Protein AF-A0A7S4PMK4-F1 (afdb_monomer_lite)

InterPro domains:
  IPR011990 Tetratricopeptide-like helical domain superfamily [G3DSA:1.25.40.10] (35-226)
  IPR011990 Tetratricopeptide-like helical domain superfamily [SSF48452] (42-182)
  IPR045573 Alpha-(1,6)-fucosyltransferase, N- and catalytic domain [PF19745] (236-565)

Secondary structure (DSSP, 8-state):
-HHHHHHHHHHHHHHHHHHTT--GGGHHHHHHHHHHHHTS----TTHHHHHHHHHHHHHHTT-HHHHHHHHHHHHHHS-GGG--HHHHHHHHHHHHHTT-HHHHHHHHHHHHHHHHHSS--HHHHHHHHHHHHHHHHHTT-HHHHHHHHHHHHHHHHHTT-----THHHHHHHHTT-HHHHHHHHHHHHS----------------EEEETTEEEEHHHHHHHHHHHHHHHHHTTS------HHHHHHHHHHHHHHHHHHHHHHS-S-TTTS-EEEE----SS--HHHHHHHHHHHHHHHHHTT-EEEEEET---TT--TTT-TT-SGGGTB--SSS--EE--TTHHHHS--GGG--HHHHHH---SEEEE-HHHIIIIITSHHHHT---GGGGGGHHHHHHHHHHHHH--B-HHHHHHHHHHHTTHHHHS--TT--EEEEEE--TGGGGTSPPPPHHHHHHHHHHHHHHHT--EEEEEESSTHHHHHHHHHHHHHT-EEE----SS-----STHHHHHHHTT-S-HHHHHHHHHHHHHHHTT-SEEEE-TTSHHHHHHHHHHHHTT---S--EESS-------

Sequence (584 aa):
MTGCHCLVATTLMGLVLATATKTWRAKPFVENGVIVFAQKIREEPQQVLHYLHGSSACSMQGDFEGAAWFLIQGLKTLKEDSVSSDLLFSLGVLLLRIGNFSQGQEIFDRGLYKLIGSSYDCSDAARILEMMALMLEEEGEFEQASRCYAAAHRCIWRANQKPFRLHRISFLIRMNRLEEAENLFSLIVHRQPGSQLHLQNPVRQKTWKFGDDYGCADCLHAYMKVWNKSLEGVMSNSTVFHTREQKTYKKSREDLLERIRSLQNPRDCQAARMIVMRMEHDEMGFAASFHMVVVALSFAMQVNRTLVMEENDSWWLVDGEVCKEKSFLCYFNSIGRCRWRGTKESTREGGDGKNVSLAQMMRDERRVLVLDWKAQQKVLLHYRVRHYVPEEFKERGLLWFRSSLAGFLFRPNDFVQSHIRDHLSLLTREARSAEESVLSVHIRRGDKFTESPTVSDEVYKNIIRGLAEKKKVQHMIVESDDPVVFAKAVEWSKEFKINLLRFDTSNTTFHSGTNSKLSLQTHQINITEYATSAISLVARLALGNIFLGSFSSNVFRLAYEIAFSEENIKFSPCSLDVLWYASP

Organism: Guillardia theta (NCBI:txid55529)

Structure (mmCIF, N/CA/C/O backbone):
data_AF-A0A7S4PMK4-F1
#
_entry.id   AF-A0A7S4PMK4-F1
#
loop_
_atom_site.group_PDB
_atom_site.id
_atom_site.type_symbol
_atom_site.label_atom_id
_atom_site.label_alt_id
_atom_site.label_comp_id
_atom_site.label_asym_id
_atom_site.label_entity_id
_atom_site.label_seq_id
_atom_site.pdbx_PDB_ins_code
_atom_site.Cartn_x
_atom_site.Cartn_y
_atom_site.Cartn_z
_atom_site.occupancy
_atom_site.B_iso_or_equiv
_atom_site.auth_seq_id
_atom_site.auth_comp_id
_atom_site.auth_asym_id
_atom_site.auth_atom_id
_atom_site.pdbx_PDB_model_num
ATOM 1 N N . MET A 1 1 ? 14.748 57.197 6.194 1.00 38.09 1 MET A N 1
ATOM 2 C CA . MET A 1 1 ? 14.944 56.277 5.047 1.00 38.09 1 MET A CA 1
ATOM 3 C C . MET A 1 1 ? 15.772 55.033 5.394 1.00 38.09 1 MET A C 1
ATOM 5 O O . MET A 1 1 ? 15.596 54.017 4.743 1.00 38.09 1 MET A O 1
ATOM 9 N N . THR A 1 2 ? 16.585 55.032 6.455 1.00 35.03 2 THR A N 1
ATOM 10 C CA . THR A 1 2 ? 17.404 53.876 6.887 1.00 35.03 2 THR A CA 1
ATOM 11 C C . THR A 1 2 ? 16.615 52.705 7.500 1.00 35.03 2 THR A C 1
ATOM 13 O O . THR A 1 2 ? 17.049 51.562 7.406 1.00 35.03 2 THR A O 1
ATOM 16 N N . GLY A 1 3 ? 15.418 52.944 8.052 1.00 40.06 3 GLY A N 1
ATOM 17 C CA . GLY A 1 3 ? 14.582 51.892 8.654 1.00 40.06 3 GLY A CA 1
ATOM 18 C C . GLY A 1 3 ? 13.914 50.916 7.669 1.00 40.06 3 GLY A C 1
ATOM 19 O O . GLY A 1 3 ? 13.649 49.781 8.048 1.00 40.06 3 GLY A O 1
ATOM 20 N N . CYS A 1 4 ? 13.668 51.308 6.409 1.00 40.22 4 CYS A N 1
ATOM 21 C CA . CYS A 1 4 ? 13.080 50.400 5.406 1.00 40.22 4 CYS A CA 1
ATOM 22 C C . CYS A 1 4 ? 14.085 49.359 4.892 1.00 40.22 4 CYS A C 1
ATOM 24 O O . CYS A 1 4 ? 13.701 48.226 4.618 1.00 40.22 4 CYS A O 1
ATOM 26 N N . HIS A 1 5 ? 15.370 49.709 4.797 1.00 40.59 5 HIS A N 1
ATOM 27 C CA . HIS A 1 5 ? 16.388 48.812 4.242 1.00 40.59 5 HIS A CA 1
ATOM 28 C C . HIS A 1 5 ? 16.737 47.646 5.178 1.00 40.59 5 HIS A C 1
ATOM 30 O O . HIS A 1 5 ? 16.918 46.529 4.699 1.00 40.59 5 HIS A O 1
ATOM 36 N N . CYS A 1 6 ? 16.737 47.857 6.501 1.00 42.31 6 CYS A N 1
ATOM 37 C CA . CYS A 1 6 ? 16.892 46.758 7.464 1.00 42.31 6 CYS A CA 1
ATOM 38 C C . CYS A 1 6 ? 15.728 45.757 7.393 1.00 42.31 6 CYS A C 1
ATOM 40 O O . CYS A 1 6 ? 15.949 44.555 7.472 1.00 42.31 6 CYS A O 1
ATOM 42 N N . LEU A 1 7 ? 14.499 46.239 7.190 1.00 50.09 7 LEU A N 1
ATOM 43 C CA . LEU A 1 7 ? 13.286 45.413 7.182 1.00 50.09 7 LEU A CA 1
ATOM 44 C C . LEU A 1 7 ? 13.124 44.564 5.914 1.00 50.09 7 LEU A C 1
ATOM 46 O O . LEU A 1 7 ? 12.726 43.397 5.982 1.00 50.09 7 LEU A O 1
ATOM 50 N N . VAL A 1 8 ? 13.477 45.133 4.760 1.00 50.59 8 VAL A N 1
ATOM 51 C CA . VAL A 1 8 ? 13.541 44.399 3.489 1.00 50.59 8 VAL A CA 1
ATOM 52 C C . VAL A 1 8 ? 14.623 43.318 3.561 1.00 50.59 8 VAL A C 1
ATOM 54 O O . VAL A 1 8 ? 14.389 42.199 3.115 1.00 50.59 8 VAL A O 1
ATOM 57 N N . ALA A 1 9 ? 15.758 43.596 4.213 1.00 45.84 9 ALA A N 1
ATOM 58 C CA . ALA A 1 9 ? 16.817 42.612 4.423 1.00 45.84 9 ALA A CA 1
ATOM 59 C C . ALA A 1 9 ? 16.380 41.447 5.329 1.00 45.84 9 ALA A C 1
ATOM 61 O O . ALA A 1 9 ? 16.672 40.300 5.009 1.00 45.84 9 ALA A O 1
ATOM 62 N N . THR A 1 10 ? 15.632 41.693 6.411 1.00 52.88 10 THR A N 1
ATOM 63 C CA . THR A 1 10 ? 15.132 40.621 7.296 1.00 52.88 10 THR A CA 1
ATOM 64 C C . THR A 1 10 ? 14.119 39.709 6.594 1.00 52.88 10 THR A C 1
ATOM 66 O O . THR A 1 10 ? 14.155 38.490 6.759 1.00 52.88 10 THR A O 1
ATOM 69 N N . THR A 1 11 ? 13.260 40.287 5.750 1.00 49.34 11 THR A N 1
ATOM 70 C CA . THR A 1 11 ? 12.240 39.550 4.984 1.00 49.34 11 THR A CA 1
ATOM 71 C C . THR A 1 11 ? 12.860 38.779 3.818 1.00 49.34 11 THR A C 1
ATOM 73 O O . THR A 1 11 ? 12.539 37.610 3.623 1.00 49.34 11 THR A O 1
ATOM 76 N N . LEU A 1 12 ? 13.817 39.381 3.098 1.00 46.50 12 LEU A N 1
ATOM 77 C CA . LEU A 1 12 ? 14.627 38.693 2.086 1.00 46.50 12 LEU A CA 1
ATOM 78 C C . LEU A 1 12 ? 15.471 37.579 2.701 1.00 46.50 12 LEU A C 1
ATOM 80 O O . LEU A 1 12 ? 15.605 36.531 2.090 1.00 46.50 12 LEU A O 1
ATOM 84 N N . MET A 1 13 ? 15.990 37.752 3.916 1.00 46.34 13 MET A N 1
ATOM 85 C CA . MET A 1 13 ? 16.720 36.703 4.626 1.00 46.34 13 MET A CA 1
ATOM 86 C C . MET A 1 13 ? 15.786 35.563 5.054 1.00 46.34 13 MET A C 1
ATOM 88 O O . MET A 1 13 ? 16.157 34.403 4.914 1.00 46.34 13 MET A O 1
ATOM 92 N N . GLY A 1 14 ? 14.546 35.859 5.458 1.00 53.25 14 GLY A N 1
ATOM 93 C CA . GLY A 1 14 ? 13.488 34.857 5.644 1.00 53.25 14 GLY A CA 1
ATOM 94 C C . GLY A 1 14 ? 13.114 34.120 4.348 1.00 53.25 14 GLY A C 1
ATOM 95 O O . GLY A 1 14 ? 12.971 32.902 4.363 1.00 53.25 14 GLY A O 1
ATOM 96 N N . LEU A 1 15 ? 13.033 34.830 3.218 1.00 47.06 15 LEU A N 1
ATOM 97 C CA . LEU A 1 15 ? 12.772 34.289 1.873 1.00 47.06 15 LEU A CA 1
ATOM 98 C C . LEU A 1 15 ? 13.932 33.447 1.338 1.00 47.06 15 LEU A C 1
ATOM 100 O O . LEU A 1 15 ? 13.698 32.389 0.764 1.00 47.06 15 LEU A O 1
ATOM 104 N N . VAL A 1 16 ? 15.174 33.874 1.562 1.00 44.84 16 VAL A N 1
ATOM 105 C CA . VAL A 1 16 ? 16.391 33.114 1.257 1.00 44.84 16 VAL A CA 1
ATOM 106 C C . VAL A 1 16 ? 16.458 31.874 2.141 1.00 44.84 16 VAL A C 1
ATOM 108 O O . VAL A 1 16 ? 16.769 30.806 1.645 1.00 44.84 16 VAL A O 1
ATOM 111 N N . LEU A 1 17 ? 16.087 31.952 3.421 1.00 45.78 17 LEU A N 1
ATOM 112 C CA . LEU A 1 17 ? 16.019 30.782 4.305 1.00 45.78 17 LEU A CA 1
ATOM 113 C C . LEU A 1 17 ? 14.858 29.831 3.954 1.00 45.78 17 LEU A C 1
ATOM 115 O O . LEU A 1 17 ? 15.004 28.618 4.107 1.00 45.78 17 LEU A O 1
ATOM 119 N N . ALA A 1 18 ? 13.739 30.353 3.441 1.00 45.06 18 ALA A N 1
ATOM 120 C CA . ALA A 1 18 ? 12.594 29.568 2.976 1.00 45.06 18 ALA A CA 1
ATOM 121 C C . ALA A 1 18 ? 12.853 28.889 1.619 1.00 45.06 18 ALA A C 1
ATOM 123 O O . ALA A 1 18 ? 12.512 27.723 1.447 1.00 45.06 18 ALA A O 1
ATOM 124 N N . THR A 1 19 ? 13.510 29.578 0.680 1.00 42.88 19 THR A N 1
ATOM 125 C CA . THR A 1 19 ? 13.924 29.016 -0.620 1.00 42.88 19 THR A CA 1
ATOM 126 C C . THR A 1 19 ? 15.167 28.127 -0.510 1.00 42.88 19 THR A C 1
ATOM 128 O O . THR A 1 19 ? 15.300 27.175 -1.271 1.00 42.88 19 THR A O 1
ATOM 131 N N . ALA A 1 20 ? 16.036 28.351 0.485 1.00 39.97 20 ALA A N 1
ATOM 132 C CA . ALA A 1 20 ? 17.215 27.529 0.775 1.00 39.97 20 ALA A CA 1
ATOM 133 C C . ALA A 1 20 ? 16.958 26.407 1.804 1.00 39.97 20 ALA A C 1
ATOM 135 O O . ALA A 1 20 ? 17.871 26.022 2.536 1.00 39.97 20 ALA A O 1
ATOM 136 N N . THR A 1 21 ? 15.746 25.841 1.859 1.00 42.91 21 THR A N 1
ATOM 137 C CA . THR A 1 21 ? 15.413 24.599 2.603 1.00 42.91 21 THR A CA 1
ATOM 138 C C . THR A 1 21 ? 15.485 24.656 4.147 1.00 42.91 21 THR A C 1
ATOM 140 O O . THR A 1 21 ? 15.534 23.613 4.794 1.00 42.91 21 THR A O 1
ATOM 143 N N . LYS A 1 22 ? 15.458 25.835 4.796 1.00 43.53 22 LYS A N 1
ATOM 144 C CA . LYS A 1 22 ? 15.580 25.980 6.273 1.00 43.53 22 LYS A CA 1
ATOM 145 C C . LYS A 1 22 ? 14.429 26.780 6.909 1.00 43.53 22 LYS A C 1
ATOM 147 O O . LYS A 1 22 ? 14.638 27.830 7.518 1.00 43.53 22 LYS A O 1
ATOM 152 N N . THR A 1 23 ? 13.208 26.257 6.818 1.00 50.22 23 THR A N 1
ATOM 153 C CA . THR A 1 23 ? 11.951 26.948 7.176 1.00 50.22 23 THR A CA 1
ATOM 154 C C . THR A 1 23 ? 11.722 27.194 8.677 1.00 50.22 23 THR A C 1
ATOM 156 O O . THR A 1 23 ? 11.187 28.238 9.038 1.00 50.22 23 THR A O 1
ATOM 159 N N . TRP A 1 24 ? 12.171 26.328 9.593 1.00 43.47 24 TRP A N 1
ATOM 160 C CA . TRP A 1 24 ? 11.893 26.512 11.033 1.00 43.47 24 TRP A CA 1
ATOM 161 C C . TRP A 1 24 ? 12.668 27.676 11.677 1.00 43.47 24 TRP A C 1
ATOM 163 O O . TRP A 1 24 ? 12.166 28.321 12.596 1.00 43.47 24 TRP A O 1
ATOM 173 N N . ARG A 1 25 ? 13.859 28.014 11.159 1.00 43.62 25 ARG A N 1
ATOM 174 C CA . ARG A 1 25 ? 14.612 29.210 11.588 1.00 43.62 25 ARG A CA 1
ATOM 175 C C . ARG A 1 25 ? 14.030 30.505 11.032 1.00 43.62 25 ARG A C 1
ATOM 177 O O . ARG A 1 25 ? 14.352 31.564 11.554 1.00 43.62 25 ARG A O 1
ATOM 184 N N . ALA A 1 26 ? 13.181 30.428 10.007 1.00 48.56 26 ALA A N 1
ATOM 185 C CA . ALA A 1 26 ? 12.514 31.585 9.428 1.00 48.56 26 ALA A CA 1
ATOM 186 C C . ALA A 1 26 ? 11.282 32.019 10.240 1.00 48.56 26 ALA A C 1
ATOM 188 O O . ALA A 1 26 ? 10.847 33.150 10.074 1.00 48.56 26 ALA A O 1
ATOM 189 N N . LYS A 1 27 ? 10.756 31.181 11.150 1.00 48.66 27 LYS A N 1
ATOM 190 C CA . LYS A 1 27 ? 9.516 31.438 11.908 1.00 48.66 27 LYS A CA 1
ATOM 191 C C . LYS A 1 27 ? 9.472 32.822 12.584 1.00 48.66 27 LYS A C 1
ATOM 193 O O . LYS A 1 27 ? 8.595 33.598 12.217 1.00 48.66 27 LYS A O 1
ATOM 198 N N . PRO A 1 28 ? 10.434 33.222 13.442 1.00 50.72 28 PRO A N 1
ATOM 199 C CA . PRO A 1 28 ? 10.375 34.536 14.083 1.00 50.72 28 PRO A CA 1
ATOM 200 C C . PRO A 1 28 ? 10.557 35.680 13.080 1.00 50.72 28 PRO A C 1
ATOM 202 O O . PRO A 1 28 ? 10.100 36.787 13.326 1.00 50.72 28 PRO A O 1
ATOM 205 N N . PHE A 1 29 ? 11.233 35.436 11.954 1.00 52.81 29 PHE A N 1
ATOM 206 C CA . PHE A 1 29 ? 11.498 36.450 10.932 1.00 52.81 29 PHE A CA 1
ATOM 207 C C . PHE A 1 29 ? 10.326 36.631 9.967 1.00 52.81 29 PHE A C 1
ATOM 209 O O . PHE A 1 29 ? 10.099 37.743 9.508 1.00 52.81 29 PHE A O 1
ATOM 216 N N . VAL A 1 30 ? 9.567 35.570 9.685 1.00 52.12 30 VAL A N 1
ATOM 217 C CA . VAL A 1 30 ? 8.339 35.611 8.884 1.00 52.12 30 VAL A CA 1
ATOM 218 C C . VAL A 1 30 ? 7.186 36.136 9.733 1.00 52.12 30 VAL A C 1
ATOM 220 O O . VAL A 1 30 ? 6.480 37.020 9.274 1.00 52.12 30 VAL A O 1
ATOM 223 N N . GLU A 1 31 ? 7.037 35.698 10.986 1.00 50.09 31 GLU A N 1
ATOM 224 C CA . GLU A 1 31 ? 6.018 36.228 11.905 1.00 50.09 31 GLU A CA 1
ATOM 225 C C . GLU A 1 31 ? 6.258 37.717 12.201 1.00 50.09 31 GLU A C 1
ATOM 227 O O . GLU A 1 31 ? 5.370 38.536 11.970 1.00 50.09 31 GLU A O 1
ATOM 232 N N . ASN A 1 32 ? 7.478 38.112 12.599 1.00 51.66 32 ASN A N 1
ATOM 233 C CA . ASN A 1 32 ? 7.792 39.533 12.805 1.00 51.66 32 ASN A CA 1
ATOM 234 C C . ASN A 1 32 ? 7.817 40.317 11.490 1.00 51.66 32 ASN A C 1
ATOM 236 O O . ASN A 1 32 ? 7.405 41.473 11.460 1.00 51.66 32 ASN A O 1
ATOM 240 N N . GLY A 1 33 ? 8.270 39.703 10.396 1.00 55.53 33 GLY A N 1
ATOM 241 C CA . GLY A 1 33 ? 8.265 40.312 9.071 1.00 55.53 33 GLY A CA 1
ATOM 242 C C . GLY A 1 33 ? 6.849 40.648 8.625 1.00 55.53 33 GLY A C 1
ATOM 243 O O . GLY A 1 33 ? 6.601 41.785 8.251 1.00 55.53 33 GLY A O 1
ATOM 244 N N . VAL A 1 34 ? 5.906 39.711 8.744 1.00 50.72 34 VAL A N 1
ATOM 245 C CA . VAL A 1 34 ? 4.513 39.889 8.320 1.00 50.72 34 VAL A CA 1
ATOM 246 C C . VAL A 1 34 ? 3.733 40.800 9.273 1.00 50.72 34 VAL A C 1
ATOM 248 O O . VAL A 1 34 ? 2.992 41.652 8.789 1.00 50.72 34 VAL A O 1
ATOM 251 N N . ILE A 1 35 ? 3.936 40.713 10.594 1.00 49.69 35 ILE A N 1
ATOM 252 C CA . ILE A 1 35 ? 3.289 41.611 11.573 1.00 49.69 35 ILE A CA 1
ATOM 253 C C . ILE A 1 35 ? 3.765 43.062 11.395 1.00 49.69 35 ILE A C 1
ATOM 255 O O . ILE A 1 35 ? 2.947 43.982 11.385 1.00 49.69 35 ILE A O 1
ATOM 259 N N . VAL A 1 36 ? 5.072 43.285 11.209 1.00 47.16 36 VAL A N 1
ATOM 260 C CA . VAL A 1 36 ? 5.629 44.637 11.036 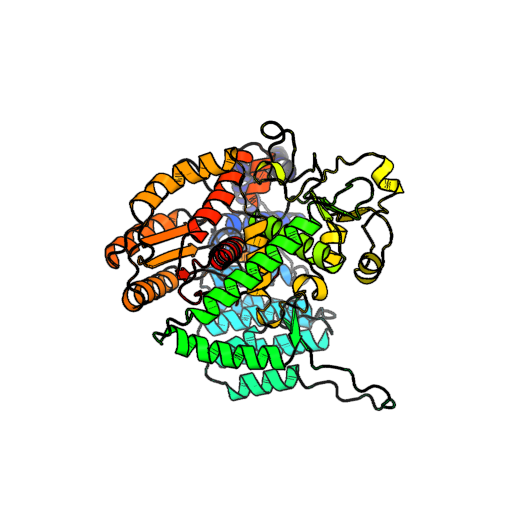1.00 47.16 36 VAL A CA 1
ATOM 261 C C . VAL A 1 36 ? 5.384 45.173 9.622 1.00 47.16 36 VAL A C 1
ATOM 263 O O . VAL A 1 36 ? 5.148 46.373 9.467 1.00 47.16 36 VAL A O 1
ATOM 266 N N . PHE A 1 37 ? 5.373 44.318 8.589 1.00 48.88 37 PHE A N 1
ATOM 267 C CA . PHE A 1 37 ? 4.960 44.745 7.251 1.00 48.88 37 PHE A CA 1
ATOM 268 C C . PHE A 1 37 ? 3.486 45.121 7.228 1.00 48.88 37 PHE A C 1
ATOM 270 O O . PHE A 1 37 ? 3.207 46.217 6.763 1.00 48.88 37 PHE A O 1
ATOM 277 N N . ALA A 1 38 ? 2.572 44.314 7.786 1.00 46.12 38 ALA A N 1
ATOM 278 C CA . ALA A 1 38 ? 1.127 44.589 7.817 1.00 46.12 38 ALA A CA 1
ATOM 279 C C . ALA A 1 38 ? 0.771 45.972 8.395 1.00 46.12 38 ALA A C 1
ATOM 281 O O . ALA A 1 38 ? -0.241 46.558 8.021 1.00 46.12 38 ALA A O 1
ATOM 282 N N . GLN A 1 39 ? 1.630 46.533 9.251 1.00 45.06 39 GLN A N 1
ATOM 283 C CA . GLN A 1 39 ? 1.468 47.865 9.839 1.00 45.06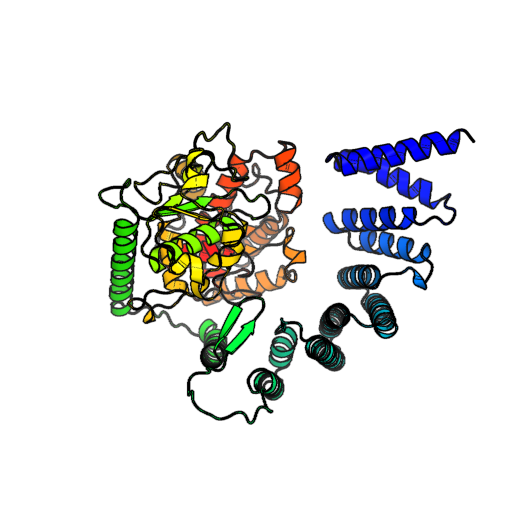 39 GLN A CA 1
ATOM 284 C C . GLN A 1 39 ? 1.954 49.030 8.945 1.00 45.06 39 GLN A C 1
ATOM 286 O O . GLN A 1 39 ? 1.760 50.189 9.312 1.00 45.06 39 GLN A O 1
ATOM 291 N N . LYS A 1 40 ? 2.590 48.775 7.790 1.00 51.44 40 LYS A N 1
ATOM 292 C CA . LYS A 1 40 ? 3.255 49.803 6.953 1.00 51.44 40 LYS A CA 1
ATOM 293 C C . LYS A 1 40 ? 2.985 49.734 5.438 1.00 51.44 40 LYS A C 1
ATOM 295 O O . LYS A 1 40 ? 3.681 50.402 4.673 1.00 51.44 40 LYS A O 1
ATOM 300 N N . ILE A 1 41 ? 2.006 48.956 4.981 1.00 48.81 41 ILE A N 1
ATOM 301 C CA . ILE A 1 41 ? 1.898 48.569 3.561 1.00 48.81 41 ILE A CA 1
ATOM 302 C C . ILE A 1 41 ? 1.314 49.669 2.649 1.00 48.81 41 ILE A C 1
ATOM 304 O O . ILE A 1 41 ? 0.258 50.229 2.931 1.00 48.81 41 ILE A O 1
ATOM 308 N N . ARG A 1 42 ? 1.986 49.913 1.509 1.00 50.31 42 ARG A N 1
ATOM 309 C CA . ARG A 1 42 ? 1.425 50.495 0.270 1.00 50.31 42 ARG A CA 1
ATOM 310 C C . ARG A 1 42 ? 1.301 49.406 -0.800 1.00 50.31 42 ARG A C 1
ATOM 312 O O . ARG A 1 42 ? 2.150 48.531 -0.844 1.00 50.31 42 ARG A O 1
ATOM 319 N N . GLU A 1 43 ? 0.284 49.509 -1.647 1.00 48.94 43 GLU A N 1
ATOM 320 C CA . GLU A 1 43 ? -0.202 48.560 -2.669 1.00 48.94 43 GLU A CA 1
ATOM 321 C C . GLU A 1 43 ? 0.866 48.034 -3.669 1.00 48.94 43 GLU A C 1
ATOM 323 O O . GLU A 1 43 ? 1.111 48.673 -4.690 1.00 48.94 43 GLU A O 1
ATOM 328 N N . GLU A 1 44 ? 1.466 46.850 -3.452 1.00 58.78 44 GLU A N 1
ATOM 329 C CA . GLU A 1 44 ? 2.304 46.178 -4.472 1.00 58.78 44 GLU A CA 1
ATOM 330 C C . GLU A 1 44 ? 2.029 44.658 -4.611 1.00 58.78 44 GLU A C 1
ATOM 332 O O . GLU A 1 44 ? 1.875 43.961 -3.606 1.00 58.78 44 GLU A O 1
ATOM 337 N N . PRO A 1 45 ? 2.047 44.086 -5.838 1.00 55.22 45 PRO A N 1
ATOM 338 C CA . PRO A 1 45 ? 1.653 42.692 -6.116 1.00 55.22 45 PRO A CA 1
ATOM 339 C C . PRO A 1 45 ? 2.455 41.586 -5.407 1.00 55.22 45 PRO A C 1
ATOM 341 O O . PRO A 1 45 ? 1.945 40.482 -5.228 1.00 55.22 45 PRO A O 1
ATOM 344 N N . GLN A 1 46 ? 3.695 41.850 -4.977 1.00 63.25 46 GLN A N 1
ATOM 345 C CA . GLN A 1 46 ? 4.529 40.864 -4.265 1.00 63.25 46 GLN A CA 1
ATOM 346 C C . GLN A 1 46 ? 3.967 40.496 -2.873 1.00 63.25 46 GLN A C 1
ATOM 348 O O . GLN A 1 46 ? 4.357 39.489 -2.286 1.00 63.25 46 GLN A O 1
ATOM 353 N N . GLN A 1 47 ? 3.003 41.270 -2.362 1.00 68.38 47 GLN A N 1
ATOM 354 C CA . GLN A 1 47 ? 2.394 41.113 -1.034 1.00 68.38 47 GLN A CA 1
ATOM 355 C C . GLN A 1 47 ? 1.520 39.864 -0.907 1.00 68.38 47 GLN A C 1
ATOM 357 O O . GLN A 1 47 ? 1.468 39.243 0.152 1.00 68.38 47 GLN A O 1
ATOM 362 N N . VAL A 1 48 ? 0.887 39.444 -2.000 1.00 72.19 48 VAL A N 1
ATOM 363 C CA . VAL A 1 48 ? -0.045 38.306 -2.028 1.00 72.19 48 VAL A CA 1
ATOM 364 C C . VAL A 1 48 ? 0.676 36.994 -1.730 1.00 72.19 48 VAL A C 1
ATOM 366 O O . VAL A 1 48 ? 0.149 36.133 -1.026 1.00 72.19 48 VAL A O 1
ATOM 369 N N . LEU A 1 49 ? 1.918 36.864 -2.205 1.00 71.06 49 LEU A N 1
ATOM 370 C CA . LEU A 1 49 ? 2.736 35.671 -2.003 1.00 71.06 49 LEU A CA 1
ATOM 371 C C . LEU A 1 49 ? 3.026 35.429 -0.513 1.00 71.06 49 LEU A C 1
ATOM 373 O O . LEU A 1 49 ? 3.046 34.289 -0.058 1.00 71.06 49 LEU A O 1
ATOM 377 N N . HIS A 1 50 ? 3.200 36.502 0.264 1.00 77.06 50 HIS A N 1
ATOM 378 C CA . HIS A 1 50 ? 3.436 36.409 1.704 1.00 77.06 50 HIS A CA 1
ATOM 379 C C . HIS A 1 50 ? 2.214 35.881 2.457 1.00 77.06 50 HIS A C 1
ATOM 381 O O . HIS A 1 50 ? 2.362 35.015 3.319 1.00 77.06 50 HIS A O 1
ATOM 387 N N . TYR A 1 51 ? 1.015 36.344 2.101 1.00 83.19 51 TYR A N 1
ATOM 388 C CA . TYR A 1 51 ? -0.233 35.842 2.677 1.00 83.19 51 TYR A CA 1
ATOM 389 C C . TYR A 1 51 ? -0.493 34.379 2.297 1.00 83.19 51 TYR A C 1
ATOM 391 O O . TYR A 1 51 ? -0.876 33.583 3.152 1.00 83.19 51 TYR A O 1
ATOM 399 N N . LEU A 1 52 ? -0.208 33.992 1.051 1.00 77.00 52 LEU A N 1
ATOM 400 C CA . LEU A 1 52 ? -0.300 32.597 0.607 1.00 77.00 52 LEU A CA 1
ATOM 401 C C . LEU A 1 52 ? 0.658 31.683 1.382 1.00 77.00 52 LEU A C 1
ATOM 403 O O . LEU A 1 52 ? 0.255 30.628 1.871 1.00 77.00 52 LEU A O 1
ATOM 407 N N . HIS A 1 53 ? 1.916 32.098 1.548 1.00 77.19 53 HIS A N 1
ATOM 408 C CA . HIS A 1 53 ? 2.901 31.327 2.307 1.00 77.19 53 HIS A CA 1
ATOM 409 C C . HIS A 1 53 ? 2.556 31.242 3.798 1.00 77.19 53 HIS A C 1
ATOM 411 O O . HIS A 1 53 ? 2.685 30.168 4.383 1.00 77.19 53 HIS A O 1
ATOM 417 N N . GLY A 1 54 ? 2.080 32.338 4.401 1.00 73.69 54 GLY A N 1
ATOM 418 C CA . GLY A 1 54 ? 1.587 32.343 5.781 1.00 73.69 54 GLY A CA 1
ATOM 419 C C . GLY A 1 54 ? 0.417 31.376 5.966 1.00 73.69 54 GLY A C 1
ATOM 420 O O . GLY A 1 54 ? 0.433 30.551 6.876 1.00 73.69 54 GLY A O 1
ATOM 421 N N . SER A 1 55 ? -0.541 31.394 5.035 1.00 83.19 55 SER A N 1
ATOM 422 C CA . SER A 1 55 ? -1.676 30.470 5.051 1.00 83.19 55 SER A CA 1
ATOM 423 C C . SER A 1 55 ? -1.255 29.003 4.935 1.00 83.19 55 SER A C 1
ATOM 425 O O . SER A 1 55 ? -1.715 28.157 5.707 1.00 83.19 55 SER A O 1
ATOM 427 N N . SER A 1 56 ? -0.328 28.697 4.022 1.00 67.94 56 SER A N 1
ATOM 428 C CA . SER A 1 56 ? 0.214 27.345 3.872 1.00 67.94 56 SER A CA 1
ATOM 429 C C . SER A 1 56 ? 0.937 26.887 5.140 1.00 67.94 56 SER A C 1
ATOM 431 O O . SER A 1 56 ? 0.743 25.753 5.571 1.00 67.94 56 SER A O 1
ATOM 433 N N . ALA A 1 57 ? 1.738 27.755 5.766 1.00 67.06 57 ALA A N 1
ATOM 434 C CA . ALA A 1 57 ? 2.473 27.424 6.984 1.00 67.06 57 ALA A CA 1
ATOM 435 C C . ALA A 1 57 ? 1.538 27.107 8.165 1.00 67.06 57 ALA A C 1
ATOM 437 O O . ALA A 1 57 ? 1.755 26.106 8.848 1.00 67.06 57 ALA A O 1
ATOM 438 N N . CYS A 1 58 ? 0.485 27.906 8.370 1.00 68.50 58 CYS A N 1
ATOM 439 C CA . CYS A 1 58 ? -0.540 27.647 9.386 1.00 68.50 58 CYS A CA 1
ATOM 440 C C . CYS A 1 58 ? -1.328 26.359 9.093 1.00 68.50 58 CYS A C 1
ATOM 442 O O . CYS A 1 58 ? -1.473 25.510 9.971 1.00 68.50 58 CYS A O 1
ATOM 444 N N . SER A 1 59 ? -1.737 26.143 7.835 1.00 63.41 59 SER A N 1
ATOM 445 C CA . SER A 1 59 ? -2.464 24.929 7.424 1.00 63.41 59 SER A CA 1
ATOM 446 C C . SER A 1 59 ? -1.663 23.656 7.698 1.00 63.41 59 SER A C 1
ATOM 448 O O . SER A 1 59 ? -2.213 22.659 8.160 1.00 63.41 59 SER A O 1
ATOM 450 N N . MET A 1 60 ? -0.349 23.691 7.454 1.00 56.72 60 MET A N 1
ATOM 451 C CA . MET A 1 60 ? 0.559 22.572 7.729 1.00 56.72 60 MET A CA 1
ATOM 452 C C . MET A 1 60 ? 0.704 22.256 9.223 1.00 56.72 60 MET A C 1
ATOM 454 O O . MET A 1 60 ? 1.114 21.151 9.566 1.00 56.72 60 MET A O 1
ATOM 458 N N . GLN A 1 61 ? 0.388 23.204 10.106 1.00 57.88 61 GLN A N 1
ATOM 459 C CA . GLN A 1 61 ? 0.420 23.029 11.561 1.00 57.88 61 GLN A CA 1
ATOM 460 C C . GLN A 1 61 ? -0.955 22.662 12.141 1.00 57.88 61 GLN A C 1
ATOM 462 O O . GLN A 1 61 ? -1.074 22.488 13.350 1.00 57.88 61 GLN A O 1
ATOM 467 N N . GLY A 1 62 ? -1.989 22.550 11.299 1.00 66.31 62 GLY A N 1
ATOM 468 C CA . GLY A 1 62 ? -3.373 22.363 11.740 1.00 66.31 62 GLY A CA 1
ATOM 469 C C . GLY A 1 62 ? -4.035 23.635 12.286 1.00 66.31 62 GLY A C 1
ATOM 470 O O . GLY A 1 62 ? -5.164 23.564 12.761 1.00 66.31 62 GLY A O 1
ATOM 471 N N . ASP A 1 63 ? -3.373 24.794 12.197 1.00 82.56 63 ASP A N 1
ATOM 472 C CA . ASP A 1 63 ? -3.936 26.098 12.561 1.00 82.56 63 ASP A CA 1
ATOM 473 C C . ASP A 1 63 ? -4.768 26.655 11.393 1.00 82.56 63 ASP A C 1
ATOM 475 O O . ASP A 1 63 ? -4.325 27.488 10.598 1.00 82.56 63 ASP A O 1
ATOM 479 N N . PHE A 1 64 ? -5.983 26.133 11.234 1.00 82.94 64 PHE A N 1
ATOM 480 C CA . PHE A 1 64 ? -6.859 26.525 10.127 1.00 82.94 64 PHE A CA 1
ATOM 481 C C . PHE A 1 64 ? -7.425 27.945 10.287 1.00 82.94 64 PHE A C 1
ATOM 483 O O . PHE A 1 64 ? -7.664 28.610 9.278 1.00 82.94 64 PHE A O 1
ATOM 490 N N . GLU A 1 65 ? -7.582 28.439 11.520 1.00 89.31 65 GLU A N 1
ATOM 491 C CA . GLU A 1 65 ? -8.017 29.816 11.785 1.00 89.31 65 GLU A CA 1
ATOM 492 C C . GLU A 1 65 ? -6.949 30.823 11.350 1.00 89.31 65 GLU A C 1
ATOM 494 O O . GLU A 1 65 ? -7.250 31.754 10.597 1.00 89.31 65 GLU A O 1
ATOM 499 N N . GLY A 1 66 ? -5.686 30.601 11.735 1.00 87.00 66 GLY A N 1
ATOM 500 C CA . GLY A 1 66 ? -4.561 31.411 11.273 1.00 87.00 66 GLY A CA 1
ATOM 501 C C . GLY A 1 66 ? -4.391 31.338 9.756 1.00 87.00 66 GLY A C 1
ATOM 502 O O . GLY A 1 66 ? -4.188 32.360 9.092 1.00 87.00 66 GLY A O 1
ATOM 503 N N . ALA A 1 67 ? -4.570 30.150 9.172 1.00 85.38 67 ALA A N 1
ATOM 504 C CA . ALA A 1 67 ? -4.498 29.975 7.728 1.00 85.38 67 ALA A CA 1
ATOM 505 C C . ALA A 1 67 ? -5.578 30.763 6.973 1.00 85.38 67 ALA A C 1
ATOM 507 O O . ALA A 1 67 ? -5.272 31.413 5.966 1.00 85.38 67 ALA A O 1
ATOM 508 N N . ALA A 1 68 ? -6.823 30.720 7.458 1.00 91.88 68 ALA A N 1
ATOM 509 C CA . ALA A 1 68 ? -7.936 31.482 6.902 1.00 91.88 68 ALA A CA 1
ATOM 510 C C . ALA A 1 68 ? -7.703 32.988 7.067 1.00 91.88 68 ALA A C 1
ATOM 512 O O . ALA A 1 68 ? -7.893 33.751 6.116 1.00 91.88 68 ALA A O 1
ATOM 513 N N . TRP A 1 69 ? -7.214 33.417 8.236 1.00 94.06 69 TRP A N 1
ATOM 514 C CA . TRP A 1 69 ? -6.889 34.815 8.505 1.00 94.06 69 TRP A CA 1
ATOM 515 C C . TRP A 1 69 ? -5.888 35.370 7.488 1.00 94.06 69 TRP A C 1
ATOM 517 O O . TRP A 1 69 ? -6.141 36.428 6.907 1.00 94.06 69 TRP A O 1
ATOM 527 N N . PHE A 1 70 ? -4.799 34.647 7.200 1.00 91.31 70 PHE A N 1
ATOM 528 C CA . PHE A 1 70 ? -3.814 35.086 6.209 1.00 91.31 70 PHE A CA 1
ATOM 529 C C . PHE A 1 70 ? -4.426 35.264 4.814 1.00 91.31 70 PHE A C 1
ATOM 531 O O . PHE A 1 70 ? -4.182 36.293 4.184 1.00 91.31 70 PHE A O 1
ATOM 538 N N . LEU A 1 71 ? -5.259 34.328 4.341 1.00 92.25 71 LEU A N 1
ATOM 539 C CA . LEU A 1 71 ? -5.917 34.480 3.035 1.00 92.25 71 LEU A CA 1
ATOM 540 C C . LEU A 1 71 ? -6.923 35.634 3.021 1.00 92.25 71 LEU A C 1
ATOM 542 O O . LEU A 1 71 ? -6.985 36.357 2.031 1.00 92.25 71 LEU A O 1
ATOM 546 N N . ILE A 1 72 ? -7.664 35.859 4.111 1.00 93.94 72 ILE A N 1
ATOM 547 C CA . ILE A 1 72 ? -8.585 37.000 4.235 1.00 93.94 72 ILE A CA 1
ATOM 548 C C . ILE A 1 72 ? -7.820 38.326 4.133 1.00 93.94 72 ILE A C 1
ATOM 550 O O . ILE A 1 72 ? -8.271 39.242 3.445 1.00 93.94 72 ILE A O 1
ATOM 554 N N . GLN A 1 73 ? -6.657 38.446 4.779 1.00 91.44 73 GLN A N 1
ATOM 555 C CA . GLN A 1 73 ? -5.819 39.643 4.644 1.00 91.44 73 GLN A CA 1
ATOM 556 C C . GLN A 1 73 ? -5.242 39.776 3.227 1.00 91.44 73 GLN A C 1
ATOM 558 O O . GLN A 1 73 ? -5.253 40.868 2.661 1.00 91.44 73 GLN A O 1
ATOM 563 N N . GLY A 1 74 ? -4.824 38.665 2.613 1.00 88.56 74 GLY A N 1
ATOM 564 C CA . GLY A 1 74 ? -4.398 38.641 1.213 1.00 88.56 74 GLY A CA 1
ATOM 565 C C . GLY A 1 74 ? -5.495 39.116 0.258 1.00 88.56 74 GLY A C 1
ATOM 566 O O . GLY A 1 74 ? -5.233 39.935 -0.616 1.00 88.56 74 GLY A O 1
ATOM 567 N N . LEU A 1 75 ? -6.744 38.703 0.476 1.00 90.31 75 LEU A N 1
ATOM 568 C CA . LEU A 1 75 ? -7.885 39.154 -0.323 1.00 90.31 75 LEU A CA 1
ATOM 569 C C . LEU A 1 75 ? -8.167 40.650 -0.169 1.00 90.31 75 LEU A C 1
ATOM 571 O O . LEU A 1 75 ? -8.501 41.295 -1.154 1.00 90.31 75 LEU A O 1
ATOM 575 N N . LYS A 1 76 ? -7.995 41.222 1.029 1.00 91.31 76 LYS A N 1
ATOM 576 C CA . LYS A 1 76 ? -8.190 42.666 1.260 1.00 91.31 76 LYS A CA 1
ATOM 577 C C . LYS A 1 76 ? -7.171 43.544 0.533 1.00 91.31 76 LYS A C 1
ATOM 579 O O . LYS A 1 76 ? -7.451 44.713 0.294 1.00 91.31 76 LYS A O 1
ATOM 584 N N . THR A 1 77 ? -5.993 43.004 0.218 1.00 85.94 77 THR A N 1
ATOM 585 C CA . THR A 1 77 ? -4.932 43.739 -0.495 1.00 85.94 77 THR A CA 1
ATOM 586 C C . THR A 1 77 ? -5.033 43.609 -2.016 1.00 85.94 77 THR A C 1
ATOM 588 O O . THR A 1 77 ? -4.404 44.373 -2.747 1.00 85.94 77 THR A O 1
ATOM 591 N N . LEU A 1 78 ? -5.843 42.672 -2.510 1.00 84.50 78 LEU A N 1
ATOM 592 C CA . LEU A 1 78 ? -6.076 42.458 -3.931 1.00 84.50 78 LEU A CA 1
ATOM 593 C C . LEU A 1 78 ? -7.214 43.345 -4.444 1.00 84.50 78 LEU A C 1
ATOM 595 O O . LEU A 1 78 ? -8.270 43.455 -3.826 1.00 84.50 78 LEU A O 1
ATOM 599 N N . LYS A 1 79 ? -7.033 43.926 -5.636 1.00 88.75 79 LYS A N 1
ATOM 600 C CA . LYS A 1 79 ? -8.169 44.439 -6.417 1.00 88.75 79 LYS A CA 1
ATOM 601 C C . LYS A 1 79 ? -9.065 43.262 -6.794 1.00 88.75 79 LYS A C 1
ATOM 603 O O . LYS A 1 79 ? -8.543 42.189 -7.095 1.00 88.75 79 LYS A O 1
ATOM 608 N N . GLU A 1 80 ? -10.381 43.472 -6.829 1.00 87.06 80 GLU A N 1
ATOM 609 C CA . GLU A 1 80 ? -11.343 42.385 -7.064 1.00 87.06 80 GLU A CA 1
ATOM 610 C C . GLU A 1 80 ? -11.021 41.603 -8.345 1.00 87.06 80 GLU A C 1
ATOM 612 O O . GLU A 1 80 ? -11.024 40.376 -8.328 1.00 87.06 80 GLU A O 1
ATOM 617 N N . ASP A 1 81 ? -10.614 42.273 -9.426 1.00 85.88 81 ASP A N 1
ATOM 618 C CA . ASP A 1 81 ? -10.247 41.626 -10.696 1.00 85.88 81 ASP A CA 1
ATOM 619 C C . ASP A 1 81 ? -9.021 40.703 -10.588 1.00 85.88 81 ASP A C 1
ATOM 621 O O . ASP A 1 81 ? -8.941 39.703 -11.298 1.00 85.88 81 ASP A O 1
ATOM 625 N N . SER A 1 82 ? -8.111 40.973 -9.650 1.00 86.50 82 SER A N 1
ATOM 626 C CA . SER A 1 82 ? -6.877 40.206 -9.435 1.00 86.50 82 SER A CA 1
ATOM 627 C C . SER A 1 82 ? -7.056 38.980 -8.533 1.00 86.50 82 SER A C 1
ATOM 629 O O . SER A 1 82 ? -6.132 38.180 -8.396 1.00 86.50 82 SER A O 1
ATOM 631 N N . VAL A 1 83 ? -8.218 38.818 -7.895 1.00 87.75 83 VAL A N 1
ATOM 632 C CA . VAL A 1 83 ? -8.510 37.650 -7.054 1.00 87.75 83 VAL A CA 1
ATOM 633 C C . VAL A 1 83 ? -8.729 36.415 -7.936 1.00 87.75 83 VAL A C 1
ATOM 635 O O . VAL A 1 83 ? -9.633 36.406 -8.772 1.00 87.75 83 VAL A O 1
ATOM 638 N N . SER A 1 84 ? -7.932 35.361 -7.759 1.00 87.75 84 SER A N 1
ATOM 639 C CA . SER A 1 84 ? -8.104 34.107 -8.505 1.00 87.75 84 SER A CA 1
ATOM 640 C C . SER A 1 84 ? -9.192 33.212 -7.898 1.00 87.75 84 SER A C 1
ATOM 642 O O . SER A 1 84 ? -9.465 33.256 -6.696 1.00 87.75 84 SER A O 1
ATOM 644 N N . SER A 1 85 ? -9.799 32.359 -8.727 1.00 83.19 85 SER A N 1
ATOM 645 C CA . SER A 1 85 ? -10.730 31.310 -8.286 1.00 83.19 85 SER A CA 1
ATOM 646 C C . SER A 1 85 ? -10.066 30.311 -7.332 1.00 83.19 85 SER A C 1
ATOM 648 O O . SER A 1 85 ? -10.706 29.873 -6.383 1.00 83.19 85 SER A O 1
ATOM 650 N N . ASP A 1 86 ? -8.782 29.993 -7.528 1.00 80.12 86 ASP A N 1
ATOM 651 C CA . ASP A 1 86 ? -8.013 29.100 -6.647 1.00 80.12 86 ASP A CA 1
ATOM 652 C C . ASP A 1 86 ? -7.827 29.660 -5.236 1.00 80.12 86 ASP A C 1
ATOM 654 O O . ASP A 1 86 ? -7.918 28.921 -4.252 1.00 80.12 86 ASP A O 1
ATOM 658 N N . LEU A 1 87 ? -7.585 30.970 -5.122 1.00 87.75 87 LEU A N 1
ATOM 659 C CA . LEU A 1 87 ? -7.461 31.640 -3.831 1.00 87.75 87 LEU A CA 1
ATOM 660 C C . LEU A 1 87 ? -8.793 31.600 -3.073 1.00 87.75 87 LEU A C 1
ATOM 662 O O . LEU A 1 87 ? -8.817 31.259 -1.890 1.00 87.75 87 LEU A O 1
ATOM 666 N N . LEU A 1 88 ? -9.897 31.892 -3.768 1.00 91.38 88 LEU A N 1
ATOM 667 C CA . LEU A 1 88 ? -11.246 31.802 -3.206 1.00 91.38 88 LEU A CA 1
ATOM 668 C C . LEU A 1 88 ? -11.585 30.358 -2.821 1.00 91.38 88 LEU A C 1
ATOM 670 O O . LEU A 1 88 ? -12.043 30.121 -1.711 1.00 91.38 88 LEU A O 1
ATOM 674 N N . PHE A 1 89 ? -11.274 29.378 -3.670 1.00 85.88 89 PHE A N 1
ATOM 675 C CA . PHE A 1 89 ? -11.472 27.963 -3.356 1.00 85.88 89 PHE A CA 1
ATOM 676 C C . PHE A 1 89 ? -10.708 27.543 -2.094 1.00 85.88 89 PHE A C 1
ATOM 678 O O . PHE A 1 89 ? -11.280 26.914 -1.206 1.00 85.88 89 PHE A O 1
ATOM 685 N N . SER A 1 90 ? -9.433 27.928 -1.987 1.00 85.94 90 SER A N 1
ATOM 686 C CA . SER A 1 90 ? -8.584 27.597 -0.838 1.00 85.94 90 SER A CA 1
ATOM 687 C C . SER A 1 90 ? -9.117 28.209 0.459 1.00 85.94 90 SER A C 1
ATOM 689 O O . SER A 1 90 ? -9.187 27.523 1.478 1.00 85.94 90 SER A O 1
ATOM 691 N N . LEU A 1 91 ? -9.550 29.475 0.421 1.00 93.00 91 LEU A N 1
ATOM 692 C CA . LEU A 1 91 ? -10.180 30.114 1.575 1.00 93.00 91 LEU A CA 1
ATOM 693 C C . LEU A 1 91 ? -11.519 29.460 1.926 1.00 93.00 91 LEU A C 1
ATOM 695 O O . LEU A 1 91 ? -11.760 29.209 3.102 1.00 93.00 91 LEU A O 1
ATOM 699 N N . GLY A 1 92 ? -12.355 29.145 0.935 1.00 86.31 92 GLY A N 1
ATOM 700 C CA . GLY A 1 92 ? -13.620 28.443 1.149 1.00 86.31 92 GLY A CA 1
ATOM 701 C C . GLY A 1 92 ? -13.401 27.137 1.910 1.00 86.31 92 GLY A C 1
ATOM 702 O O . GLY A 1 92 ? -14.002 26.933 2.959 1.00 86.31 92 GLY A O 1
ATOM 703 N N . VAL A 1 93 ? -12.449 26.305 1.470 1.00 78.19 93 VAL A N 1
ATOM 704 C CA . VAL A 1 93 ? -12.090 25.045 2.149 1.00 78.19 93 VAL A CA 1
ATOM 705 C C . VAL A 1 93 ? -11.595 25.272 3.583 1.00 78.19 93 VAL A C 1
ATOM 707 O O . VAL A 1 93 ? -11.926 24.488 4.470 1.00 78.19 93 VAL A O 1
ATOM 710 N N . LEU A 1 94 ? -10.812 26.321 3.840 1.00 82.81 94 LEU A N 1
ATOM 711 C CA . LEU A 1 94 ? -10.355 26.636 5.198 1.00 82.81 94 LEU A CA 1
ATOM 712 C C . LEU A 1 94 ? -11.502 27.102 6.104 1.00 82.81 94 LEU A C 1
ATOM 714 O O . LEU A 1 94 ? -11.571 26.668 7.251 1.00 82.81 94 LEU A O 1
ATOM 718 N N . LEU A 1 95 ? -12.420 27.923 5.586 1.00 87.38 95 LEU A N 1
ATOM 719 C CA . LEU A 1 95 ? -13.604 28.385 6.315 1.00 87.38 95 LEU A CA 1
ATOM 720 C C . LEU A 1 95 ? -14.536 27.223 6.688 1.00 87.38 95 LEU A C 1
ATOM 722 O O . LEU A 1 95 ? -15.034 27.189 7.811 1.00 87.38 95 LEU A O 1
ATOM 726 N N . LEU A 1 96 ? -14.685 26.228 5.804 1.00 78.50 96 LEU A N 1
ATOM 727 C CA . LEU A 1 96 ? -15.377 24.975 6.134 1.00 78.50 96 LEU A CA 1
ATOM 728 C C . LEU A 1 96 ? -14.738 24.269 7.326 1.00 78.50 96 LEU A C 1
ATOM 730 O O . LEU A 1 96 ? -15.420 23.863 8.259 1.00 78.50 96 LEU A O 1
ATOM 734 N N . ARG A 1 97 ? -13.408 24.137 7.310 1.00 76.19 97 ARG A N 1
ATOM 735 C CA . ARG A 1 97 ? -12.671 23.388 8.337 1.00 76.19 97 ARG A CA 1
ATOM 736 C C . ARG A 1 97 ? -12.779 23.999 9.727 1.00 76.19 97 ARG A C 1
ATOM 738 O O . ARG A 1 97 ? -12.706 23.261 10.703 1.00 76.19 97 ARG A O 1
ATOM 745 N N . ILE A 1 98 ? -12.944 25.315 9.817 1.00 89.06 98 ILE A N 1
ATOM 746 C CA . ILE A 1 98 ? -13.152 26.015 11.091 1.00 89.06 98 ILE A CA 1
ATOM 747 C C . ILE A 1 98 ? -14.639 26.114 11.477 1.00 89.06 98 ILE A C 1
ATOM 749 O O . ILE A 1 98 ? -14.969 26.782 12.452 1.00 89.06 98 ILE A O 1
ATOM 753 N N . GLY A 1 99 ? -15.543 25.480 10.720 1.00 84.12 99 GLY A N 1
ATOM 754 C CA . GLY A 1 99 ? -16.986 25.488 10.980 1.00 84.12 99 GLY A CA 1
ATOM 755 C C . GLY A 1 99 ? -17.690 26.801 10.621 1.00 84.12 99 GLY A C 1
ATOM 756 O O . GLY A 1 99 ? -18.817 27.030 11.052 1.00 84.12 99 GLY A O 1
ATOM 757 N N . ASN A 1 100 ? -17.052 27.680 9.841 1.00 91.19 100 ASN A N 1
ATOM 758 C CA . ASN A 1 100 ? -17.642 28.937 9.383 1.00 91.19 100 ASN A CA 1
ATOM 759 C C . ASN A 1 100 ? -18.276 28.763 7.995 1.00 91.19 100 ASN A C 1
ATOM 761 O O . ASN A 1 100 ? -17.819 29.307 6.985 1.00 91.19 100 ASN A O 1
ATOM 765 N N . PHE A 1 101 ? -19.324 27.948 7.961 1.00 86.50 101 PHE A N 1
ATOM 766 C CA . PHE A 1 101 ? -19.969 27.491 6.736 1.00 86.50 101 PHE A CA 1
ATOM 767 C C . PHE A 1 101 ? -20.597 28.630 5.924 1.00 86.50 101 PHE A C 1
ATOM 769 O O . PHE A 1 101 ? -20.333 28.736 4.730 1.00 86.50 101 PHE A O 1
ATOM 776 N N . SER A 1 102 ? -21.321 29.552 6.569 1.00 89.81 102 SER A N 1
ATOM 777 C CA . SER A 1 102 ? -21.953 30.696 5.892 1.00 89.81 102 SER A CA 1
ATOM 778 C C . SER A 1 102 ? -20.941 31.561 5.127 1.00 89.81 102 SER A C 1
ATOM 780 O O . SER A 1 102 ? -21.162 31.889 3.960 1.00 89.81 102 SER A O 1
ATOM 782 N N . GLN A 1 103 ? -19.789 31.870 5.735 1.00 92.19 103 GLN A N 1
ATOM 783 C CA . GLN A 1 103 ? -18.738 32.622 5.047 1.00 92.19 103 GLN A CA 1
ATOM 784 C C . GLN A 1 103 ? -18.040 31.772 3.974 1.00 92.19 103 GLN A C 1
ATOM 786 O O . GLN A 1 103 ? -17.676 32.285 2.917 1.00 92.19 103 GLN A O 1
ATOM 791 N N . GLY A 1 104 ? -17.861 30.469 4.222 1.00 88.38 104 GLY A N 1
ATOM 792 C CA . GLY A 1 104 ? -17.341 29.524 3.233 1.00 88.38 104 GLY A CA 1
ATOM 793 C C . GLY A 1 104 ? -18.200 29.479 1.967 1.00 88.38 104 GLY A C 1
ATOM 794 O O . GLY A 1 104 ? -17.662 29.560 0.861 1.00 88.38 104 GLY A O 1
ATOM 795 N N . GLN A 1 105 ? -19.525 29.440 2.126 1.00 87.88 105 GLN A N 1
ATOM 796 C CA . GLN A 1 105 ? -20.495 29.483 1.035 1.00 87.88 105 GLN A CA 1
ATOM 797 C C . GLN A 1 105 ? -20.366 30.758 0.206 1.00 87.88 105 GLN A C 1
ATOM 799 O O . GLN A 1 105 ? -20.211 30.671 -1.010 1.00 87.88 105 GLN A O 1
ATOM 804 N N . GLU A 1 106 ? -20.344 31.925 0.856 1.00 92.62 106 GLU A N 1
ATOM 805 C CA . GLU A 1 106 ? -20.188 33.216 0.176 1.00 92.62 106 GLU A CA 1
ATOM 806 C C . GLU A 1 106 ? -18.896 33.259 -0.658 1.00 92.62 106 GLU A C 1
ATOM 808 O O . GLU A 1 106 ? -18.885 33.711 -1.806 1.00 92.62 106 GLU A O 1
ATOM 813 N N . ILE A 1 107 ? -17.792 32.744 -0.108 1.00 93.06 107 ILE A N 1
ATOM 814 C CA . ILE A 1 107 ? -16.505 32.684 -0.806 1.00 93.06 107 ILE A CA 1
ATOM 815 C C . ILE A 1 107 ? -16.550 31.727 -2.007 1.00 93.06 107 ILE A C 1
ATOM 817 O O . ILE A 1 107 ? -16.008 32.060 -3.068 1.00 93.06 107 ILE A O 1
ATOM 821 N N . PHE A 1 108 ? -17.209 30.572 -1.888 1.00 89.81 108 PHE A N 1
ATOM 822 C CA . PHE A 1 108 ? -17.396 29.668 -3.022 1.00 89.81 108 PHE A CA 1
ATOM 823 C C . PHE A 1 108 ? -18.295 30.268 -4.105 1.00 89.81 108 PHE A C 1
ATOM 825 O O . PHE A 1 108 ? -17.945 30.173 -5.282 1.00 89.81 108 PHE A O 1
ATOM 832 N N . ASP A 1 109 ? -19.385 30.941 -3.733 1.00 89.75 109 ASP A N 1
ATOM 833 C CA . ASP A 1 109 ? -20.273 31.637 -4.670 1.00 89.75 109 ASP A CA 1
ATOM 834 C C . ASP A 1 109 ? -19.519 32.725 -5.445 1.00 89.75 109 ASP A C 1
ATOM 836 O O . ASP A 1 109 ? -19.626 32.811 -6.673 1.00 89.75 109 ASP A O 1
ATOM 840 N N . ARG A 1 110 ? -18.666 33.501 -4.761 1.00 92.62 110 ARG A N 1
ATOM 841 C CA . ARG A 1 110 ? -17.764 34.473 -5.406 1.00 92.62 110 ARG A CA 1
ATOM 842 C C . ARG A 1 110 ? -16.791 33.800 -6.376 1.00 92.62 110 ARG A C 1
ATOM 844 O O . ARG A 1 110 ? -16.586 34.295 -7.487 1.00 92.62 110 ARG A O 1
ATOM 851 N N . GLY A 1 111 ? -16.205 32.668 -5.980 1.00 88.44 111 GLY A N 1
ATOM 852 C CA . GLY A 1 111 ? -15.318 31.875 -6.836 1.00 88.44 111 GLY A CA 1
ATOM 853 C C . GLY A 1 111 ? -16.029 31.371 -8.092 1.00 88.44 111 GLY A C 1
ATOM 854 O O . GLY A 1 111 ? -15.498 31.485 -9.199 1.00 88.44 111 GLY A O 1
ATOM 855 N N . LEU A 1 112 ? -17.262 30.886 -7.934 1.00 87.44 112 LEU A N 1
ATOM 856 C CA . LEU A 1 112 ? -18.096 30.400 -9.025 1.00 87.44 112 LEU A CA 1
ATOM 857 C C . LEU A 1 112 ? -18.505 31.536 -9.973 1.00 87.44 112 LEU A C 1
ATOM 859 O O . LEU A 1 112 ? -18.416 31.374 -11.188 1.00 87.44 112 LEU A O 1
ATOM 863 N N . TYR A 1 113 ? -18.878 32.704 -9.441 1.00 89.06 113 TYR A N 1
ATOM 864 C CA . TYR A 1 113 ? -19.225 33.885 -10.237 1.00 89.06 113 TYR A CA 1
ATOM 865 C C . TYR A 1 113 ? -18.058 34.354 -11.122 1.00 89.06 113 TYR A C 1
ATOM 867 O O . TYR A 1 113 ? -18.246 34.655 -12.302 1.00 89.06 113 TYR A O 1
ATOM 875 N N . LYS A 1 114 ? -16.825 34.340 -10.598 1.00 85.31 114 LYS A N 1
ATOM 876 C CA . LYS A 1 114 ? -15.617 34.667 -11.380 1.00 85.31 114 LYS A CA 1
ATOM 877 C C . LYS A 1 114 ? -15.346 33.682 -12.515 1.00 85.31 114 LYS A C 1
ATOM 879 O O . LYS A 1 114 ? -14.972 34.091 -13.617 1.00 85.31 114 LYS A O 1
ATOM 884 N N . LEU A 1 115 ? -15.561 32.393 -12.268 1.00 84.00 115 LEU A N 1
ATOM 885 C CA . LEU A 1 115 ? -15.459 31.374 -13.313 1.00 84.00 115 LEU A CA 1
ATOM 886 C C . LEU A 1 115 ? -16.571 31.517 -14.355 1.00 84.00 115 LEU A C 1
ATOM 888 O O . LEU A 1 115 ? -16.356 31.177 -15.513 1.00 84.00 115 LEU A O 1
ATOM 892 N N . ILE A 1 116 ? -17.726 32.065 -13.962 1.00 78.81 116 ILE A N 1
ATOM 893 C CA . ILE A 1 116 ? -18.860 32.303 -14.855 1.00 78.81 116 ILE A CA 1
ATOM 894 C C . ILE A 1 116 ? -18.614 33.443 -15.858 1.00 78.81 116 ILE A C 1
ATOM 896 O O . ILE A 1 116 ? -19.121 33.400 -16.983 1.00 78.81 116 ILE A O 1
ATOM 900 N N . GLY A 1 117 ? -17.833 34.453 -15.467 1.00 72.94 117 GLY A N 1
ATOM 901 C CA . GLY A 1 117 ? -17.532 35.626 -16.297 1.00 72.94 117 GLY A CA 1
ATOM 902 C C . GLY A 1 117 ? -16.315 35.491 -17.222 1.00 72.94 117 GLY A C 1
ATOM 903 O O . GLY A 1 117 ? -16.193 36.255 -18.177 1.00 72.94 117 GLY A O 1
ATOM 904 N N . SER A 1 118 ? -15.418 34.537 -16.968 1.00 71.94 118 SER A N 1
ATOM 905 C CA . SER A 1 118 ? -14.247 34.257 -17.813 1.00 71.94 118 SER A CA 1
ATOM 906 C C . SER A 1 118 ? -14.557 33.108 -18.779 1.00 71.94 118 SER A C 1
ATOM 908 O O . SER A 1 118 ? -15.466 32.321 -18.534 1.00 71.94 118 SER A O 1
ATOM 910 N N . SER A 1 119 ? -13.871 33.005 -19.923 1.00 60.22 119 SER A N 1
ATOM 911 C CA . SER A 1 119 ? -14.036 31.868 -20.843 1.00 60.22 119 SER A CA 1
ATOM 912 C C . SER A 1 119 ? -13.672 30.562 -20.116 1.00 60.22 119 SER A C 1
ATOM 914 O O . SER A 1 119 ? -12.500 30.217 -20.002 1.00 60.22 119 SER A O 1
ATOM 916 N N . TYR A 1 120 ? -14.699 29.916 -19.569 1.00 67.19 120 TYR A N 1
ATOM 917 C CA . TYR A 1 120 ? -14.683 28.880 -18.540 1.00 67.19 120 TYR A CA 1
ATOM 918 C C . TYR A 1 120 ? -13.625 27.782 -18.702 1.00 67.19 120 TYR A C 1
ATOM 920 O O . TYR A 1 120 ? -13.638 27.061 -19.702 1.00 67.19 120 TYR A O 1
ATOM 928 N N . ASP A 1 121 ? -12.877 27.507 -17.628 1.00 72.50 121 ASP A N 1
ATOM 929 C CA . ASP A 1 121 ? -12.470 26.134 -17.320 1.00 72.50 121 ASP A CA 1
ATOM 930 C C . ASP A 1 121 ? -13.567 25.484 -16.460 1.00 72.50 121 ASP A C 1
ATOM 932 O O . ASP A 1 121 ? -13.749 25.776 -15.276 1.00 72.50 121 ASP A O 1
ATOM 936 N N . CYS A 1 122 ? -14.366 24.615 -17.080 1.00 79.19 122 CYS A N 1
ATOM 937 C CA . CYS A 1 122 ? -15.439 23.897 -16.392 1.00 79.19 122 CYS A CA 1
ATOM 938 C C . CYS A 1 122 ? -14.923 22.946 -15.289 1.00 79.19 122 CYS A C 1
ATOM 940 O O . CYS A 1 122 ? -15.727 22.520 -14.458 1.00 79.19 122 CYS A O 1
ATOM 942 N N . SER A 1 123 ? -13.627 22.615 -15.258 1.00 77.50 123 SER A N 1
ATOM 943 C CA . SER A 1 123 ? -13.026 21.783 -14.209 1.00 77.50 123 SER A CA 1
ATOM 944 C C . SER A 1 123 ? -13.049 22.479 -12.843 1.00 77.50 123 SER A C 1
ATOM 946 O O . SER A 1 123 ? -13.518 21.907 -11.856 1.00 77.50 123 SER A O 1
ATOM 948 N N . ASP A 1 124 ? -12.639 23.747 -12.784 1.00 77.62 124 ASP A N 1
ATOM 949 C CA . ASP A 1 124 ? -12.555 24.489 -11.520 1.00 77.62 124 ASP A CA 1
ATOM 950 C C . ASP A 1 124 ? -13.936 24.775 -10.929 1.00 77.62 124 ASP A C 1
ATOM 952 O O . ASP A 1 124 ? -14.143 24.668 -9.717 1.00 77.62 124 ASP A O 1
ATOM 956 N N . ALA A 1 125 ? -14.914 25.059 -11.795 1.00 82.56 125 ALA A N 1
ATOM 957 C CA . ALA A 1 125 ? -16.298 25.266 -11.385 1.00 82.56 125 ALA A CA 1
ATOM 958 C C . ALA A 1 125 ? -16.884 23.984 -10.781 1.00 82.56 125 ALA A C 1
ATOM 960 O O . ALA A 1 125 ? -17.568 24.034 -9.761 1.00 82.56 125 ALA A O 1
ATOM 961 N N . ALA A 1 126 ? -16.576 22.826 -11.375 1.00 82.00 126 ALA A N 1
ATOM 962 C CA . ALA A 1 126 ? -16.994 21.543 -10.830 1.00 82.00 126 ALA A CA 1
ATOM 963 C C . ALA A 1 126 ? -16.384 21.280 -9.450 1.00 82.00 126 ALA A C 1
ATOM 965 O O . ALA A 1 126 ? -17.103 20.859 -8.547 1.00 82.00 126 ALA A O 1
ATOM 966 N N . ARG A 1 127 ? -15.095 21.587 -9.262 1.00 78.69 127 ARG A N 1
ATOM 967 C CA . ARG A 1 127 ? -14.405 21.421 -7.976 1.00 78.69 127 ARG A CA 1
ATOM 968 C C . ARG A 1 127 ? -15.032 22.280 -6.870 1.00 78.69 127 ARG A C 1
ATOM 970 O O . ARG A 1 127 ? -15.263 21.774 -5.775 1.00 78.69 127 ARG A O 1
ATOM 977 N N . ILE A 1 128 ? -15.338 23.550 -7.156 1.00 81.00 128 ILE A N 1
ATOM 978 C CA . ILE A 1 128 ? -16.036 24.448 -6.216 1.00 81.00 128 ILE A CA 1
ATOM 979 C C . ILE A 1 128 ? -17.422 23.895 -5.867 1.00 81.00 128 ILE A C 1
ATOM 981 O O . ILE A 1 128 ? -17.755 23.768 -4.691 1.00 81.00 128 ILE A O 1
ATOM 985 N N . LEU A 1 129 ? -18.202 23.500 -6.876 1.00 84.75 129 LEU A N 1
ATOM 986 C CA . LEU A 1 129 ? -19.554 22.972 -6.688 1.00 84.75 129 LEU A CA 1
ATOM 987 C C . LEU A 1 129 ? -19.575 21.654 -5.896 1.00 84.75 129 LEU A C 1
ATOM 989 O O . LEU A 1 129 ? -20.500 21.432 -5.120 1.00 84.75 129 LEU A O 1
ATOM 993 N N . GLU A 1 130 ? -18.569 20.789 -6.049 1.00 82.12 130 GLU A N 1
ATOM 994 C CA . GLU A 1 130 ? -18.426 19.585 -5.219 1.00 82.12 130 GLU A CA 1
ATOM 995 C C . GLU A 1 130 ? -18.146 19.926 -3.749 1.00 82.12 130 GLU A C 1
ATOM 997 O O . GLU A 1 130 ? -18.753 19.321 -2.868 1.00 82.12 130 GLU A O 1
ATOM 1002 N N . MET A 1 131 ? -17.274 20.901 -3.464 1.00 79.62 131 MET A N 1
ATOM 1003 C CA . MET A 1 131 ? -16.996 21.310 -2.079 1.00 79.62 131 MET A CA 1
ATOM 1004 C C . MET A 1 131 ? -18.194 22.005 -1.429 1.00 79.62 131 MET A C 1
ATOM 1006 O O . MET A 1 131 ? -18.516 21.707 -0.282 1.00 79.62 131 MET A O 1
ATOM 1010 N N . MET A 1 132 ? -18.906 22.862 -2.168 1.00 79.38 132 MET A N 1
ATOM 1011 C CA . MET A 1 132 ? -20.167 23.444 -1.696 1.00 79.38 132 MET A CA 1
ATOM 1012 C C . MET A 1 132 ? -21.202 22.365 -1.380 1.00 79.38 132 MET A C 1
ATOM 1014 O O . MET A 1 132 ? -21.932 22.477 -0.403 1.00 79.38 132 MET A O 1
ATOM 1018 N N . ALA A 1 133 ? -21.277 21.310 -2.196 1.00 79.25 133 ALA A N 1
ATOM 1019 C CA . ALA A 1 133 ? -22.205 20.218 -1.949 1.00 79.25 133 ALA A CA 1
ATOM 1020 C C . ALA A 1 133 ? -21.867 19.437 -0.669 1.00 79.25 133 ALA A C 1
ATOM 1022 O O . ALA A 1 133 ? -22.780 19.077 0.067 1.00 79.25 133 ALA A O 1
ATOM 1023 N N . LEU A 1 134 ? -20.579 19.207 -0.389 1.00 73.00 134 LEU A N 1
ATOM 1024 C CA . LEU A 1 134 ? -20.130 18.584 0.862 1.00 73.00 134 LEU A CA 1
ATOM 1025 C C . LEU A 1 134 ? -20.452 19.455 2.082 1.00 73.00 134 LEU A C 1
ATOM 1027 O O . LEU A 1 134 ? -20.943 18.940 3.077 1.00 73.00 134 LEU A O 1
ATOM 1031 N N . MET A 1 135 ? -20.234 20.767 1.986 1.00 77.38 135 MET A N 1
ATOM 1032 C CA . MET A 1 135 ? -20.601 21.719 3.040 1.00 77.38 135 MET A CA 1
ATOM 1033 C C . MET A 1 135 ? -22.098 21.676 3.353 1.00 77.38 135 MET A C 1
ATOM 1035 O O . MET A 1 135 ? -22.488 21.494 4.500 1.00 77.38 135 MET A O 1
ATOM 1039 N N . LEU A 1 136 ? -22.935 21.798 2.320 1.00 76.19 136 LEU A N 1
ATOM 1040 C CA . LEU A 1 136 ? -24.389 21.757 2.471 1.00 76.19 136 LEU A CA 1
ATOM 1041 C C . LEU A 1 136 ? -24.854 20.405 3.034 1.00 76.19 136 LEU A C 1
ATOM 1043 O O . LEU A 1 136 ? -25.849 20.338 3.742 1.00 76.19 136 LEU A O 1
ATOM 1047 N N . GLU A 1 137 ? -24.135 19.316 2.749 1.00 76.12 137 GLU A N 1
ATOM 1048 C CA . GLU A 1 137 ? -24.390 18.013 3.366 1.00 76.12 137 GLU A CA 1
ATOM 1049 C C . GLU A 1 137 ? -24.076 18.008 4.872 1.00 76.12 137 GLU A C 1
ATOM 1051 O O . GLU A 1 137 ? -24.868 17.464 5.642 1.00 76.12 137 GLU A O 1
ATOM 1056 N N . GLU A 1 138 ? -22.972 18.626 5.301 1.00 70.25 138 GLU A N 1
ATOM 1057 C CA . GLU A 1 138 ? -22.614 18.748 6.723 1.00 70.25 138 GLU A CA 1
ATOM 1058 C C . GLU A 1 138 ? -23.604 19.623 7.509 1.00 70.25 138 GLU A C 1
ATOM 1060 O O . GLU A 1 138 ? -23.898 19.320 8.665 1.00 70.25 138 GLU A O 1
ATOM 1065 N N . GLU A 1 139 ? -24.181 20.647 6.876 1.00 75.88 139 GLU A N 1
ATOM 1066 C CA . GLU A 1 139 ? -25.235 21.486 7.468 1.00 75.88 139 GLU A CA 1
ATOM 1067 C C . GLU A 1 139 ? -26.633 20.836 7.452 1.00 75.88 139 GLU A C 1
ATOM 1069 O O . GLU A 1 139 ? -27.568 21.356 8.058 1.00 75.88 139 GLU A O 1
ATOM 1074 N N . GLY A 1 140 ? -26.801 19.692 6.779 1.00 77.69 140 GLY A N 1
ATOM 1075 C CA . GLY A 1 140 ? -28.099 19.023 6.618 1.00 77.69 140 GLY A CA 1
ATOM 1076 C C . GLY A 1 140 ? -28.982 19.593 5.495 1.00 77.69 140 GLY A C 1
ATOM 1077 O O . GLY A 1 140 ? -30.124 19.163 5.320 1.00 77.69 140 GLY A O 1
ATOM 1078 N N . GLU A 1 141 ? -28.453 20.500 4.674 1.00 82.44 141 GLU A N 1
ATOM 1079 C CA . GLU A 1 141 ? -29.091 21.126 3.506 1.00 82.44 141 GLU A CA 1
ATOM 1080 C C . GLU A 1 141 ? -29.029 20.217 2.260 1.00 82.44 141 GLU A C 1
ATOM 1082 O O . GLU A 1 141 ? -28.547 20.564 1.174 1.00 82.44 141 GLU A O 1
ATOM 1087 N N . PHE A 1 142 ? -29.545 18.997 2.405 1.00 78.31 142 PHE A N 1
ATOM 1088 C CA . PHE A 1 142 ? -29.379 17.909 1.437 1.00 78.31 142 PHE A CA 1
ATOM 1089 C C . PHE A 1 142 ? -29.920 18.203 0.029 1.00 78.31 142 PHE A C 1
ATOM 1091 O O . PHE A 1 142 ? -29.382 17.717 -0.973 1.00 78.31 142 PHE A O 1
ATOM 1098 N N . GLU A 1 143 ? -30.996 18.983 -0.085 1.00 74.50 143 GLU A N 1
ATOM 1099 C CA . GLU A 1 143 ? -31.558 19.335 -1.390 1.00 74.50 143 GLU A CA 1
ATOM 1100 C C . GLU A 1 143 ? -30.629 20.282 -2.159 1.00 74.50 143 GLU A C 1
ATOM 1102 O O . GLU A 1 143 ? -30.388 20.092 -3.357 1.00 74.50 143 GLU A O 1
ATOM 1107 N N . GLN A 1 144 ? -30.055 21.262 -1.461 1.00 77.44 144 GLN A N 1
ATOM 1108 C CA . GLN A 1 144 ? -29.108 22.213 -2.030 1.00 77.44 144 GLN A CA 1
ATOM 1109 C C . GLN A 1 144 ? -27.803 21.501 -2.405 1.00 77.44 144 GLN A C 1
ATOM 1111 O O . GLN A 1 144 ? -27.322 21.659 -3.531 1.00 77.44 144 GLN A O 1
ATOM 1116 N N . ALA A 1 145 ? -27.307 20.611 -1.536 1.00 74.56 145 ALA A N 1
ATOM 1117 C CA . ALA A 1 145 ? -26.164 19.745 -1.823 1.00 74.56 145 ALA A CA 1
ATOM 1118 C C . ALA A 1 145 ? -26.368 18.939 -3.118 1.00 74.56 145 ALA A C 1
ATOM 1120 O O . ALA A 1 145 ? -25.516 18.926 -4.012 1.00 74.56 145 ALA A O 1
ATOM 1121 N N . SER A 1 146 ? -27.548 18.329 -3.284 1.00 76.81 146 SER A N 1
ATOM 1122 C CA . SER A 1 146 ? -27.904 17.587 -4.500 1.00 76.81 146 SER A CA 1
ATOM 1123 C C . SER A 1 146 ? -27.876 18.463 -5.759 1.00 76.81 146 SER A C 1
ATOM 1125 O O . SER A 1 146 ? -27.398 18.020 -6.813 1.00 76.81 146 SER A O 1
ATOM 1127 N N . ARG A 1 147 ? -28.346 19.716 -5.670 1.00 78.38 147 ARG A N 1
ATOM 1128 C CA . ARG A 1 147 ? -28.299 20.687 -6.777 1.00 78.38 147 ARG A CA 1
ATOM 1129 C C . ARG A 1 147 ? -26.861 21.075 -7.128 1.00 78.38 147 ARG A C 1
ATOM 1131 O O . ARG A 1 147 ? -26.542 21.110 -8.320 1.00 78.38 147 ARG A O 1
ATOM 1138 N N . CYS A 1 148 ? -25.995 21.285 -6.136 1.00 78.56 148 CYS A N 1
ATOM 1139 C CA . CYS A 1 148 ? -24.572 21.571 -6.336 1.00 78.56 148 CYS A CA 1
ATOM 1140 C C . CYS A 1 148 ? -23.847 20.397 -7.004 1.00 78.56 148 CYS A C 1
ATOM 1142 O O . CYS A 1 148 ? -23.225 20.583 -8.051 1.00 78.56 148 CYS A O 1
ATOM 1144 N N . TYR A 1 149 ? -24.042 19.163 -6.525 1.00 83.00 149 TYR A N 1
ATOM 1145 C CA . TYR A 1 149 ? -23.501 17.976 -7.195 1.00 83.00 149 TYR A CA 1
ATOM 1146 C C . TYR A 1 149 ? -24.023 17.822 -8.635 1.00 83.00 149 TYR A C 1
ATOM 1148 O O . TYR A 1 149 ? -23.290 17.413 -9.540 1.00 83.00 149 TYR A O 1
ATOM 1156 N N . ALA A 1 150 ? -25.294 18.153 -8.887 1.00 76.75 150 ALA A N 1
ATOM 1157 C CA . ALA A 1 150 ? -25.857 18.139 -10.236 1.00 76.75 150 ALA A CA 1
ATOM 1158 C C . ALA A 1 150 ? -25.213 19.185 -11.153 1.00 76.75 150 ALA A C 1
ATOM 1160 O O . ALA A 1 150 ? -24.996 18.920 -12.337 1.00 76.75 150 ALA A O 1
ATOM 1161 N N . ALA A 1 151 ? -24.936 20.374 -10.621 1.00 80.75 151 ALA A N 1
ATOM 1162 C CA . ALA A 1 151 ? -24.272 21.447 -11.342 1.00 80.75 151 ALA A CA 1
ATOM 1163 C C . ALA A 1 151 ? -22.809 21.095 -11.640 1.00 80.75 151 ALA A C 1
ATOM 1165 O O . ALA A 1 151 ? -22.407 21.203 -12.799 1.00 80.75 151 ALA A O 1
ATOM 1166 N N . ALA A 1 152 ? -22.069 20.568 -10.657 1.00 81.50 152 ALA A N 1
ATOM 1167 C CA . ALA A 1 152 ? -20.698 20.090 -10.837 1.00 81.50 152 ALA A CA 1
ATOM 1168 C C . ALA A 1 152 ? -20.623 19.067 -11.974 1.00 81.50 152 ALA A C 1
ATOM 1170 O O . ALA A 1 152 ? -19.813 19.183 -12.893 1.00 81.50 152 ALA A O 1
ATOM 1171 N N . HIS A 1 153 ? -21.564 18.121 -11.978 1.00 77.06 153 HIS A N 1
ATOM 1172 C CA . HIS A 1 153 ? -21.670 17.127 -13.035 1.00 77.06 153 HIS A CA 1
ATOM 1173 C C . HIS A 1 153 ? -21.894 17.746 -14.422 1.00 77.06 153 HIS A C 1
ATOM 1175 O O . HIS A 1 153 ? -21.266 17.327 -15.394 1.00 77.06 153 HIS A O 1
ATOM 1181 N N . ARG A 1 154 ? -22.767 18.757 -14.539 1.00 79.56 154 ARG A N 1
ATOM 1182 C CA . ARG A 1 154 ? -22.986 19.461 -15.815 1.00 79.56 154 ARG A CA 1
ATOM 1183 C C . ARG A 1 154 ? -21.721 20.173 -16.299 1.00 79.56 154 ARG A C 1
ATOM 1185 O O . ARG A 1 154 ? -21.489 20.196 -17.507 1.00 79.56 154 ARG A O 1
ATOM 1192 N N . CYS A 1 155 ? -20.915 20.721 -15.392 1.00 79.88 155 CYS A N 1
ATOM 1193 C CA . CYS A 1 155 ? -19.632 21.339 -15.722 1.00 79.88 155 CYS A CA 1
ATOM 1194 C C . CYS A 1 155 ? -18.636 20.298 -16.253 1.00 79.88 155 CYS A C 1
ATOM 1196 O O . CYS A 1 155 ? -18.155 20.446 -17.376 1.00 79.88 155 CYS A O 1
ATOM 1198 N N . ILE A 1 156 ? -18.424 19.192 -15.530 1.00 75.81 156 ILE A N 1
ATOM 1199 C CA . ILE A 1 156 ? -17.547 18.087 -15.972 1.00 75.81 156 ILE A CA 1
ATOM 1200 C C . ILE A 1 156 ? -17.986 17.562 -17.346 1.00 75.81 156 ILE A C 1
ATOM 1202 O O . ILE A 1 156 ? -17.162 17.375 -18.242 1.00 75.81 156 ILE A O 1
ATOM 1206 N N . TRP A 1 157 ? -19.300 17.396 -17.539 1.00 72.81 157 TRP A N 1
ATOM 1207 C CA . TRP A 1 157 ? -19.883 16.957 -18.806 1.00 72.81 157 TRP A CA 1
ATOM 1208 C C . TRP A 1 157 ? -19.542 17.894 -19.971 1.00 72.81 157 TRP A C 1
ATOM 1210 O O . TRP A 1 157 ? -19.133 17.432 -21.035 1.00 72.81 157 TRP A O 1
ATOM 1220 N N . ARG A 1 158 ? -19.689 19.213 -19.786 1.00 76.31 158 ARG A N 1
ATOM 1221 C CA . ARG A 1 158 ? -19.389 20.216 -20.825 1.00 76.31 158 ARG A CA 1
ATOM 1222 C C . ARG A 1 158 ? -17.900 20.315 -21.142 1.00 76.31 158 ARG A C 1
ATOM 1224 O O . ARG A 1 158 ? -17.554 20.553 -22.294 1.00 76.31 158 ARG A O 1
ATOM 1231 N N . ALA A 1 159 ? -17.036 20.102 -20.152 1.00 73.25 159 ALA A N 1
ATOM 1232 C CA . ALA A 1 159 ? -15.586 20.168 -20.318 1.00 73.25 159 ALA A CA 1
ATOM 1233 C C . ALA A 1 159 ? -15.012 19.018 -21.167 1.00 73.25 159 ALA A C 1
ATOM 1235 O O . ALA A 1 159 ? -13.838 19.049 -21.526 1.00 73.25 159 ALA A O 1
ATOM 1236 N N . ASN A 1 160 ? -15.804 17.969 -21.433 1.00 70.44 160 ASN A N 1
ATOM 1237 C CA . ASN A 1 160 ? -15.340 16.699 -22.003 1.00 70.44 160 ASN A CA 1
ATOM 1238 C C . ASN A 1 160 ? -14.138 16.097 -21.236 1.00 70.44 160 ASN A C 1
ATOM 1240 O O . ASN A 1 160 ? -13.366 15.300 -21.774 1.00 70.44 160 ASN A O 1
ATOM 1244 N N . GLN A 1 161 ? -13.974 16.488 -19.968 1.00 55.97 161 GLN A N 1
ATOM 1245 C CA . GLN A 1 161 ? -12.928 15.995 -19.085 1.00 55.97 161 GLN A CA 1
ATOM 1246 C C . GLN A 1 161 ? -13.422 14.742 -18.349 1.00 55.97 161 GLN A C 1
ATOM 1248 O O . GLN A 1 161 ? -14.588 14.629 -17.974 1.00 55.97 161 GLN A O 1
ATOM 1253 N N . LYS A 1 162 ? -12.529 13.767 -18.144 1.00 48.50 162 LYS A N 1
ATOM 1254 C CA . LYS A 1 162 ? -12.769 12.579 -17.306 1.00 48.50 162 LYS A CA 1
ATOM 1255 C C . LYS A 1 162 ? -11.844 12.667 -16.091 1.00 48.50 162 LYS A C 1
ATOM 1257 O O . LYS A 1 162 ? -10.647 12.453 -16.289 1.00 48.50 162 LYS A O 1
ATOM 1262 N N . PRO A 1 163 ? -12.358 12.838 -14.863 1.00 50.41 163 PRO A N 1
ATOM 1263 C CA . PRO A 1 163 ? -13.129 11.765 -14.229 1.00 50.41 163 PRO A CA 1
ATOM 1264 C C . PRO A 1 163 ? -14.380 12.232 -13.461 1.00 50.41 163 PRO A C 1
ATOM 1266 O O . PRO A 1 163 ? -14.467 13.346 -12.964 1.00 50.41 163 PRO A O 1
ATOM 1269 N N . PHE A 1 164 ? -15.339 11.316 -13.335 1.00 48.47 164 PHE A N 1
ATOM 1270 C CA . PHE A 1 164 ? -16.530 11.443 -12.497 1.00 48.47 164 PHE A CA 1
ATOM 1271 C C . PHE A 1 164 ? -16.189 10.977 -11.072 1.00 48.47 164 PHE A C 1
ATOM 1273 O O . PHE A 1 164 ? -15.689 9.860 -10.905 1.00 48.47 164 PHE A O 1
ATOM 1280 N N . ARG A 1 165 ? -16.455 11.790 -10.043 1.00 55.22 165 ARG A N 1
ATOM 1281 C CA . ARG A 1 165 ? -16.403 11.350 -8.639 1.00 55.22 165 ARG A CA 1
ATOM 1282 C C . ARG A 1 165 ? -17.791 10.843 -8.226 1.00 55.22 165 ARG A C 1
ATOM 1284 O O . ARG A 1 165 ? -18.784 11.547 -8.376 1.00 55.22 165 ARG A O 1
ATOM 1291 N N . LEU A 1 166 ? -17.875 9.613 -7.697 1.00 58.25 166 LEU A N 1
ATOM 1292 C CA . LEU A 1 166 ? -19.129 8.956 -7.265 1.00 58.25 166 LEU A CA 1
ATOM 1293 C C . LEU A 1 166 ? -19.827 9.645 -6.073 1.00 58.25 166 LEU A C 1
ATOM 1295 O O . LEU A 1 166 ? -20.828 9.124 -5.594 1.00 58.25 166 LEU A O 1
ATOM 1299 N N . HIS A 1 167 ? -19.355 10.803 -5.598 1.00 57.09 167 HIS A N 1
ATOM 1300 C CA . HIS A 1 167 ? -19.875 11.457 -4.392 1.00 57.09 167 HIS A CA 1
ATOM 1301 C C . HIS A 1 167 ? -21.384 11.702 -4.452 1.00 57.09 167 HIS A C 1
ATOM 1303 O O . HIS A 1 167 ? -22.066 11.415 -3.477 1.00 57.09 167 HIS A O 1
ATOM 1309 N N . ARG A 1 168 ? -21.945 12.074 -5.613 1.00 62.78 168 ARG A N 1
ATOM 1310 C CA . ARG A 1 168 ? -23.404 12.216 -5.770 1.00 62.78 168 ARG A CA 1
ATOM 1311 C C . ARG A 1 168 ? -24.164 10.890 -5.659 1.00 62.78 168 ARG A C 1
ATOM 1313 O O . ARG A 1 168 ? -25.261 10.866 -5.117 1.00 62.78 168 ARG A O 1
ATOM 1320 N N . ILE A 1 169 ? -23.607 9.790 -6.168 1.00 59.78 169 ILE A N 1
ATOM 1321 C CA . ILE A 1 169 ? -24.232 8.461 -6.065 1.00 59.78 169 ILE A CA 1
ATOM 1322 C C . ILE A 1 169 ? -24.146 7.967 -4.620 1.00 59.78 169 ILE A C 1
ATOM 1324 O O . ILE A 1 169 ? -25.162 7.577 -4.058 1.00 59.78 169 ILE A O 1
ATOM 1328 N N . SER A 1 170 ? -22.974 8.066 -3.986 1.00 54.00 170 SER A N 1
ATOM 1329 C CA . SER A 1 170 ? -22.801 7.753 -2.562 1.00 54.00 170 SER A CA 1
ATOM 1330 C C . SER A 1 170 ? -23.715 8.603 -1.674 1.00 54.00 170 SER A C 1
ATOM 1332 O O . SER A 1 170 ? -24.304 8.081 -0.734 1.00 54.00 170 SER A O 1
ATOM 1334 N N . PHE A 1 171 ? -23.894 9.883 -1.998 1.00 61.03 171 PHE A N 1
ATOM 1335 C CA . PHE A 1 171 ? -24.828 10.785 -1.330 1.00 61.03 171 PHE A CA 1
ATOM 1336 C C . PHE A 1 171 ? -26.285 10.324 -1.462 1.00 61.03 171 PHE A C 1
ATOM 1338 O O . PHE A 1 171 ? -26.970 10.150 -0.459 1.00 61.03 171 PHE A O 1
ATOM 1345 N N . LEU A 1 172 ? -26.756 10.060 -2.686 1.00 59.91 172 LEU A N 1
ATOM 1346 C CA . LEU A 1 172 ? -28.123 9.581 -2.922 1.00 59.91 172 LEU A CA 1
ATOM 1347 C C . LEU A 1 172 ? -28.384 8.236 -2.226 1.00 59.91 172 LEU A C 1
ATOM 1349 O O . LEU A 1 172 ? -29.470 8.031 -1.689 1.00 59.91 172 LEU A O 1
ATOM 1353 N N . ILE A 1 173 ? -27.376 7.361 -2.159 1.00 57.72 173 ILE A N 1
ATOM 1354 C CA . ILE A 1 173 ? -27.435 6.105 -1.399 1.00 57.72 173 ILE A CA 1
ATOM 1355 C C . ILE A 1 173 ? -27.548 6.377 0.109 1.00 57.72 173 ILE A C 1
ATOM 1357 O O . ILE A 1 173 ? -28.419 5.798 0.754 1.00 57.72 173 ILE A O 1
ATOM 1361 N N . ARG A 1 174 ? -26.732 7.280 0.677 1.00 58.62 174 ARG A N 1
ATOM 1362 C CA . ARG A 1 174 ? -26.811 7.666 2.104 1.00 58.62 174 ARG A CA 1
ATOM 1363 C C . ARG A 1 174 ? -28.172 8.257 2.479 1.00 58.62 174 ARG A C 1
ATOM 1365 O O . ARG A 1 174 ? -28.663 8.001 3.571 1.00 58.62 174 ARG A O 1
ATOM 1372 N N . MET A 1 175 ? -28.802 8.974 1.552 1.00 55.22 175 MET A N 1
ATOM 1373 C CA . MET A 1 175 ? -30.138 9.553 1.718 1.00 55.22 175 MET A CA 1
ATOM 1374 C C . MET A 1 175 ? -31.287 8.557 1.469 1.00 55.22 175 MET A C 1
ATOM 1376 O O . MET A 1 175 ? -32.444 8.969 1.431 1.00 55.22 175 MET A O 1
ATOM 1380 N N . ASN A 1 176 ? -30.995 7.267 1.255 1.00 64.12 176 ASN A N 1
ATOM 1381 C CA . ASN A 1 176 ? -31.967 6.233 0.878 1.00 64.12 176 ASN A CA 1
ATOM 1382 C C . ASN A 1 176 ? -32.785 6.572 -0.391 1.00 64.12 176 ASN A C 1
ATOM 1384 O O . ASN A 1 176 ? -33.895 6.083 -0.593 1.00 64.12 176 ASN A O 1
ATOM 1388 N N . ARG A 1 177 ? -32.233 7.400 -1.284 1.00 64.81 177 ARG A N 1
ATOM 1389 C CA . ARG A 1 177 ? -32.818 7.756 -2.588 1.00 64.81 177 ARG A CA 1
ATOM 1390 C C . ARG A 1 177 ? -32.276 6.817 -3.662 1.00 64.81 177 ARG A C 1
ATOM 1392 O O . ARG A 1 177 ? -31.662 7.245 -4.639 1.00 64.81 177 ARG A O 1
ATOM 1399 N N . LEU A 1 178 ? -32.460 5.517 -3.436 1.00 61.69 178 LEU A N 1
ATOM 1400 C CA . LEU A 1 178 ? -31.847 4.452 -4.233 1.00 61.69 178 LEU A CA 1
ATOM 1401 C C . LEU A 1 178 ? -32.263 4.515 -5.706 1.00 61.69 178 LEU A C 1
ATOM 1403 O O . LEU A 1 178 ? -31.405 4.407 -6.572 1.00 61.69 178 LEU A O 1
ATOM 1407 N N . GLU A 1 179 ? -33.531 4.806 -5.994 1.00 62.22 179 GLU A N 1
ATOM 1408 C CA . GLU A 1 179 ? -34.030 4.946 -7.367 1.00 62.22 179 GLU A CA 1
ATOM 1409 C C . GLU A 1 179 ? -33.346 6.101 -8.120 1.00 62.22 179 GLU A C 1
ATOM 1411 O O . GLU A 1 179 ? -33.022 5.995 -9.299 1.00 62.22 179 GLU A O 1
ATOM 1416 N N . GLU A 1 180 ? -33.043 7.209 -7.442 1.00 66.94 180 GLU A N 1
ATOM 1417 C CA . GLU A 1 180 ? -32.317 8.326 -8.052 1.00 66.94 180 GLU A CA 1
ATOM 1418 C C . GLU A 1 180 ? -30.835 8.029 -8.232 1.00 66.94 180 GLU A C 1
ATOM 1420 O O . GLU A 1 180 ? -30.251 8.425 -9.243 1.00 66.94 180 GLU A O 1
ATOM 1425 N N . ALA A 1 181 ? -30.227 7.322 -7.276 1.00 64.62 181 ALA A N 1
ATOM 1426 C CA . ALA A 1 181 ? -28.865 6.825 -7.410 1.00 64.62 181 ALA A CA 1
ATOM 1427 C C . ALA A 1 181 ? -28.760 5.875 -8.612 1.00 64.62 181 ALA A C 1
ATOM 1429 O O . ALA A 1 181 ? -27.849 6.019 -9.427 1.00 64.62 181 ALA A O 1
ATOM 1430 N N . GLU A 1 182 ? -29.725 4.966 -8.766 1.00 60.72 182 GLU A N 1
ATOM 1431 C CA . GLU A 1 182 ? -29.836 4.021 -9.877 1.00 60.72 182 GLU A CA 1
ATOM 1432 C C . GLU A 1 182 ? -30.128 4.710 -11.211 1.00 60.72 182 GLU A C 1
ATOM 1434 O O . GLU A 1 182 ? -29.510 4.365 -12.219 1.00 60.72 182 GLU A O 1
ATOM 1439 N N . ASN A 1 183 ? -31.003 5.715 -11.243 1.00 62.00 183 ASN A N 1
ATOM 1440 C CA . ASN A 1 183 ? -31.298 6.496 -12.445 1.00 62.00 183 ASN A CA 1
ATOM 1441 C C . ASN A 1 183 ? -30.087 7.322 -12.891 1.00 62.00 183 ASN A C 1
ATOM 1443 O O . ASN A 1 183 ? -29.727 7.324 -14.072 1.00 62.00 183 ASN A O 1
ATOM 1447 N N . LEU A 1 184 ? -29.413 7.988 -11.948 1.00 62.91 184 LEU A N 1
ATOM 1448 C CA . LEU A 1 184 ? -28.183 8.733 -12.208 1.00 62.91 184 LEU A CA 1
ATOM 1449 C C . LEU A 1 184 ? -27.074 7.793 -12.695 1.00 62.91 184 LEU A C 1
ATOM 1451 O O . LEU A 1 184 ? -26.378 8.101 -13.662 1.00 62.91 184 LEU A O 1
ATOM 1455 N N . PHE A 1 185 ? -26.951 6.625 -12.069 1.00 58.19 185 PHE A N 1
ATOM 1456 C CA . PHE A 1 185 ? -26.024 5.579 -12.474 1.00 58.19 185 PHE A CA 1
ATOM 1457 C C . PHE A 1 185 ? -26.335 5.037 -13.876 1.00 58.19 185 PHE A C 1
ATOM 1459 O O . PHE A 1 185 ? -25.444 4.940 -14.719 1.00 58.19 185 PHE A O 1
ATOM 1466 N N . SER A 1 186 ? -27.604 4.767 -14.173 1.00 54.62 186 SER A N 1
ATOM 1467 C CA . SER A 1 186 ? -28.060 4.291 -15.482 1.00 54.62 186 SER A CA 1
ATOM 1468 C C . SER A 1 186 ? -27.779 5.316 -16.579 1.00 54.62 186 SER A C 1
ATOM 1470 O O . SER A 1 186 ? -27.306 4.951 -17.652 1.00 54.62 186 SER A O 1
ATOM 1472 N N . LEU A 1 187 ? -27.964 6.609 -16.303 1.00 56.12 187 LEU A N 1
ATOM 1473 C CA . LEU A 1 187 ? -27.582 7.701 -17.206 1.00 56.12 187 LEU A CA 1
ATOM 1474 C C . LEU A 1 187 ? -26.076 7.724 -17.512 1.00 56.12 187 LEU A C 1
ATOM 1476 O O . LEU A 1 187 ? -25.694 7.977 -18.656 1.00 56.12 187 LEU A O 1
ATOM 1480 N N . ILE A 1 188 ? -25.234 7.425 -16.519 1.00 58.56 188 ILE A N 1
ATOM 1481 C CA . ILE A 1 188 ? -23.771 7.342 -16.667 1.00 58.56 188 ILE A CA 1
ATOM 1482 C C . ILE A 1 188 ? -23.366 6.099 -17.473 1.00 58.56 188 ILE A C 1
ATOM 1484 O O . ILE A 1 188 ? -22.456 6.165 -18.299 1.00 58.56 188 ILE A O 1
ATOM 1488 N N . VAL A 1 189 ? -24.046 4.967 -17.268 1.00 49.31 189 VAL A N 1
ATOM 1489 C CA . VAL A 1 189 ? -23.713 3.676 -17.896 1.00 49.31 189 VAL A CA 1
ATOM 1490 C C . VAL A 1 189 ? -24.321 3.509 -19.296 1.00 49.31 189 VAL A C 1
ATOM 1492 O O . VAL A 1 189 ? -23.782 2.755 -20.110 1.00 49.31 189 VAL A O 1
ATOM 1495 N N . HIS A 1 190 ? -25.433 4.177 -19.619 1.00 47.69 190 HIS A N 1
ATOM 1496 C CA . HIS A 1 190 ? -26.216 3.929 -20.842 1.00 47.69 190 HIS A CA 1
ATOM 1497 C C . HIS A 1 190 ? -26.174 5.023 -21.915 1.00 47.69 190 HIS A C 1
ATOM 1499 O O . HIS A 1 190 ? -27.021 5.015 -22.808 1.00 47.69 190 HIS A O 1
ATOM 1505 N N . ARG A 1 191 ? -25.173 5.915 -21.947 1.00 49.62 191 ARG A N 1
ATOM 1506 C CA . ARG A 1 191 ? -25.028 6.840 -23.090 1.00 49.62 191 ARG A CA 1
ATOM 1507 C C . ARG A 1 191 ? -23.737 6.710 -23.896 1.00 49.62 191 ARG A C 1
ATOM 1509 O O . ARG A 1 191 ? -22.704 7.275 -23.559 1.00 49.62 191 ARG A O 1
ATOM 1516 N N . GLN A 1 192 ? -23.908 6.112 -25.080 1.00 35.31 192 GLN A N 1
ATOM 1517 C CA . GLN A 1 192 ? -23.776 6.833 -26.355 1.00 35.31 192 GLN A CA 1
ATOM 1518 C C . GLN A 1 192 ? -25.063 6.664 -27.191 1.00 35.31 192 GLN A C 1
ATOM 1520 O O . GLN A 1 192 ? -25.338 5.550 -27.630 1.00 35.31 192 GLN A O 1
ATOM 1525 N N . PRO A 1 193 ? -25.836 7.731 -27.462 1.00 34.78 193 PRO A N 1
ATOM 1526 C CA . PRO A 1 193 ? -26.807 7.749 -28.549 1.00 34.78 193 PRO A CA 1
ATOM 1527 C C . PRO A 1 193 ? -26.341 8.728 -29.638 1.00 34.78 193 PRO A C 1
ATOM 1529 O O . PRO A 1 193 ? -26.224 9.922 -29.369 1.00 34.78 193 PRO A O 1
ATOM 1532 N N . GLY A 1 194 ? -26.079 8.240 -30.858 1.00 37.69 194 GLY A N 1
ATOM 1533 C CA . GLY A 1 194 ? -25.936 9.144 -32.010 1.00 37.69 194 GLY A CA 1
ATOM 1534 C C . GLY A 1 194 ? -24.979 8.786 -33.149 1.00 37.69 194 GLY A C 1
ATOM 1535 O O . GLY A 1 194 ? -24.775 9.642 -33.999 1.00 37.69 194 GLY A O 1
ATOM 1536 N N . SER A 1 195 ? -24.405 7.583 -33.241 1.00 29.31 195 SER A N 1
ATOM 1537 C CA . SER A 1 195 ? -23.691 7.162 -34.460 1.00 29.31 195 SER A CA 1
ATOM 1538 C C . SER A 1 195 ? -24.432 6.029 -35.168 1.00 29.31 195 SER A C 1
ATOM 1540 O O . SER A 1 195 ? -24.234 4.848 -34.894 1.00 29.31 195 SER A O 1
ATOM 1542 N N . GLN A 1 196 ? -25.282 6.396 -36.129 1.00 31.75 196 GLN A N 1
ATOM 1543 C CA . GLN A 1 196 ? -25.542 5.522 -37.270 1.00 31.75 196 GLN A CA 1
ATOM 1544 C C . GLN A 1 196 ? -24.254 5.464 -38.101 1.00 31.75 196 GLN A C 1
ATOM 1546 O O . GLN A 1 196 ? -24.005 6.311 -38.950 1.00 31.75 196 GLN A O 1
ATOM 1551 N N . LEU A 1 197 ? -23.401 4.486 -37.816 1.00 25.69 197 LEU A N 1
ATOM 1552 C CA . LEU A 1 197 ? -22.315 4.066 -38.695 1.00 25.69 197 LEU A CA 1
ATOM 1553 C C . LEU A 1 197 ? -22.304 2.540 -38.676 1.00 25.69 197 LEU A C 1
ATOM 1555 O O . LEU A 1 197 ? -22.265 1.926 -37.612 1.00 25.69 197 LEU A O 1
ATOM 1559 N N . HIS A 1 198 ? -22.442 1.972 -39.872 1.00 27.42 198 HIS A N 1
ATOM 1560 C CA . HIS A 1 198 ? -22.610 0.558 -40.188 1.00 27.42 198 HIS A CA 1
ATOM 1561 C C . HIS A 1 198 ? -22.011 -0.425 -39.169 1.00 27.42 198 HIS A C 1
ATOM 1563 O O . HIS A 1 198 ? -20.804 -0.478 -38.933 1.00 27.42 198 HIS A O 1
ATOM 1569 N N . LEU A 1 199 ? -22.892 -1.257 -38.611 1.00 26.28 199 LEU A N 1
ATOM 1570 C CA . LEU A 1 199 ? -22.559 -2.388 -37.756 1.00 26.28 199 LEU A CA 1
ATOM 1571 C C . LEU A 1 199 ? -21.869 -3.496 -38.563 1.00 26.28 199 LEU A C 1
ATOM 1573 O O . LEU A 1 199 ? -22.524 -4.286 -39.235 1.00 26.28 199 LEU A O 1
ATOM 1577 N N . GLN A 1 200 ? -20.551 -3.598 -38.403 1.00 27.47 200 GLN A N 1
ATOM 1578 C CA . GLN A 1 200 ? -19.812 -4.863 -38.454 1.00 27.47 200 GLN A CA 1
ATOM 1579 C C . GLN A 1 200 ? -18.757 -4.890 -37.333 1.00 27.47 200 GLN A C 1
ATOM 1581 O O . GLN A 1 200 ? -17.566 -4.750 -37.589 1.00 27.47 200 GLN A O 1
ATOM 1586 N N . ASN A 1 201 ? -19.189 -5.022 -36.068 1.00 28.36 201 ASN A N 1
ATOM 1587 C CA . ASN A 1 201 ? -18.395 -5.660 -35.000 1.00 28.36 201 ASN A CA 1
ATOM 1588 C C . ASN A 1 201 ? -19.202 -5.815 -33.686 1.00 28.36 201 ASN A C 1
ATOM 1590 O O . ASN A 1 201 ? -19.615 -4.797 -33.130 1.00 28.36 201 ASN A O 1
ATOM 1594 N N . PRO A 1 202 ? -19.395 -7.028 -33.126 1.00 30.12 202 PRO A N 1
ATOM 1595 C CA . PRO A 1 202 ? -20.199 -7.240 -31.917 1.00 30.12 202 PRO A CA 1
ATOM 1596 C C . PRO A 1 202 ? -19.395 -7.211 -30.597 1.00 30.12 202 PRO A C 1
ATOM 1598 O O . PRO A 1 202 ? -19.791 -7.846 -29.625 1.00 30.12 202 PRO A O 1
ATOM 1601 N N . VAL A 1 203 ? -18.278 -6.475 -30.508 1.00 38.38 203 VAL A N 1
ATOM 1602 C CA . VAL A 1 203 ? -17.454 -6.421 -29.279 1.00 38.38 203 VAL A CA 1
ATOM 1603 C C . VAL A 1 203 ? -17.185 -4.979 -28.838 1.00 38.38 203 VAL A C 1
ATOM 1605 O O . VAL A 1 203 ? -16.104 -4.429 -29.035 1.00 38.38 203 VAL A O 1
ATOM 1608 N N . ARG A 1 204 ? -18.170 -4.346 -28.194 1.00 36.94 204 ARG A N 1
ATOM 1609 C CA . ARG A 1 204 ? -17.935 -3.195 -27.304 1.00 36.94 204 ARG A CA 1
ATOM 1610 C C . ARG A 1 204 ? -18.679 -3.421 -25.990 1.00 36.94 204 ARG A C 1
ATOM 1612 O O . ARG A 1 204 ? -19.882 -3.207 -25.897 1.00 36.94 204 ARG A O 1
ATOM 1619 N N . GLN A 1 205 ? -17.949 -3.907 -24.987 1.00 44.41 205 GLN A N 1
ATOM 1620 C CA . GLN A 1 205 ? -18.441 -4.095 -23.621 1.00 44.41 205 GLN A CA 1
ATOM 1621 C C . GLN A 1 205 ? -18.662 -2.748 -22.908 1.00 44.41 205 GLN A C 1
ATOM 1623 O O . GLN A 1 205 ? -17.929 -1.783 -23.122 1.00 44.41 205 GLN A O 1
ATOM 1628 N N . LYS A 1 206 ? -19.684 -2.718 -22.043 1.00 41.12 206 LYS A N 1
ATOM 1629 C CA . LYS A 1 206 ? -20.118 -1.591 -21.203 1.00 41.12 206 LYS A CA 1
ATOM 1630 C C . LYS A 1 206 ? -19.125 -1.370 -20.046 1.00 41.12 206 LYS A C 1
ATOM 1632 O O . LYS A 1 206 ? -19.164 -2.110 -19.063 1.00 41.12 206 LYS A O 1
ATOM 1637 N N . THR A 1 207 ? -18.245 -0.373 -20.148 1.00 35.84 207 THR A N 1
ATOM 1638 C CA . THR A 1 207 ? -17.262 -0.014 -19.100 1.00 35.84 207 THR A CA 1
ATOM 1639 C C . THR A 1 207 ? -17.545 1.361 -18.485 1.00 35.84 207 THR A C 1
ATOM 1641 O O . THR A 1 207 ? -17.847 2.296 -19.224 1.00 35.84 207 THR A O 1
ATOM 1644 N N . TRP A 1 208 ? -17.381 1.509 -17.169 1.00 44.97 208 TRP A N 1
ATOM 1645 C CA . TRP A 1 208 ? -17.435 2.767 -16.404 1.00 44.97 208 TRP A CA 1
ATOM 1646 C C . TRP A 1 208 ? -16.058 3.093 -15.782 1.00 44.97 208 TRP A C 1
ATOM 1648 O O . TRP A 1 208 ? -15.169 2.239 -15.784 1.00 44.97 208 TRP A O 1
ATOM 1658 N N . LYS A 1 209 ? -15.862 4.333 -15.297 1.00 37.31 209 LYS A N 1
ATOM 1659 C CA . LYS A 1 209 ? -14.584 4.862 -14.764 1.00 37.31 209 LYS A CA 1
ATOM 1660 C C . LYS A 1 209 ? -14.752 5.389 -13.326 1.00 37.31 209 LYS A C 1
ATOM 1662 O O . LYS A 1 209 ? -15.706 6.121 -13.076 1.00 37.31 209 LYS A O 1
ATOM 1667 N N . PHE A 1 210 ? -13.815 5.072 -12.427 1.00 33.31 210 PHE A N 1
ATOM 1668 C CA . PHE A 1 210 ? -13.712 5.595 -11.053 1.00 33.31 210 PHE A CA 1
ATOM 1669 C C . PHE A 1 210 ? -12.286 6.059 -10.779 1.00 33.31 210 PHE A C 1
ATOM 1671 O O . PHE A 1 210 ? -11.377 5.236 -10.792 1.00 33.31 210 PHE A O 1
ATOM 1678 N N . GLY A 1 211 ? -12.056 7.359 -10.574 1.00 46.94 211 GLY A N 1
ATOM 1679 C CA . GLY A 1 211 ? -10.680 7.875 -10.528 1.00 46.94 211 GLY A CA 1
ATOM 1680 C C . GLY A 1 211 ? -9.921 7.475 -11.800 1.00 46.94 211 GLY A C 1
ATOM 1681 O O . GLY A 1 211 ? -10.411 7.749 -12.893 1.00 46.94 211 GLY A O 1
ATOM 1682 N N . ASP A 1 212 ? -8.796 6.767 -11.675 1.00 31.19 212 ASP A N 1
ATOM 1683 C CA . ASP A 1 212 ? -8.033 6.196 -12.802 1.00 31.19 212 ASP A CA 1
ATOM 1684 C C . ASP A 1 212 ? -8.367 4.727 -13.137 1.00 31.19 212 ASP A C 1
ATOM 1686 O O . ASP A 1 212 ? -7.700 4.112 -13.974 1.00 31.19 212 ASP A O 1
ATOM 1690 N N . ASP A 1 213 ? -9.396 4.144 -12.520 1.00 33.69 213 ASP A N 1
ATOM 1691 C CA . ASP A 1 213 ? -9.801 2.747 -12.708 1.00 33.69 213 ASP A CA 1
ATOM 1692 C C . ASP A 1 213 ? -10.977 2.581 -13.678 1.00 33.69 213 ASP A C 1
ATOM 1694 O O . ASP A 1 213 ? -11.847 3.444 -13.792 1.00 33.69 213 ASP A O 1
ATOM 1698 N N . TYR A 1 214 ? -11.002 1.442 -14.379 1.00 39.69 214 TYR A N 1
ATOM 1699 C CA . TYR A 1 214 ? -12.077 1.024 -15.283 1.00 39.69 214 TYR A CA 1
ATOM 1700 C C . TYR A 1 214 ? -12.744 -0.243 -14.736 1.00 39.69 214 TYR A C 1
ATOM 1702 O O . TYR A 1 214 ? -12.051 -1.209 -14.427 1.00 39.69 214 TYR A O 1
ATOM 1710 N N . GLY A 1 215 ? -14.077 -0.280 -14.686 1.00 39.78 215 GLY A N 1
ATOM 1711 C CA . GLY A 1 215 ? -14.861 -1.477 -14.353 1.00 39.78 215 GLY A CA 1
ATOM 1712 C C . GLY A 1 215 ? -15.929 -1.762 -15.410 1.00 39.78 215 GLY A C 1
ATOM 1713 O O . GLY A 1 215 ? -16.339 -0.854 -16.129 1.00 39.78 215 GLY A O 1
ATOM 1714 N N . CYS A 1 216 ? -16.400 -3.007 -15.548 1.00 45.00 216 CYS A N 1
ATOM 1715 C CA . CYS A 1 216 ? -17.600 -3.293 -16.347 1.00 45.00 216 CYS A CA 1
ATOM 1716 C C . CYS A 1 216 ? -18.872 -3.140 -15.495 1.00 45.00 216 CYS A C 1
ATOM 1718 O O . CYS A 1 216 ? -18.814 -3.220 -14.264 1.00 45.00 216 CYS A O 1
ATOM 1720 N N . ALA A 1 217 ? -20.019 -2.894 -16.135 1.00 42.72 217 ALA A N 1
ATOM 1721 C CA . ALA A 1 217 ? -21.303 -2.748 -15.437 1.00 42.72 217 ALA A CA 1
ATOM 1722 C C . ALA A 1 217 ? -21.637 -3.972 -14.559 1.00 42.72 217 ALA A C 1
ATOM 1724 O O . ALA A 1 217 ? -22.151 -3.805 -13.457 1.00 42.72 217 ALA A O 1
ATOM 1725 N N . ASP A 1 218 ? -21.244 -5.175 -14.990 1.00 43.78 218 ASP A N 1
ATOM 1726 C CA . ASP A 1 218 ? -21.455 -6.417 -14.239 1.00 43.78 218 ASP A CA 1
ATOM 1727 C C . ASP A 1 218 ? -20.600 -6.479 -12.961 1.00 43.78 218 ASP A C 1
ATOM 1729 O O . ASP A 1 218 ? -21.089 -6.918 -11.923 1.00 43.78 218 ASP A O 1
ATOM 1733 N N . CYS A 1 219 ? -19.367 -5.952 -12.980 1.00 43.66 219 CYS A N 1
ATOM 1734 C CA . CYS A 1 219 ? -18.536 -5.817 -11.778 1.00 43.66 219 CYS A CA 1
ATOM 1735 C C . CYS A 1 219 ? -19.139 -4.834 -10.766 1.00 43.66 219 CYS A C 1
ATOM 1737 O O . CYS A 1 219 ? -18.997 -5.043 -9.565 1.00 43.66 219 CYS A O 1
ATOM 1739 N N . LEU A 1 220 ? -19.824 -3.781 -11.229 1.00 42.03 220 LEU A N 1
ATOM 1740 C CA . LEU A 1 220 ? -20.456 -2.795 -10.345 1.00 42.03 220 LEU A CA 1
ATOM 1741 C C . LEU A 1 220 ? -21.821 -3.260 -9.816 1.00 42.03 220 LEU A C 1
ATOM 1743 O O . LEU A 1 220 ? -22.190 -2.978 -8.681 1.00 42.03 220 LEU A O 1
ATOM 1747 N N . HIS A 1 221 ? -22.559 -4.038 -10.603 1.00 42.69 221 HIS A N 1
ATOM 1748 C CA . HIS A 1 221 ? -23.775 -4.695 -10.132 1.00 42.69 221 HIS A CA 1
ATOM 1749 C C . HIS A 1 221 ? -23.437 -5.806 -9.122 1.00 42.69 221 HIS A C 1
ATOM 1751 O O . HIS A 1 221 ? -24.083 -5.924 -8.080 1.00 42.69 221 HIS A O 1
ATOM 1757 N N . ALA A 1 222 ? -22.363 -6.566 -9.371 1.00 43.84 222 ALA A N 1
ATOM 1758 C CA . ALA A 1 222 ? -21.778 -7.469 -8.387 1.00 43.84 222 ALA A CA 1
ATOM 1759 C C . ALA A 1 222 ? -21.286 -6.705 -7.144 1.00 43.84 222 ALA A C 1
ATOM 1761 O O . ALA A 1 222 ? -21.535 -7.163 -6.035 1.00 43.84 222 ALA A O 1
ATOM 1762 N N . TYR A 1 223 ? -20.686 -5.520 -7.305 1.00 42.75 223 TYR A N 1
ATOM 1763 C CA . TYR A 1 223 ? -20.292 -4.620 -6.210 1.00 42.75 223 TYR A CA 1
ATOM 1764 C C . TYR A 1 223 ? -21.485 -4.165 -5.370 1.00 42.75 223 TYR A C 1
ATOM 1766 O O . TYR A 1 223 ? -21.420 -4.295 -4.158 1.00 42.75 223 TYR A O 1
ATOM 1774 N N . MET A 1 224 ? -22.588 -3.698 -5.966 1.00 41.47 224 MET A N 1
ATOM 1775 C CA . MET A 1 224 ? -23.772 -3.251 -5.213 1.00 41.47 224 MET A CA 1
ATOM 1776 C C . MET A 1 224 ? -24.416 -4.419 -4.461 1.00 41.47 224 MET A C 1
ATOM 1778 O O . MET A 1 224 ? -24.829 -4.288 -3.310 1.00 41.47 224 MET A O 1
ATOM 1782 N N . LYS A 1 225 ? -24.427 -5.601 -5.083 1.00 43.41 225 LYS A N 1
ATOM 1783 C CA . LYS A 1 225 ? -24.952 -6.829 -4.482 1.00 43.41 225 LYS A CA 1
ATOM 1784 C C . LYS A 1 225 ? -24.057 -7.358 -3.357 1.00 43.41 225 LYS A C 1
ATOM 1786 O O . LYS A 1 225 ? -24.579 -7.832 -2.354 1.00 43.41 225 LYS A O 1
ATOM 1791 N N . VAL A 1 226 ? -22.733 -7.267 -3.505 1.00 40.69 226 VAL A N 1
ATOM 1792 C CA . VAL A 1 226 ? -21.746 -7.619 -2.470 1.00 40.69 226 VAL A CA 1
ATOM 1793 C C . VAL A 1 226 ? -21.716 -6.571 -1.364 1.00 40.69 226 VAL A C 1
ATOM 1795 O O . VAL A 1 226 ? -21.595 -6.954 -0.217 1.00 40.69 226 VAL A O 1
ATOM 1798 N N . TRP A 1 227 ? -21.886 -5.282 -1.654 1.00 39.78 227 TRP A N 1
ATOM 1799 C CA . TRP A 1 227 ? -21.963 -4.218 -0.652 1.00 39.78 227 TRP A CA 1
ATOM 1800 C C . TRP A 1 227 ? -23.213 -4.362 0.219 1.00 39.78 227 TRP A C 1
ATOM 1802 O O . TRP A 1 227 ? -23.090 -4.392 1.440 1.00 39.78 227 TRP A O 1
ATOM 1812 N N . ASN A 1 228 ? -24.390 -4.575 -0.385 1.00 39.34 228 ASN A N 1
ATOM 1813 C CA . ASN A 1 228 ? -25.611 -4.891 0.366 1.00 39.34 228 ASN A CA 1
ATOM 1814 C C . ASN A 1 228 ? -25.452 -6.192 1.168 1.00 39.34 228 ASN A C 1
ATOM 1816 O O . ASN A 1 228 ? -25.736 -6.208 2.362 1.00 39.34 228 ASN A O 1
ATOM 1820 N N . LYS A 1 229 ? -24.872 -7.246 0.571 1.00 36.81 229 LYS A N 1
ATOM 1821 C CA . LYS A 1 229 ? -24.534 -8.479 1.304 1.00 36.81 229 LYS A CA 1
ATOM 1822 C C . LYS A 1 229 ? -23.447 -8.307 2.360 1.00 36.81 229 LYS A C 1
ATOM 1824 O O . LYS A 1 229 ? -23.404 -9.120 3.267 1.00 36.81 229 LYS A O 1
ATOM 1829 N N . SER A 1 230 ? -22.557 -7.327 2.256 1.00 35.94 230 SER A N 1
ATOM 1830 C CA . SER A 1 230 ? -21.506 -7.050 3.239 1.00 35.94 230 SER A CA 1
ATOM 1831 C C . SER A 1 230 ? -22.054 -6.213 4.385 1.00 35.94 230 SER A C 1
ATOM 1833 O O . SER A 1 230 ? -21.691 -6.471 5.522 1.00 35.94 230 SER A O 1
ATOM 1835 N N . LEU A 1 231 ? -22.986 -5.290 4.142 1.00 36.62 231 LEU A N 1
ATOM 1836 C CA . LEU A 1 231 ? -23.736 -4.622 5.210 1.00 36.62 231 LEU A CA 1
ATOM 1837 C C . LEU A 1 231 ? -24.610 -5.623 5.986 1.00 36.62 231 LEU A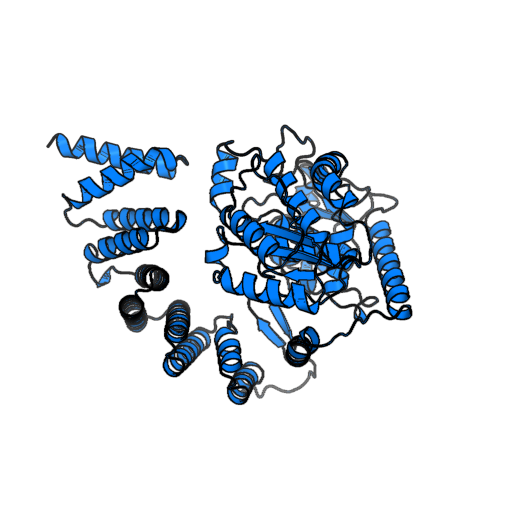 C 1
ATOM 1839 O O . LEU A 1 231 ? -24.616 -5.611 7.216 1.00 36.62 231 LEU A O 1
ATOM 1843 N N . GLU A 1 232 ? -25.260 -6.556 5.287 1.00 37.25 232 GLU A N 1
ATOM 1844 C CA . GLU A 1 232 ? -26.007 -7.666 5.901 1.00 37.25 232 GLU A CA 1
ATOM 1845 C C . GLU A 1 232 ? -25.078 -8.751 6.492 1.00 37.25 232 GLU A C 1
ATOM 1847 O O . GLU A 1 232 ? -25.370 -9.359 7.520 1.00 37.25 232 GLU A O 1
ATOM 1852 N N . GLY A 1 233 ? -23.918 -8.978 5.879 1.00 37.44 233 GLY A N 1
ATOM 1853 C CA . GLY A 1 233 ? -22.952 -10.029 6.209 1.00 37.44 233 GLY A CA 1
ATOM 1854 C C . GLY A 1 233 ? -22.028 -9.672 7.368 1.00 37.44 233 GLY A C 1
ATOM 1855 O O . GLY A 1 233 ? -21.724 -10.537 8.185 1.00 37.44 233 GLY A O 1
ATOM 1856 N N . VAL A 1 234 ? -21.674 -8.392 7.533 1.00 38.53 234 VAL A N 1
ATOM 1857 C CA . VAL A 1 234 ? -21.046 -7.841 8.750 1.00 38.53 234 VAL A CA 1
ATOM 1858 C C . VAL A 1 234 ? -21.952 -8.065 9.973 1.00 38.53 234 VAL A C 1
ATOM 1860 O O . VAL A 1 234 ? -21.457 -8.177 11.097 1.00 38.53 234 VAL A O 1
ATOM 1863 N N . MET A 1 235 ? -23.263 -8.227 9.755 1.00 35.59 235 MET A N 1
ATOM 1864 C CA . MET A 1 235 ? -24.263 -8.565 10.773 1.00 35.59 235 MET A CA 1
ATOM 1865 C C . MET A 1 235 ? -24.542 -10.075 10.909 1.00 35.59 235 MET A C 1
ATOM 1867 O O . MET A 1 235 ? -25.232 -10.466 11.848 1.00 35.59 235 MET A O 1
ATOM 1871 N N . SER A 1 236 ? -23.984 -10.940 10.052 1.00 35.00 236 SER A N 1
ATOM 1872 C CA . SER A 1 236 ? -24.210 -12.393 10.096 1.00 35.00 236 SER A CA 1
ATOM 1873 C C . SER A 1 236 ? -22.950 -13.177 10.502 1.00 35.00 236 SER A C 1
ATOM 1875 O O . SER A 1 236 ? -21.828 -12.856 10.109 1.00 35.00 236 SER A O 1
ATOM 1877 N N . ASN A 1 237 ? -23.123 -14.232 11.305 1.00 36.09 237 ASN A N 1
ATOM 1878 C CA . ASN A 1 237 ? -22.060 -15.121 11.804 1.00 36.09 237 ASN A CA 1
ATOM 1879 C C . ASN A 1 237 ? -21.530 -16.102 10.736 1.00 36.09 237 ASN A C 1
ATOM 1881 O O . ASN A 1 237 ? -21.350 -17.286 11.011 1.00 36.09 237 ASN A O 1
ATOM 1885 N N . SER A 1 238 ? -21.288 -15.658 9.501 1.00 36.91 238 SER A N 1
ATOM 1886 C CA . SER A 1 238 ? -20.790 -16.555 8.457 1.00 36.91 238 SER A CA 1
ATOM 1887 C C . SER A 1 238 ? -19.282 -16.806 8.634 1.00 36.91 238 SER A C 1
ATOM 1889 O O . SER A 1 238 ? -18.445 -16.153 8.013 1.00 36.91 238 SER A O 1
ATOM 1891 N N . THR A 1 239 ? -18.913 -17.757 9.493 1.00 39.97 239 THR A N 1
ATOM 1892 C CA . THR A 1 239 ? -17.577 -18.374 9.499 1.00 39.97 239 THR A CA 1
ATOM 1893 C C . THR A 1 239 ? -17.462 -19.268 8.267 1.00 39.97 239 THR A C 1
ATOM 1895 O O . THR A 1 239 ? -17.722 -20.467 8.335 1.00 39.97 239 THR A O 1
ATOM 1898 N N . VAL A 1 240 ? -17.171 -18.677 7.109 1.00 43.28 240 VAL A N 1
ATOM 1899 C CA . VAL A 1 240 ? -17.112 -19.402 5.834 1.00 43.28 240 VAL A CA 1
ATOM 1900 C C . VAL A 1 240 ? -15.675 -19.452 5.350 1.00 43.28 240 VAL A C 1
ATOM 1902 O O . VAL A 1 240 ? -15.213 -18.581 4.627 1.00 43.28 240 VAL A O 1
ATOM 1905 N N . PHE A 1 241 ? -14.992 -20.511 5.762 1.00 43.81 241 PHE A N 1
ATOM 1906 C CA . PHE A 1 241 ? -14.056 -21.224 4.907 1.00 43.81 241 PHE A CA 1
ATOM 1907 C C . PHE A 1 241 ? -14.239 -22.704 5.228 1.00 43.81 241 PHE A C 1
ATOM 1909 O O . PHE A 1 241 ? -13.762 -23.204 6.247 1.00 43.81 241 PHE A O 1
ATOM 1916 N N . HIS A 1 242 ? -15.004 -23.411 4.396 1.00 52.56 242 HIS A N 1
ATOM 1917 C CA . HIS A 1 242 ? -15.132 -24.856 4.548 1.00 52.56 242 HIS A CA 1
ATOM 1918 C C . HIS A 1 242 ? -13.757 -25.509 4.325 1.00 52.56 242 HIS A C 1
ATOM 1920 O O . HIS A 1 242 ? -12.992 -25.097 3.455 1.00 52.56 242 HIS A O 1
ATOM 1926 N N . THR A 1 243 ? -13.438 -26.576 5.062 1.00 61.41 243 THR A N 1
ATOM 1927 C CA . THR A 1 243 ? -12.141 -27.288 4.989 1.00 61.41 243 THR A CA 1
ATOM 1928 C C . THR A 1 243 ? -11.730 -27.701 3.567 1.00 61.41 243 THR A C 1
ATOM 1930 O O . THR A 1 243 ? -10.542 -27.789 3.255 1.00 61.41 243 THR A O 1
ATOM 1933 N N . ARG A 1 244 ? -12.700 -27.933 2.671 1.00 56.22 244 ARG A N 1
ATOM 1934 C CA . ARG A 1 244 ? -12.457 -28.194 1.243 1.00 56.22 244 ARG A CA 1
ATOM 1935 C C . ARG A 1 244 ? -11.956 -26.952 0.496 1.00 56.22 244 ARG A C 1
ATOM 1937 O O . ARG A 1 244 ? -11.019 -27.079 -0.285 1.00 56.22 244 ARG A O 1
ATOM 1944 N N . GLU A 1 245 ? -12.530 -25.779 0.756 1.00 73.44 245 GLU A N 1
ATOM 1945 C CA . GLU A 1 245 ? -12.117 -24.507 0.145 1.00 73.44 245 GLU A CA 1
ATOM 1946 C C . GLU A 1 245 ? -10.719 -24.091 0.604 1.00 73.44 245 GLU A C 1
ATOM 1948 O O . GLU A 1 245 ? -9.923 -23.661 -0.228 1.00 73.44 245 GLU A O 1
ATOM 1953 N N . GLN A 1 246 ? -10.382 -24.318 1.881 1.00 76.19 246 GLN A N 1
ATOM 1954 C CA . GLN A 1 246 ? -9.032 -24.087 2.417 1.00 76.19 246 GLN A CA 1
ATOM 1955 C C . GLN A 1 246 ? -7.982 -24.957 1.718 1.00 76.19 246 GLN A C 1
ATOM 1957 O O . GLN A 1 246 ? -6.946 -24.463 1.281 1.00 76.19 246 GLN A O 1
ATOM 1962 N N . LYS A 1 247 ? -8.259 -26.257 1.526 1.00 79.62 247 LYS A N 1
ATOM 1963 C CA . LYS A 1 247 ? -7.342 -27.147 0.791 1.00 79.62 247 LYS A CA 1
ATOM 1964 C C . LYS A 1 247 ? -7.112 -26.672 -0.639 1.00 79.62 247 LYS A C 1
ATOM 1966 O O . LYS A 1 247 ? -5.978 -26.679 -1.112 1.00 79.62 247 LYS A O 1
ATOM 1971 N N . THR A 1 248 ? -8.173 -26.267 -1.338 1.00 86.31 248 THR A N 1
ATOM 1972 C CA . THR A 1 248 ? -8.033 -25.752 -2.704 1.00 86.31 248 THR A CA 1
ATOM 1973 C C . THR A 1 248 ? -7.277 -24.423 -2.703 1.00 86.31 248 THR A C 1
ATOM 1975 O O . THR A 1 248 ? -6.440 -24.223 -3.574 1.00 86.31 248 THR A O 1
ATOM 1978 N N . TYR A 1 249 ? -7.556 -23.521 -1.756 1.00 88.31 249 TYR A N 1
ATOM 1979 C CA . TYR A 1 249 ? -6.858 -22.239 -1.605 1.00 88.31 249 TYR A CA 1
ATOM 1980 C C . TYR A 1 249 ? -5.352 -22.444 -1.448 1.00 88.31 249 TYR A C 1
ATOM 1982 O O . TYR A 1 249 ? -4.574 -21.919 -2.246 1.00 88.31 249 TYR A O 1
ATOM 1990 N N . LYS A 1 250 ? -4.959 -23.270 -0.472 1.00 90.06 250 LYS A N 1
ATOM 1991 C CA . LYS A 1 250 ? -3.559 -23.559 -0.171 1.00 90.06 250 LYS A CA 1
ATOM 1992 C C . LYS A 1 250 ? -2.838 -24.133 -1.385 1.00 90.06 250 LYS A C 1
ATOM 1994 O O . LYS A 1 250 ? -1.772 -23.645 -1.739 1.00 90.06 250 LYS A O 1
ATOM 1999 N N . LYS A 1 251 ? -3.467 -25.086 -2.083 1.00 94.56 251 LYS A N 1
ATOM 2000 C CA . LYS A 1 251 ? -2.920 -25.649 -3.321 1.00 94.56 251 LYS A CA 1
ATOM 2001 C C . LYS A 1 251 ? -2.732 -24.585 -4.410 1.00 94.56 251 LYS A C 1
ATOM 2003 O O . LYS A 1 251 ? -1.641 -24.467 -4.948 1.00 94.56 251 LYS A O 1
ATOM 2008 N N . SER A 1 252 ? -3.756 -23.777 -4.708 1.00 95.25 252 SER A N 1
ATOM 2009 C CA . SER A 1 252 ? -3.641 -22.707 -5.715 1.00 95.25 252 SER A CA 1
ATOM 2010 C C . SER A 1 252 ? -2.537 -21.704 -5.360 1.00 95.25 252 SER A C 1
ATOM 2012 O O . SER A 1 252 ? -1.842 -21.212 -6.246 1.00 95.25 252 SER A O 1
ATOM 2014 N N . ARG A 1 253 ? -2.358 -21.404 -4.065 1.00 95.19 253 ARG A N 1
ATOM 2015 C CA . ARG A 1 253 ? -1.291 -20.518 -3.589 1.00 95.19 253 ARG A CA 1
ATOM 2016 C C . ARG A 1 253 ? 0.075 -21.172 -3.770 1.00 95.19 253 ARG A C 1
ATOM 2018 O O . ARG A 1 253 ? 0.982 -20.518 -4.267 1.00 95.19 253 ARG A O 1
ATOM 2025 N N . GLU A 1 254 ? 0.228 -22.441 -3.407 1.00 96.69 254 GLU A N 1
ATOM 2026 C CA . GLU A 1 254 ? 1.462 -23.206 -3.618 1.00 96.69 254 GLU A CA 1
ATOM 2027 C C . GLU A 1 254 ? 1.843 -23.268 -5.104 1.00 96.69 254 GLU A C 1
ATOM 2029 O O . GLU A 1 254 ? 2.986 -22.958 -5.439 1.00 96.69 254 GLU A O 1
ATOM 2034 N N . ASP A 1 255 ? 0.882 -23.552 -5.988 1.00 97.81 255 ASP A N 1
ATOM 2035 C CA . ASP A 1 255 ? 1.073 -23.570 -7.444 1.00 97.81 255 ASP A CA 1
ATOM 2036 C C . ASP A 1 255 ? 1.531 -22.192 -7.967 1.00 97.81 255 ASP A C 1
ATOM 2038 O O . ASP A 1 255 ? 2.480 -22.086 -8.751 1.00 97.81 255 ASP A O 1
ATOM 2042 N N . LEU A 1 256 ? 0.903 -21.107 -7.493 1.00 97.94 256 LEU A N 1
ATOM 2043 C CA . LEU A 1 256 ? 1.302 -19.737 -7.824 1.00 97.94 256 LEU A CA 1
ATOM 2044 C C . LEU A 1 256 ? 2.717 -19.414 -7.320 1.00 97.94 256 LEU A C 1
ATOM 2046 O O . LEU A 1 256 ? 3.531 -18.874 -8.071 1.00 97.94 256 LEU A O 1
ATOM 2050 N N . LEU A 1 257 ? 3.025 -19.736 -6.063 1.00 97.62 257 LEU A N 1
ATOM 2051 C CA . LEU A 1 257 ? 4.342 -19.493 -5.474 1.00 97.62 257 LEU A CA 1
ATOM 2052 C C . LEU A 1 257 ? 5.428 -20.277 -6.208 1.00 97.62 257 LEU A C 1
ATOM 2054 O O . LEU A 1 257 ? 6.510 -19.739 -6.432 1.00 97.62 257 LEU A O 1
ATOM 2058 N N . GLU A 1 258 ? 5.146 -21.506 -6.633 1.00 98.25 258 GLU A N 1
ATOM 2059 C CA . GLU A 1 258 ? 6.082 -22.299 -7.425 1.00 98.25 258 GLU A CA 1
ATOM 2060 C C . GLU A 1 258 ? 6.317 -21.687 -8.807 1.00 98.25 258 GLU A C 1
ATOM 2062 O O . GLU A 1 258 ? 7.462 -21.548 -9.245 1.00 98.25 258 GLU A O 1
ATOM 2067 N N . ARG A 1 259 ? 5.258 -21.191 -9.457 1.00 98.25 259 ARG A N 1
ATOM 2068 C CA . ARG A 1 259 ? 5.386 -20.440 -10.711 1.00 98.25 259 ARG A CA 1
ATOM 2069 C C . ARG A 1 259 ? 6.254 -19.192 -10.541 1.00 98.25 259 ARG A C 1
ATOM 2071 O O . ARG A 1 259 ? 7.120 -18.933 -11.378 1.00 98.25 259 ARG A O 1
ATOM 2078 N N . ILE A 1 260 ? 6.058 -18.434 -9.460 1.00 98.31 260 ILE A N 1
ATOM 2079 C CA . ILE A 1 260 ? 6.884 -17.260 -9.148 1.00 98.31 260 ILE A CA 1
ATOM 2080 C C . ILE A 1 260 ? 8.335 -17.686 -8.914 1.00 98.31 260 ILE A C 1
ATOM 2082 O O . ILE A 1 260 ? 9.236 -17.101 -9.511 1.00 98.31 260 ILE A O 1
ATOM 2086 N N . ARG A 1 261 ? 8.587 -18.726 -8.108 1.00 98.25 261 ARG A N 1
ATOM 2087 C CA . ARG A 1 261 ? 9.946 -19.233 -7.859 1.00 98.25 261 ARG A CA 1
ATOM 2088 C C . ARG A 1 261 ? 10.629 -19.645 -9.154 1.00 98.25 261 ARG A C 1
ATOM 2090 O O . ARG A 1 261 ? 11.760 -19.223 -9.371 1.00 98.25 261 ARG A O 1
ATOM 2097 N N . SER A 1 262 ? 9.955 -20.392 -10.025 1.00 98.25 262 SER A N 1
ATOM 2098 C CA . SER A 1 262 ? 10.501 -20.785 -11.326 1.00 98.25 262 SER A CA 1
ATOM 2099 C C . SER A 1 262 ? 10.836 -19.566 -12.193 1.00 98.25 262 SER A C 1
ATOM 2101 O O . SER A 1 262 ? 11.911 -19.515 -12.789 1.00 98.25 262 SER A O 1
ATOM 2103 N N . LEU A 1 263 ? 9.951 -18.563 -12.241 1.00 98.44 263 LEU A N 1
ATOM 2104 C CA . LEU A 1 263 ? 10.160 -17.332 -13.011 1.00 98.44 263 LEU A CA 1
ATOM 2105 C C . LEU A 1 263 ? 11.331 -16.491 -12.478 1.00 98.44 263 LEU A C 1
ATOM 2107 O O . LEU A 1 263 ? 12.091 -15.910 -13.254 1.00 98.44 263 LEU A O 1
ATOM 2111 N N . GLN A 1 264 ? 11.482 -16.417 -11.153 1.00 98.31 264 GLN A N 1
ATOM 2112 C CA . GLN A 1 264 ? 12.511 -15.612 -10.489 1.00 98.31 264 GLN A CA 1
ATOM 2113 C C . GLN A 1 264 ? 13.876 -16.315 -10.392 1.00 98.31 264 GLN A C 1
ATOM 2115 O O . GLN A 1 264 ? 14.879 -15.702 -10.021 1.00 98.31 264 GLN A O 1
ATOM 2120 N N . ASN A 1 265 ? 13.945 -17.603 -10.738 1.00 98.25 265 ASN A N 1
ATOM 2121 C CA . ASN A 1 265 ? 15.145 -18.426 -10.603 1.00 98.25 265 ASN A CA 1
ATOM 2122 C C . ASN A 1 265 ? 15.490 -19.190 -11.893 1.00 98.25 265 ASN A C 1
ATOM 2124 O O . ASN A 1 265 ? 15.661 -20.414 -11.826 1.00 98.25 265 ASN A O 1
ATOM 2128 N N . PRO A 1 266 ? 15.639 -18.504 -13.045 1.00 98.06 266 PRO A N 1
ATOM 2129 C CA . PRO A 1 266 ? 16.015 -19.154 -14.297 1.00 98.06 266 PRO A CA 1
ATOM 2130 C C . PRO A 1 266 ? 17.366 -19.873 -14.159 1.00 98.06 266 PRO A C 1
ATOM 2132 O O . PRO A 1 266 ? 18.197 -19.516 -13.322 1.00 98.06 266 PRO A O 1
ATOM 2135 N N . ARG A 1 267 ? 17.588 -20.903 -14.985 1.00 97.75 267 ARG A N 1
ATOM 2136 C CA . ARG A 1 267 ? 18.840 -21.685 -14.969 1.00 97.75 267 ARG A CA 1
ATOM 2137 C C . ARG A 1 267 ? 20.053 -20.847 -15.370 1.00 97.75 267 ARG A C 1
ATOM 2139 O O . ARG A 1 267 ? 21.120 -21.029 -14.798 1.00 97.75 267 ARG A O 1
ATOM 2146 N N . ASP A 1 268 ? 19.861 -19.939 -16.322 1.00 97.56 268 ASP A N 1
ATOM 2147 C CA . ASP A 1 268 ? 20.886 -19.025 -16.810 1.00 97.56 268 ASP A CA 1
ATOM 2148 C C . ASP A 1 268 ? 20.364 -17.582 -16.777 1.00 97.56 268 ASP A C 1
ATOM 2150 O O . ASP A 1 268 ? 19.486 -17.199 -17.552 1.00 97.56 268 ASP A O 1
ATOM 2154 N N . CYS A 1 269 ? 20.908 -16.774 -15.864 1.00 96.50 269 CYS A N 1
ATOM 2155 C CA . CYS A 1 269 ? 20.573 -15.356 -15.763 1.00 96.50 269 CYS A CA 1
ATOM 2156 C C . CYS A 1 269 ? 21.106 -14.535 -16.946 1.00 96.50 269 CYS A C 1
ATOM 2158 O O . CYS A 1 269 ? 20.569 -13.469 -17.223 1.00 96.50 269 CYS A O 1
ATOM 2160 N N . GLN A 1 270 ? 22.130 -14.990 -17.669 1.00 93.75 270 GLN A N 1
ATOM 2161 C CA . GLN A 1 270 ? 22.633 -14.259 -18.834 1.00 93.75 270 GLN A CA 1
ATOM 2162 C C . GLN A 1 270 ? 21.662 -14.363 -20.011 1.00 93.75 270 GLN A C 1
ATOM 2164 O O . GLN A 1 270 ? 21.432 -13.366 -20.692 1.00 93.75 270 GLN A O 1
ATOM 2169 N N . ALA A 1 271 ? 21.025 -15.522 -20.196 1.00 95.44 271 ALA A N 1
ATOM 2170 C CA . ALA A 1 271 ? 20.011 -15.740 -21.228 1.00 95.44 271 ALA A CA 1
ATOM 2171 C C . ALA A 1 271 ? 18.586 -15.317 -20.816 1.00 95.44 271 ALA A C 1
ATOM 2173 O O . ALA A 1 271 ? 17.720 -15.131 -21.675 1.00 95.44 271 ALA A O 1
ATOM 2174 N N . ALA A 1 272 ? 18.308 -15.166 -19.518 1.00 97.12 272 ALA A N 1
ATOM 2175 C CA . ALA A 1 272 ? 16.968 -14.852 -19.031 1.00 97.12 272 ALA A CA 1
ATOM 2176 C C . ALA A 1 272 ? 16.463 -13.482 -19.511 1.00 97.12 272 ALA A C 1
ATOM 2178 O O . ALA A 1 272 ? 17.181 -12.478 -19.478 1.00 97.12 272 ALA A O 1
ATOM 2179 N N . ARG A 1 273 ? 15.180 -13.426 -19.894 1.00 96.88 273 ARG A N 1
ATOM 2180 C CA . ARG A 1 273 ? 14.481 -12.165 -20.161 1.00 96.88 273 ARG A CA 1
ATOM 2181 C C . ARG A 1 273 ? 14.109 -11.506 -18.837 1.00 96.88 273 ARG A C 1
ATOM 2183 O O . ARG A 1 273 ? 13.468 -12.132 -17.998 1.00 96.88 273 ARG A O 1
ATOM 2190 N N . MET A 1 274 ? 14.468 -10.240 -18.671 1.00 96.94 274 MET A N 1
ATOM 2191 C CA . MET A 1 274 ? 14.336 -9.511 -17.412 1.00 96.94 274 MET A CA 1
ATOM 2192 C C . MET A 1 274 ? 13.465 -8.271 -17.550 1.00 96.94 274 MET A C 1
ATOM 2194 O O . MET A 1 274 ? 13.414 -7.634 -18.607 1.00 96.94 274 MET A O 1
ATOM 2198 N N . ILE A 1 275 ? 12.819 -7.929 -16.443 1.00 96.50 275 ILE A N 1
ATOM 2199 C CA . ILE A 1 275 ? 12.334 -6.594 -16.128 1.00 96.50 275 ILE A CA 1
ATOM 2200 C C . ILE A 1 275 ? 13.183 -6.092 -14.968 1.00 96.50 275 ILE A C 1
ATOM 2202 O O . ILE A 1 275 ? 13.174 -6.699 -13.903 1.00 96.50 275 ILE A O 1
ATOM 2206 N N . VAL A 1 276 ? 13.907 -5.002 -15.180 1.00 95.12 276 VAL A N 1
ATOM 2207 C CA . VAL A 1 276 ? 14.685 -4.327 -14.143 1.00 95.12 276 VAL A CA 1
ATOM 2208 C C . VAL A 1 276 ? 13.857 -3.164 -13.619 1.00 95.12 276 VAL A C 1
ATOM 2210 O O . VAL A 1 276 ? 13.501 -2.278 -14.392 1.00 95.12 276 VAL A O 1
ATOM 2213 N N . MET A 1 277 ? 13.531 -3.162 -12.332 1.00 94.69 277 MET A N 1
ATOM 2214 C CA . MET A 1 277 ? 12.789 -2.079 -11.688 1.00 94.69 277 MET A CA 1
ATOM 2215 C C . MET A 1 277 ? 13.736 -1.159 -10.920 1.00 94.69 277 MET A C 1
ATOM 2217 O O . MET A 1 277 ? 14.573 -1.630 -10.150 1.00 94.69 277 MET A O 1
ATOM 2221 N N . ARG A 1 278 ? 13.566 0.151 -11.123 1.00 92.38 278 ARG A N 1
ATOM 2222 C CA . ARG A 1 278 ? 14.301 1.211 -10.424 1.00 92.38 278 ARG A CA 1
ATOM 2223 C C . ARG A 1 278 ? 13.429 1.872 -9.369 1.00 92.38 278 ARG A C 1
ATOM 2225 O O . ARG A 1 278 ? 12.301 2.240 -9.672 1.00 92.38 278 ARG A O 1
ATOM 2232 N N . MET A 1 279 ? 13.941 2.104 -8.170 1.00 90.12 279 MET A N 1
ATOM 2233 C CA . MET A 1 279 ? 13.170 2.741 -7.092 1.00 90.12 279 MET A CA 1
ATOM 2234 C C . MET A 1 279 ? 13.515 4.231 -6.901 1.00 90.12 279 MET A C 1
ATOM 2236 O O . MET A 1 279 ? 13.278 4.787 -5.835 1.00 90.12 279 MET A O 1
ATOM 2240 N N . GLU A 1 280 ? 14.047 4.891 -7.938 1.00 82.00 280 GLU A N 1
ATOM 2241 C CA . GLU A 1 280 ? 14.651 6.242 -7.919 1.00 82.00 280 GLU A CA 1
ATOM 2242 C C . GLU A 1 280 ? 13.700 7.415 -7.576 1.00 82.00 280 GLU A C 1
ATOM 2244 O O . GLU A 1 280 ? 14.062 8.576 -7.753 1.00 82.00 280 GLU A O 1
ATOM 2249 N N . HIS A 1 281 ? 12.475 7.157 -7.120 1.00 76.75 281 HIS A N 1
ATOM 2250 C CA . HIS A 1 281 ? 11.470 8.197 -6.910 1.00 76.75 281 HIS A CA 1
ATOM 2251 C C . HIS A 1 281 ? 11.353 8.625 -5.451 1.00 76.75 281 HIS A C 1
ATOM 2253 O O . HIS A 1 281 ? 11.124 7.781 -4.592 1.00 76.75 281 HIS A O 1
ATOM 2259 N N . ASP A 1 282 ? 11.406 9.928 -5.185 1.00 70.75 282 ASP A N 1
ATOM 2260 C CA . ASP A 1 282 ? 11.459 10.524 -3.846 1.00 70.75 282 ASP A CA 1
ATOM 2261 C C . ASP A 1 282 ? 10.104 11.044 -3.316 1.00 70.75 282 ASP A C 1
ATOM 2263 O O . ASP A 1 282 ? 10.071 11.744 -2.304 1.00 70.75 282 ASP A O 1
ATOM 2267 N N . GLU A 1 283 ? 8.982 10.725 -3.975 1.00 72.19 283 GLU A N 1
ATOM 2268 C CA . GLU A 1 283 ? 7.650 11.229 -3.576 1.00 72.19 283 GLU A CA 1
ATOM 2269 C C . GLU A 1 283 ? 6.669 10.138 -3.111 1.00 72.19 283 GLU A C 1
ATOM 2271 O O . GLU A 1 283 ? 5.540 10.443 -2.743 1.00 72.19 283 GLU A O 1
ATOM 2276 N N . MET A 1 284 ? 7.067 8.859 -3.100 1.00 85.06 284 MET A N 1
ATOM 2277 C CA . MET A 1 284 ? 6.185 7.765 -2.666 1.00 85.06 284 MET A CA 1
ATOM 2278 C C . MET A 1 284 ? 6.615 7.173 -1.331 1.00 85.06 284 MET A C 1
ATOM 2280 O O . MET A 1 284 ? 7.734 6.680 -1.206 1.00 85.06 284 MET A O 1
ATOM 2284 N N . GLY A 1 285 ? 5.684 7.109 -0.374 1.00 88.56 285 GLY A N 1
ATOM 2285 C CA . GLY A 1 285 ? 5.863 6.383 0.885 1.00 88.56 285 GLY A CA 1
ATOM 2286 C C . GLY A 1 285 ? 6.196 4.896 0.695 1.00 88.56 285 GLY A C 1
ATOM 2287 O O . GLY A 1 285 ? 6.013 4.326 -0.385 1.00 88.56 285 GLY A O 1
ATOM 2288 N N . PHE A 1 286 ? 6.646 4.245 1.773 1.00 92.81 286 PHE A N 1
ATOM 2289 C CA . PHE A 1 286 ? 7.060 2.835 1.766 1.00 92.81 286 PHE A CA 1
ATOM 2290 C C . PHE A 1 286 ? 6.009 1.903 1.146 1.00 92.81 286 PHE A C 1
ATOM 2292 O O . PHE A 1 286 ? 6.309 1.183 0.198 1.00 92.81 286 PHE A O 1
ATOM 2299 N N . ALA A 1 287 ? 4.768 1.936 1.638 1.00 94.94 287 ALA A N 1
ATOM 2300 C CA . ALA A 1 287 ? 3.743 1.002 1.181 1.00 94.94 287 ALA A CA 1
ATOM 2301 C C . ALA A 1 287 ? 3.323 1.240 -0.283 1.00 94.94 287 ALA A C 1
ATOM 2303 O O . ALA A 1 287 ? 3.097 0.279 -1.012 1.00 94.94 287 ALA A O 1
ATOM 2304 N N . ALA A 1 288 ? 3.293 2.497 -0.742 1.00 93.56 288 ALA A N 1
ATOM 2305 C CA . ALA A 1 288 ? 3.053 2.831 -2.152 1.00 93.56 288 ALA A CA 1
ATOM 2306 C C . ALA A 1 288 ? 4.170 2.264 -3.047 1.00 93.56 288 ALA A C 1
ATOM 2308 O O . ALA A 1 288 ? 3.916 1.543 -4.012 1.00 93.56 288 ALA A O 1
ATOM 2309 N N . SER A 1 289 ? 5.425 2.500 -2.650 1.00 94.12 289 SER A N 1
ATOM 2310 C CA . SER A 1 289 ? 6.613 1.933 -3.297 1.00 94.12 289 SER A CA 1
ATOM 2311 C C . SER A 1 289 ? 6.555 0.400 -3.340 1.00 94.12 289 SER A C 1
ATOM 2313 O O . SER A 1 289 ? 6.851 -0.209 -4.364 1.00 94.12 289 SER A O 1
ATOM 2315 N N . PHE A 1 290 ? 6.111 -0.242 -2.260 1.00 96.94 290 PHE A N 1
ATOM 2316 C CA . PHE A 1 290 ? 5.967 -1.694 -2.196 1.00 96.94 290 PHE A CA 1
ATOM 2317 C C . PHE A 1 290 ? 4.868 -2.216 -3.138 1.00 96.94 290 PHE A C 1
ATOM 2319 O O . PHE A 1 290 ? 5.091 -3.190 -3.861 1.00 96.94 290 PHE A O 1
ATOM 2326 N N . HIS A 1 291 ? 3.707 -1.552 -3.209 1.00 97.25 291 HIS A N 1
ATOM 2327 C CA . HIS A 1 291 ? 2.665 -1.902 -4.180 1.00 97.25 291 HIS A CA 1
ATOM 2328 C C . HIS A 1 291 ? 3.166 -1.775 -5.626 1.00 97.25 291 HIS A C 1
ATOM 2330 O O . HIS A 1 291 ? 2.819 -2.615 -6.457 1.00 97.25 291 HIS A O 1
ATOM 2336 N N . MET A 1 292 ? 4.040 -0.810 -5.934 1.00 96.00 292 MET A N 1
ATOM 2337 C CA . MET A 1 292 ? 4.686 -0.739 -7.251 1.00 96.00 292 MET A CA 1
ATOM 2338 C C . MET A 1 292 ? 5.509 -1.999 -7.559 1.00 96.00 292 MET A C 1
ATOM 2340 O O . MET A 1 292 ? 5.408 -2.524 -8.669 1.00 96.00 292 MET A O 1
ATOM 2344 N N . VAL A 1 293 ? 6.247 -2.546 -6.585 1.00 97.38 293 VAL A N 1
ATOM 2345 C CA . VAL A 1 293 ? 6.993 -3.812 -6.745 1.00 97.38 293 VAL A CA 1
ATOM 2346 C C . VAL A 1 293 ? 6.040 -4.998 -6.946 1.00 97.38 293 VAL A C 1
ATOM 2348 O O . VAL A 1 293 ? 6.268 -5.839 -7.818 1.00 97.38 293 VAL A O 1
ATOM 2351 N N . VAL A 1 294 ? 4.921 -5.043 -6.215 1.00 98.06 294 VAL A N 1
ATOM 2352 C CA . VAL A 1 294 ? 3.860 -6.056 -6.403 1.00 98.06 294 VAL A CA 1
ATOM 2353 C C . VAL A 1 294 ? 3.278 -5.995 -7.820 1.00 98.06 294 VAL A C 1
ATOM 2355 O O . VAL A 1 294 ? 3.061 -7.026 -8.468 1.00 98.06 294 VAL A O 1
ATOM 2358 N N . VAL A 1 295 ? 3.031 -4.790 -8.338 1.00 97.56 295 VAL A N 1
ATOM 2359 C CA . VAL A 1 295 ? 2.537 -4.584 -9.705 1.00 97.56 295 VAL A CA 1
ATOM 2360 C C . VAL A 1 295 ? 3.592 -4.939 -10.747 1.00 97.56 295 VAL A C 1
ATOM 2362 O O . VAL A 1 295 ? 3.259 -5.605 -11.729 1.00 97.56 295 VAL A O 1
ATOM 2365 N N . ALA A 1 296 ? 4.861 -4.613 -10.507 1.00 97.75 296 ALA A N 1
ATOM 2366 C CA . ALA A 1 296 ? 5.966 -5.020 -11.364 1.00 97.75 296 ALA A CA 1
ATOM 2367 C C . ALA A 1 296 ? 6.117 -6.547 -11.432 1.00 97.75 296 ALA A C 1
ATOM 2369 O O . ALA A 1 296 ? 6.308 -7.084 -12.522 1.00 97.75 296 ALA A O 1
ATOM 2370 N N . LEU A 1 297 ? 5.960 -7.267 -10.314 1.00 98.50 297 LEU A N 1
ATOM 2371 C CA . LEU A 1 297 ? 6.018 -8.734 -10.298 1.00 98.50 297 LEU A CA 1
ATOM 2372 C C . LEU A 1 297 ? 4.865 -9.352 -11.096 1.00 98.50 297 LEU A C 1
ATOM 2374 O O . LEU A 1 297 ? 5.078 -10.260 -11.897 1.00 98.50 297 LEU A O 1
ATOM 2378 N N . SER A 1 298 ? 3.655 -8.820 -10.935 1.00 97.88 298 SER A N 1
ATOM 2379 C CA . SER A 1 298 ? 2.487 -9.211 -11.733 1.00 97.88 298 SER A CA 1
ATOM 2380 C C . SER A 1 298 ? 2.709 -8.976 -13.230 1.00 97.88 298 SER A C 1
ATOM 2382 O O . SER A 1 298 ? 2.434 -9.866 -14.038 1.00 97.88 298 SER A O 1
ATOM 2384 N N . PHE A 1 299 ? 3.269 -7.823 -13.604 1.00 97.94 299 PHE A N 1
ATOM 2385 C CA . PHE A 1 299 ? 3.617 -7.528 -14.991 1.00 97.94 299 PHE A CA 1
ATOM 2386 C C . PHE A 1 299 ? 4.684 -8.490 -15.523 1.00 97.94 299 PHE A C 1
ATOM 2388 O O . PHE A 1 299 ? 4.524 -9.049 -16.605 1.00 97.94 299 PHE A O 1
ATOM 2395 N N . ALA A 1 300 ? 5.733 -8.753 -14.742 1.00 98.38 300 ALA A N 1
ATOM 2396 C CA . ALA A 1 300 ? 6.793 -9.695 -15.083 1.00 98.38 300 ALA A CA 1
ATOM 2397 C C . ALA A 1 300 ? 6.241 -11.106 -15.339 1.00 98.38 300 ALA A C 1
ATOM 2399 O O . ALA A 1 300 ? 6.601 -11.740 -16.331 1.00 98.38 300 ALA A O 1
ATOM 2400 N N . MET A 1 301 ? 5.282 -11.560 -14.526 1.00 98.06 301 MET A N 1
ATOM 2401 C CA . MET A 1 301 ? 4.549 -12.803 -14.775 1.00 98.06 301 MET A CA 1
ATOM 2402 C C . MET A 1 301 ? 3.730 -12.761 -16.067 1.00 98.06 301 MET A C 1
ATOM 2404 O O . MET A 1 301 ? 3.724 -13.740 -16.812 1.00 98.06 301 MET A O 1
ATOM 2408 N N . GLN A 1 302 ? 3.047 -11.646 -16.343 1.00 97.31 302 GLN A N 1
ATOM 2409 C CA . GLN A 1 302 ? 2.228 -11.474 -17.545 1.00 97.31 302 GLN A CA 1
ATOM 2410 C C . GLN A 1 302 ? 3.050 -11.590 -18.832 1.00 97.31 302 GLN A C 1
ATOM 2412 O O . GLN A 1 302 ? 2.582 -12.171 -19.808 1.00 97.31 302 GLN A O 1
ATOM 2417 N N . VAL A 1 303 ? 4.273 -11.052 -18.839 1.00 97.19 303 VAL A N 1
ATOM 2418 C CA . VAL A 1 303 ? 5.162 -11.078 -20.014 1.00 97.19 303 VAL A CA 1
ATOM 2419 C C . VAL A 1 303 ? 6.251 -12.155 -19.940 1.00 97.19 303 VAL A C 1
ATOM 2421 O O . VAL A 1 303 ? 7.156 -12.164 -20.773 1.00 97.19 303 VAL A O 1
ATOM 2424 N N . ASN A 1 304 ? 6.157 -13.069 -18.967 1.00 97.88 304 ASN A N 1
ATOM 2425 C CA . ASN A 1 304 ? 7.100 -14.164 -18.726 1.00 97.88 304 ASN A CA 1
ATOM 2426 C C . ASN A 1 304 ? 8.572 -13.704 -18.662 1.00 97.88 304 ASN A C 1
ATOM 2428 O O . ASN A 1 304 ? 9.434 -14.180 -19.404 1.00 97.88 304 ASN A O 1
ATOM 2432 N N . ARG A 1 305 ? 8.846 -12.732 -17.788 1.00 98.06 305 ARG A N 1
ATOM 2433 C CA . ARG A 1 305 ? 10.180 -12.182 -17.517 1.00 98.06 305 ARG A CA 1
ATOM 2434 C C . ARG A 1 305 ? 10.517 -12.288 -16.031 1.00 98.06 305 ARG A C 1
ATOM 2436 O O . ARG A 1 305 ? 9.641 -12.163 -15.184 1.00 98.06 305 ARG A O 1
ATOM 2443 N N . THR A 1 306 ? 11.791 -12.477 -15.712 1.00 98.50 306 THR A N 1
ATOM 2444 C CA . THR A 1 306 ? 12.315 -12.398 -14.341 1.00 98.50 306 THR A CA 1
ATOM 2445 C C . THR A 1 306 ? 12.279 -10.943 -13.869 1.00 98.50 306 THR A C 1
ATOM 2447 O O . THR A 1 306 ? 12.702 -10.056 -14.610 1.00 98.50 306 THR A O 1
ATOM 2450 N N . LEU A 1 307 ? 11.788 -10.682 -12.655 1.00 98.19 307 LEU A N 1
ATOM 2451 C CA . LEU A 1 307 ? 11.821 -9.338 -12.069 1.00 98.19 307 LEU A CA 1
ATOM 2452 C C . LEU A 1 307 ? 13.139 -9.182 -11.313 1.00 98.19 307 LEU A C 1
ATOM 2454 O O . LEU A 1 307 ? 13.481 -10.008 -10.474 1.00 98.19 307 LEU A O 1
ATOM 2458 N N . VAL A 1 308 ? 13.871 -8.114 -11.587 1.00 96.69 308 VAL A N 1
ATOM 2459 C CA . VAL A 1 308 ? 15.136 -7.812 -10.924 1.00 96.69 308 VAL A CA 1
ATOM 2460 C C . VAL A 1 308 ? 15.056 -6.395 -10.372 1.00 96.69 308 VAL A C 1
ATOM 2462 O O . VAL A 1 308 ? 14.689 -5.470 -11.092 1.00 96.69 308 VAL A O 1
ATOM 2465 N N . MET A 1 309 ? 15.387 -6.221 -9.096 1.00 95.50 309 MET A N 1
ATOM 2466 C CA . MET A 1 309 ? 15.591 -4.889 -8.525 1.00 95.50 309 MET A CA 1
ATOM 2467 C C . MET A 1 309 ? 16.998 -4.431 -8.897 1.00 95.50 309 MET A C 1
ATOM 2469 O O . MET A 1 309 ? 17.940 -5.221 -8.793 1.00 95.50 309 MET A O 1
ATOM 2473 N N . GLU A 1 310 ? 17.147 -3.198 -9.373 1.00 92.81 310 GLU A N 1
ATOM 2474 C CA . GLU A 1 310 ? 18.477 -2.655 -9.655 1.00 92.81 310 GLU A CA 1
ATOM 2475 C C . GLU A 1 310 ? 19.289 -2.524 -8.357 1.00 92.81 310 GLU A C 1
ATOM 2477 O O . GLU A 1 310 ? 18.799 -2.025 -7.348 1.00 92.81 310 GLU A O 1
ATOM 2482 N N . GLU A 1 311 ? 20.531 -3.009 -8.374 1.00 90.75 311 GLU A N 1
ATOM 2483 C CA . GLU A 1 311 ? 21.482 -2.775 -7.289 1.00 90.75 311 GLU A CA 1
ATOM 2484 C C . GLU A 1 311 ? 22.091 -1.375 -7.429 1.00 90.75 311 GLU A C 1
ATOM 2486 O O . GLU A 1 311 ? 22.452 -0.958 -8.533 1.00 90.75 311 GLU A O 1
ATOM 2491 N N . ASN A 1 312 ? 22.329 -0.712 -6.299 1.00 87.38 312 ASN A N 1
ATOM 2492 C CA . ASN A 1 312 ? 22.778 0.678 -6.217 1.00 87.38 312 ASN A CA 1
ATOM 2493 C C . ASN A 1 312 ? 21.779 1.671 -6.829 1.00 87.38 312 ASN A C 1
ATOM 2495 O O . ASN A 1 312 ? 22.187 2.612 -7.514 1.00 87.38 312 ASN A O 1
ATOM 2499 N N . ASP A 1 313 ? 20.486 1.441 -6.606 1.00 86.69 313 ASP A N 1
ATOM 2500 C CA . ASP A 1 313 ? 19.452 2.408 -6.954 1.00 86.69 313 ASP A CA 1
ATOM 2501 C C . ASP A 1 313 ? 19.490 3.632 -6.011 1.00 86.69 313 ASP A C 1
ATOM 2503 O O . ASP A 1 313 ? 20.315 3.740 -5.095 1.00 86.69 313 ASP A O 1
ATOM 2507 N N . SER A 1 314 ? 18.634 4.617 -6.284 1.00 86.06 314 SER A N 1
ATOM 2508 C CA . SER A 1 314 ? 18.491 5.813 -5.450 1.00 86.06 314 SER A CA 1
ATOM 2509 C C . SER A 1 314 ? 17.176 5.820 -4.671 1.00 86.06 314 SER A C 1
ATOM 2511 O O . SER A 1 314 ? 16.522 6.862 -4.573 1.00 86.06 314 SER A O 1
ATOM 2513 N N . TRP A 1 315 ? 16.744 4.666 -4.152 1.00 90.69 315 TRP A N 1
ATOM 2514 C CA . TRP A 1 315 ? 15.548 4.600 -3.320 1.00 90.69 315 TRP A CA 1
ATOM 2515 C C . TRP A 1 315 ? 15.734 5.443 -2.062 1.00 90.69 315 TRP A C 1
ATOM 2517 O O . TRP A 1 315 ? 16.557 5.135 -1.205 1.00 90.69 315 TRP A O 1
ATOM 2527 N N . TRP A 1 316 ? 14.940 6.505 -1.933 1.00 88.69 316 TRP A N 1
ATOM 2528 C CA . TRP A 1 316 ? 15.075 7.489 -0.852 1.00 88.69 316 TRP A CA 1
ATOM 2529 C C . TRP A 1 316 ? 14.859 6.922 0.558 1.00 88.69 316 TRP A C 1
ATOM 2531 O O . TRP A 1 316 ? 15.225 7.560 1.540 1.00 88.69 316 TRP A O 1
ATOM 2541 N N . LEU A 1 317 ? 14.258 5.734 0.660 1.00 89.94 317 LEU A N 1
ATOM 2542 C CA . LEU A 1 317 ? 14.074 5.011 1.915 1.00 89.94 317 LEU A CA 1
ATOM 2543 C C . LEU A 1 317 ? 15.306 4.210 2.334 1.00 89.94 317 LEU A C 1
ATOM 2545 O O . LEU A 1 317 ? 15.225 3.512 3.334 1.00 89.94 317 LEU A O 1
ATOM 2549 N N . VAL A 1 318 ? 16.415 4.277 1.593 1.00 90.38 318 VAL A N 1
ATOM 2550 C CA . VAL A 1 318 ? 17.641 3.541 1.902 1.00 90.38 318 VAL A CA 1
ATOM 2551 C C . VAL A 1 318 ? 18.769 4.506 2.226 1.00 90.38 318 VAL A C 1
ATOM 2553 O O . VAL A 1 318 ? 19.130 5.365 1.423 1.00 90.38 318 VAL A O 1
ATOM 2556 N N . ASP A 1 319 ? 19.374 4.311 3.393 1.00 88.19 319 ASP A N 1
ATOM 2557 C CA . ASP A 1 319 ? 20.633 4.957 3.736 1.00 88.19 319 ASP A CA 1
ATOM 2558 C C . ASP A 1 319 ? 21.798 4.201 3.090 1.00 88.19 319 ASP A C 1
ATOM 2560 O O . ASP A 1 319 ? 22.052 3.029 3.385 1.00 88.19 319 ASP A O 1
ATOM 2564 N N . GLY A 1 320 ? 22.521 4.878 2.201 1.00 85.75 320 GLY A N 1
ATOM 2565 C CA . GLY A 1 320 ? 23.653 4.286 1.505 1.00 85.75 320 GLY A CA 1
ATOM 2566 C C . GLY A 1 320 ? 24.897 4.059 2.364 1.00 85.75 320 GLY A C 1
ATOM 2567 O O . GLY A 1 320 ? 25.799 3.359 1.903 1.00 85.75 320 GLY A O 1
ATOM 2568 N N . GLU A 1 321 ? 24.964 4.635 3.566 1.00 86.62 321 GLU A N 1
ATOM 2569 C CA . GLU A 1 321 ? 26.038 4.378 4.532 1.00 86.62 321 GLU A CA 1
ATOM 2570 C C . GLU A 1 321 ? 25.792 3.082 5.306 1.00 86.62 321 GLU A C 1
ATOM 2572 O O . GLU A 1 321 ? 26.719 2.299 5.527 1.00 86.62 321 GLU A O 1
ATOM 2577 N N . VAL A 1 322 ? 24.531 2.821 5.658 1.00 86.31 322 VAL A N 1
ATOM 2578 C CA . VAL A 1 322 ? 24.118 1.583 6.333 1.00 86.31 322 VAL A CA 1
ATOM 2579 C C . VAL A 1 322 ? 24.038 0.426 5.339 1.00 86.31 322 VAL A C 1
ATOM 2581 O O . VAL A 1 322 ? 24.371 -0.713 5.670 1.00 86.31 322 VAL A O 1
ATOM 2584 N N . CYS A 1 323 ? 23.625 0.716 4.106 1.00 87.12 323 CYS A N 1
ATOM 2585 C CA . CYS A 1 323 ? 23.237 -0.292 3.141 1.00 87.12 323 CYS A CA 1
ATOM 2586 C C . CYS A 1 323 ? 23.972 -0.149 1.813 1.00 87.12 323 CYS A C 1
ATOM 2588 O O . CYS A 1 323 ? 23.650 0.698 0.976 1.00 87.12 323 CYS A O 1
ATOM 2590 N N . LYS A 1 324 ? 24.959 -1.020 1.590 1.00 81.88 324 LYS A N 1
ATOM 2591 C CA . LYS A 1 324 ? 25.825 -0.949 0.405 1.00 81.88 324 LYS A CA 1
ATOM 2592 C C . LYS A 1 324 ? 25.067 -1.215 -0.889 1.00 81.88 324 LYS A C 1
ATOM 2594 O O . LYS A 1 324 ? 25.437 -0.678 -1.923 1.00 81.88 324 LYS A O 1
ATOM 2599 N N . GLU A 1 325 ? 24.019 -2.028 -0.829 1.00 79.50 325 GLU A N 1
ATOM 2600 C CA . GLU A 1 325 ? 23.176 -2.388 -1.961 1.00 79.50 325 GLU A CA 1
ATOM 2601 C C . GLU A 1 325 ? 22.336 -1.218 -2.470 1.00 79.50 325 GLU A C 1
ATOM 2603 O O . GLU A 1 325 ? 21.862 -1.317 -3.601 1.00 79.50 325 GLU A O 1
ATOM 2608 N N . LYS A 1 326 ? 22.115 -0.179 -1.641 1.00 84.44 326 LYS A N 1
ATOM 2609 C CA . LYS A 1 326 ? 21.254 0.992 -1.898 1.00 84.44 326 LYS A CA 1
ATOM 2610 C C . LYS A 1 326 ? 20.035 0.622 -2.742 1.00 84.44 326 LYS A C 1
ATOM 2612 O O . LYS A 1 326 ? 19.942 1.025 -3.887 1.00 84.44 326 LYS A O 1
ATOM 2617 N N . SER A 1 327 ? 19.211 -0.307 -2.264 1.00 89.62 327 SER A N 1
ATOM 2618 C CA . SER A 1 327 ? 18.076 -0.813 -3.044 1.00 89.62 327 SER A CA 1
ATOM 2619 C C . SER A 1 327 ? 17.016 -1.445 -2.161 1.00 89.62 327 SER A C 1
ATOM 2621 O O . SER A 1 327 ? 17.204 -1.618 -0.957 1.00 89.62 327 SER A O 1
ATOM 2623 N N . PHE A 1 328 ? 15.914 -1.870 -2.777 1.00 91.31 328 PHE A N 1
ATOM 2624 C CA . PHE A 1 328 ? 14.877 -2.682 -2.133 1.00 91.31 328 PHE A CA 1
ATOM 2625 C C . PHE A 1 328 ? 15.430 -3.882 -1.339 1.00 91.31 328 PHE A C 1
ATOM 2627 O O . PHE A 1 328 ? 14.891 -4.254 -0.295 1.00 91.31 328 PHE A O 1
ATOM 2634 N N . LEU A 1 329 ? 16.547 -4.454 -1.796 1.00 92.19 329 LEU A N 1
ATOM 2635 C CA . LEU A 1 329 ? 17.214 -5.596 -1.164 1.00 92.19 329 LEU A CA 1
ATOM 2636 C C . LEU A 1 329 ? 17.839 -5.266 0.201 1.00 92.19 329 LEU A C 1
ATOM 2638 O O . LEU A 1 329 ? 18.237 -6.171 0.930 1.00 92.19 329 LEU A O 1
ATOM 2642 N N . CYS A 1 330 ? 17.888 -3.984 0.566 1.00 94.00 330 CYS A N 1
ATOM 2643 C CA . CYS A 1 330 ? 18.357 -3.535 1.867 1.00 94.00 330 CYS A CA 1
ATOM 2644 C C . CYS A 1 330 ? 17.529 -4.076 3.034 1.00 94.00 330 CYS A C 1
ATOM 2646 O O . CYS A 1 330 ? 18.049 -4.359 4.113 1.00 94.00 330 CYS A O 1
ATOM 2648 N N . TYR A 1 331 ? 16.225 -4.219 2.809 1.00 95.31 331 TYR A N 1
ATOM 2649 C CA . TYR A 1 331 ? 15.264 -4.560 3.853 1.00 95.31 331 TYR A CA 1
ATOM 2650 C C . TYR A 1 331 ? 14.618 -5.929 3.644 1.00 95.31 331 TYR A C 1
ATOM 2652 O O . TYR A 1 331 ? 14.116 -6.537 4.590 1.00 95.31 331 TYR A O 1
ATOM 2660 N N . PHE A 1 332 ? 14.648 -6.438 2.413 1.00 96.25 332 PHE A N 1
ATOM 2661 C CA . PHE A 1 332 ? 13.974 -7.669 2.021 1.00 96.25 332 PHE A CA 1
ATOM 2662 C C . PHE A 1 332 ? 14.947 -8.671 1.416 1.00 96.25 332 PHE A C 1
ATOM 2664 O O . PHE A 1 332 ? 15.943 -8.322 0.786 1.00 96.25 332 PHE A O 1
ATOM 2671 N N . ASN A 1 333 ? 14.619 -9.947 1.571 1.00 95.38 333 ASN A N 1
ATOM 2672 C CA . ASN A 1 333 ? 15.300 -11.028 0.886 1.00 95.38 333 ASN A CA 1
ATOM 2673 C C . ASN A 1 333 ? 15.176 -10.872 -0.630 1.00 95.38 333 ASN A C 1
ATOM 2675 O O . ASN A 1 333 ? 14.175 -10.372 -1.149 1.00 95.38 333 ASN A O 1
ATOM 2679 N N . SER A 1 334 ? 16.175 -11.384 -1.350 1.00 94.56 334 SER A N 1
ATOM 2680 C CA . SER A 1 334 ? 16.165 -11.341 -2.809 1.00 94.56 334 SER A CA 1
ATOM 2681 C C . SER A 1 334 ? 14.891 -11.954 -3.397 1.00 94.56 334 SER A C 1
ATOM 2683 O O . SER A 1 334 ? 14.424 -13.024 -2.981 1.00 94.56 334 SER A O 1
ATOM 2685 N N . ILE A 1 335 ? 14.342 -11.274 -4.406 1.00 95.81 335 ILE A N 1
ATOM 2686 C CA . ILE A 1 335 ? 13.183 -11.743 -5.176 1.00 95.81 335 ILE A CA 1
ATOM 2687 C C . ILE A 1 335 ? 13.551 -13.027 -5.942 1.00 95.81 335 ILE A C 1
ATOM 2689 O O . ILE A 1 335 ? 12.734 -13.943 -6.042 1.00 95.81 335 ILE A O 1
ATOM 2693 N N . GLY A 1 336 ? 14.799 -13.123 -6.413 1.00 96.19 336 GLY A N 1
ATOM 2694 C CA . GLY A 1 336 ? 15.316 -14.235 -7.208 1.00 96.19 336 GLY A CA 1
ATOM 2695 C C . GLY A 1 336 ? 16.841 -14.360 -7.169 1.00 96.19 336 GLY A C 1
ATOM 2696 O O . GLY A 1 336 ? 17.516 -13.697 -6.381 1.00 96.19 336 GLY A O 1
ATOM 2697 N N . ARG A 1 337 ? 17.403 -15.223 -8.021 1.00 95.69 337 ARG A N 1
ATOM 2698 C CA . ARG A 1 337 ? 18.866 -15.425 -8.120 1.00 95.69 337 ARG A CA 1
ATOM 2699 C C . ARG A 1 337 ? 19.569 -14.428 -9.041 1.00 95.69 337 ARG A C 1
ATOM 2701 O O . ARG A 1 337 ? 20.763 -14.192 -8.872 1.00 95.69 337 ARG A O 1
ATOM 2708 N N . CYS A 1 338 ? 18.858 -13.863 -10.013 1.00 96.12 338 CYS A N 1
ATOM 2709 C CA . CYS A 1 338 ? 19.451 -12.923 -10.959 1.00 96.12 338 CYS A CA 1
ATOM 2710 C C . CYS A 1 338 ? 19.646 -11.544 -10.331 1.00 96.12 338 CYS A C 1
ATOM 2712 O O . CYS A 1 338 ? 18.802 -11.072 -9.573 1.00 96.12 338 CYS A O 1
ATOM 2714 N N . ARG A 1 339 ? 20.765 -10.902 -10.672 1.00 94.00 339 ARG A N 1
ATOM 2715 C CA . ARG A 1 339 ? 21.162 -9.581 -10.179 1.00 94.00 339 ARG A CA 1
ATOM 2716 C C . ARG A 1 339 ? 21.447 -8.653 -11.347 1.00 94.00 339 ARG A C 1
ATOM 2718 O O . ARG A 1 339 ? 21.878 -9.107 -12.408 1.00 94.00 339 ARG A O 1
ATOM 2725 N N . TRP A 1 340 ? 21.238 -7.360 -11.132 1.00 90.62 340 TRP A N 1
ATOM 2726 C CA . TRP A 1 340 ? 21.510 -6.327 -12.122 1.00 90.62 340 TRP A CA 1
ATOM 2727 C C . TRP A 1 340 ? 22.222 -5.145 -11.469 1.00 90.62 340 TRP A C 1
ATOM 2729 O O . TRP A 1 340 ? 21.657 -4.472 -10.614 1.00 90.62 340 TRP A O 1
ATOM 2739 N N . ARG A 1 341 ? 23.464 -4.895 -11.889 1.00 88.06 341 ARG A N 1
ATOM 2740 C CA . ARG A 1 341 ? 24.261 -3.719 -11.520 1.00 88.06 341 ARG A CA 1
ATOM 2741 C C . ARG A 1 341 ? 24.341 -2.859 -12.767 1.00 88.06 341 ARG A C 1
ATOM 2743 O O . ARG A 1 341 ? 25.080 -3.229 -13.675 1.00 88.06 341 ARG A O 1
ATOM 2750 N N . GLY A 1 342 ? 23.536 -1.804 -12.868 1.00 75.19 342 GLY A N 1
ATOM 2751 C CA . GLY A 1 342 ? 23.432 -0.999 -14.087 1.00 75.19 342 GLY A CA 1
ATOM 2752 C C . GLY A 1 342 ? 24.806 -0.628 -14.665 1.00 75.19 342 GLY A C 1
ATOM 2753 O O . GLY A 1 342 ? 25.538 0.172 -14.090 1.00 75.19 342 GLY A O 1
ATOM 2754 N N . THR A 1 343 ? 25.191 -1.221 -15.798 1.00 62.78 343 THR A N 1
ATOM 2755 C CA . THR A 1 343 ? 26.410 -0.839 -16.529 1.00 62.78 343 THR A CA 1
ATOM 2756 C C . THR A 1 343 ? 26.080 0.271 -17.523 1.00 62.78 343 THR A C 1
ATOM 2758 O O . THR A 1 343 ? 24.939 0.395 -17.962 1.00 62.78 343 THR A O 1
ATOM 2761 N N . LYS A 1 344 ? 27.059 1.084 -17.943 1.00 56.47 344 LYS A N 1
ATOM 2762 C CA . LYS A 1 344 ? 26.844 2.113 -18.985 1.00 56.47 344 LYS A CA 1
ATOM 2763 C C . LYS A 1 344 ? 26.294 1.524 -20.301 1.00 56.47 344 LYS A C 1
ATOM 2765 O O . LYS A 1 344 ? 25.565 2.212 -21.011 1.00 56.47 344 LYS A O 1
ATOM 2770 N N . GLU A 1 345 ? 26.551 0.245 -20.582 1.00 48.66 345 GLU A N 1
ATOM 2771 C CA . GLU A 1 345 ? 25.987 -0.515 -21.714 1.00 48.66 345 GLU A CA 1
ATOM 2772 C C . GLU A 1 345 ? 24.469 -0.751 -21.624 1.00 48.66 345 GLU A C 1
ATOM 2774 O O . GLU A 1 345 ? 23.820 -0.942 -22.653 1.00 48.66 345 GLU A O 1
ATOM 2779 N N . SER A 1 346 ? 23.870 -0.628 -20.434 1.00 53.69 346 SER A N 1
ATOM 2780 C CA . SER A 1 346 ? 22.415 -0.709 -20.232 1.00 53.69 346 SER A CA 1
ATOM 2781 C C . SER A 1 346 ? 21.620 0.333 -21.026 1.00 53.69 346 SER A C 1
ATOM 2783 O O . SER A 1 346 ? 20.466 0.080 -21.348 1.00 53.69 346 SER A O 1
ATOM 2785 N N . THR A 1 347 ? 22.235 1.453 -21.424 1.00 53.34 347 THR A N 1
ATOM 2786 C CA . THR A 1 347 ? 21.603 2.460 -22.299 1.00 53.34 347 THR A CA 1
ATOM 2787 C C . THR A 1 347 ? 21.543 2.050 -23.775 1.00 53.34 347 THR A C 1
ATOM 2789 O O . THR A 1 347 ? 20.719 2.583 -24.517 1.00 53.34 347 THR A O 1
ATOM 2792 N N . ARG A 1 348 ? 22.381 1.098 -24.218 1.00 50.00 348 ARG A N 1
ATOM 2793 C CA . ARG A 1 348 ? 22.363 0.566 -25.594 1.00 50.00 348 ARG A CA 1
ATOM 2794 C C . ARG A 1 348 ? 21.448 -0.651 -25.741 1.00 50.00 348 ARG A C 1
ATOM 2796 O O . ARG A 1 348 ? 20.791 -0.774 -26.769 1.00 50.00 348 ARG A O 1
ATOM 2803 N N . GLU A 1 349 ? 21.361 -1.512 -24.725 1.00 51.09 349 GLU A N 1
ATOM 2804 C CA . GLU A 1 349 ? 20.456 -2.678 -24.731 1.00 51.09 349 GLU A CA 1
ATOM 2805 C C . GLU A 1 349 ? 19.055 -2.358 -24.178 1.00 51.09 349 GLU A C 1
ATOM 2807 O O . GLU A 1 349 ? 18.049 -2.860 -24.681 1.00 51.09 349 GLU A O 1
ATOM 2812 N N . GLY A 1 350 ? 18.968 -1.486 -23.172 1.00 52.47 350 GLY A N 1
ATOM 2813 C CA . GLY A 1 350 ? 17.735 -0.996 -22.564 1.00 52.47 350 GLY A CA 1
ATOM 2814 C C . GLY A 1 350 ? 17.400 0.387 -23.103 1.00 52.47 350 GLY A C 1
ATOM 2815 O O . GLY A 1 350 ? 17.708 1.401 -22.494 1.00 52.47 350 GLY A O 1
ATOM 2816 N N . GLY A 1 351 ? 16.789 0.442 -24.282 1.00 54.59 351 GLY A N 1
ATOM 2817 C CA . GLY A 1 351 ? 16.293 1.700 -24.852 1.00 54.59 351 GLY A CA 1
ATOM 2818 C C . GLY A 1 351 ? 15.432 2.458 -23.840 1.00 54.59 351 GLY A C 1
ATOM 2819 O O . GLY A 1 351 ? 14.543 1.867 -23.224 1.00 54.59 351 GLY A O 1
ATOM 2820 N N . ASP A 1 352 ? 15.757 3.739 -23.688 1.00 57.75 352 ASP A N 1
ATOM 2821 C CA . ASP A 1 352 ? 15.280 4.653 -22.652 1.00 57.75 352 ASP A CA 1
ATOM 2822 C C . ASP A 1 352 ? 13.741 4.605 -22.559 1.00 57.75 352 ASP A C 1
ATOM 2824 O O . ASP A 1 352 ? 13.022 5.018 -23.475 1.00 57.75 352 ASP A O 1
ATOM 2828 N N . GLY A 1 353 ? 13.224 4.045 -21.459 1.00 55.34 353 GLY A N 1
ATOM 2829 C CA . GLY A 1 353 ? 11.807 3.708 -21.254 1.00 55.34 353 GLY A CA 1
ATOM 2830 C C . GLY A 1 353 ? 10.850 4.906 -21.267 1.00 55.34 353 GLY A C 1
ATOM 2831 O O . GLY A 1 353 ? 9.630 4.734 -21.281 1.00 55.34 353 GLY A O 1
ATOM 2832 N N . LYS A 1 354 ? 11.394 6.125 -21.329 1.00 64.31 354 LYS A N 1
ATOM 2833 C CA . LYS A 1 354 ? 10.705 7.410 -21.157 1.00 64.31 354 LYS A CA 1
ATOM 2834 C C . LYS A 1 354 ? 9.447 7.570 -22.020 1.00 64.31 354 LYS A C 1
ATOM 2836 O O . LYS A 1 354 ? 8.523 8.274 -21.605 1.00 64.31 354 LYS A O 1
ATOM 2841 N N . ASN A 1 355 ? 9.358 6.889 -23.169 1.00 67.44 355 ASN A N 1
ATOM 2842 C CA . ASN A 1 355 ? 8.216 6.958 -24.091 1.00 67.44 355 ASN A CA 1
ATOM 2843 C C . ASN A 1 355 ? 7.624 5.608 -24.525 1.00 67.44 355 ASN A C 1
ATOM 2845 O O . ASN A 1 355 ? 6.875 5.565 -25.500 1.00 67.44 355 ASN A O 1
ATOM 2849 N N . VAL A 1 356 ? 7.905 4.514 -23.817 1.00 74.62 356 VAL A N 1
ATOM 2850 C CA . VAL A 1 356 ? 7.403 3.200 -24.235 1.00 74.62 356 VAL A CA 1
ATOM 2851 C C . VAL A 1 356 ? 5.953 3.014 -23.778 1.00 74.62 356 VAL A C 1
ATOM 2853 O O . VAL A 1 356 ? 5.624 3.129 -22.599 1.00 74.62 356 VAL A O 1
ATOM 2856 N N . SER A 1 357 ? 5.060 2.741 -24.727 1.00 85.56 357 SER A N 1
ATOM 2857 C CA . SER A 1 357 ? 3.672 2.363 -24.439 1.00 85.56 357 SER A CA 1
ATOM 2858 C C . SER A 1 357 ? 3.592 0.936 -23.887 1.00 85.56 357 SER A C 1
ATOM 2860 O O . SER A 1 357 ? 4.419 0.087 -24.225 1.00 85.56 357 SER A O 1
ATOM 2862 N N . LEU A 1 358 ? 2.541 0.613 -23.122 1.00 88.62 358 LEU A N 1
ATOM 2863 C CA . LEU A 1 358 ? 2.295 -0.765 -22.669 1.00 88.62 358 LEU A CA 1
ATOM 2864 C C . LEU A 1 358 ? 2.320 -1.766 -23.840 1.00 88.62 358 LEU A C 1
ATOM 2866 O O . LEU A 1 358 ? 2.916 -2.833 -23.733 1.00 88.62 358 LEU A O 1
ATOM 2870 N N . ALA A 1 359 ? 1.707 -1.415 -24.975 1.00 89.81 359 ALA A N 1
ATOM 2871 C CA . ALA A 1 359 ? 1.653 -2.283 -26.150 1.00 89.81 359 ALA A CA 1
ATOM 2872 C C . ALA A 1 359 ? 3.042 -2.573 -26.743 1.00 89.81 359 ALA A C 1
ATOM 2874 O O . ALA A 1 359 ? 3.276 -3.683 -27.218 1.00 89.81 359 ALA A O 1
ATOM 2875 N N . GLN A 1 360 ? 3.951 -1.594 -26.711 1.00 88.00 360 GLN A N 1
ATOM 2876 C CA . GLN A 1 360 ? 5.345 -1.801 -27.098 1.00 88.00 360 GLN A CA 1
ATOM 2877 C C . GLN A 1 360 ? 6.054 -2.703 -26.086 1.00 88.00 360 GLN A C 1
ATOM 2879 O O . GLN A 1 360 ? 6.641 -3.690 -26.506 1.00 88.00 360 GLN A O 1
ATOM 2884 N N . MET A 1 361 ? 5.922 -2.451 -24.776 1.00 86.88 361 MET A N 1
ATOM 2885 C CA . MET A 1 361 ? 6.572 -3.286 -23.752 1.00 86.88 361 MET A CA 1
ATOM 2886 C C . MET A 1 361 ? 6.119 -4.748 -23.788 1.00 86.88 361 MET A C 1
ATOM 2888 O O . MET A 1 361 ? 6.940 -5.646 -23.624 1.00 86.88 361 MET A O 1
ATOM 2892 N N . MET A 1 362 ? 4.830 -5.006 -24.033 1.00 91.75 362 MET A N 1
ATOM 2893 C CA . MET A 1 362 ? 4.302 -6.373 -24.126 1.00 91.75 362 MET A CA 1
ATOM 2894 C C . MET A 1 362 ? 4.847 -7.153 -25.331 1.00 91.75 362 MET A C 1
ATOM 2896 O O . MET A 1 362 ? 4.908 -8.378 -25.274 1.00 91.75 362 MET A O 1
ATOM 2900 N N . ARG A 1 363 ? 5.228 -6.464 -26.414 1.00 92.56 363 ARG A N 1
ATOM 2901 C CA . ARG A 1 363 ? 5.799 -7.073 -27.629 1.00 92.56 363 ARG A CA 1
ATOM 2902 C C . ARG A 1 363 ? 7.316 -6.968 -27.702 1.00 92.56 363 ARG A C 1
ATOM 2904 O O . ARG A 1 363 ? 7.909 -7.427 -28.668 1.00 92.56 363 ARG A O 1
ATOM 2911 N N . ASP A 1 364 ? 7.939 -6.338 -26.718 1.00 90.38 364 ASP A N 1
ATOM 2912 C CA . ASP A 1 364 ? 9.359 -6.057 -26.760 1.00 90.38 364 ASP A CA 1
ATOM 2913 C C . ASP A 1 364 ? 10.165 -7.355 -26.662 1.00 90.38 364 ASP A C 1
ATOM 2915 O O . ASP A 1 364 ? 10.022 -8.122 -25.702 1.00 90.38 364 ASP A O 1
ATOM 2919 N N . GLU A 1 365 ? 11.008 -7.616 -27.655 1.00 92.69 365 GLU A N 1
ATOM 2920 C CA . GLU A 1 365 ? 11.831 -8.825 -27.733 1.00 92.69 365 GLU A CA 1
ATOM 2921 C C . GLU A 1 365 ? 13.181 -8.670 -27.028 1.00 92.69 365 GLU A C 1
ATOM 2923 O O . GLU A 1 365 ? 13.839 -9.673 -26.750 1.00 92.69 365 GLU A O 1
ATOM 2928 N N . ARG A 1 366 ? 13.576 -7.444 -26.650 1.00 91.44 366 ARG A N 1
ATOM 2929 C CA . ARG A 1 366 ? 14.853 -7.200 -25.969 1.00 91.44 366 ARG A CA 1
ATOM 2930 C C . ARG A 1 366 ? 14.940 -8.025 -24.697 1.00 91.44 366 ARG A C 1
ATOM 2932 O O . ARG A 1 366 ? 13.957 -8.184 -23.964 1.00 91.44 366 ARG A O 1
ATOM 2939 N N . ARG A 1 367 ? 16.131 -8.538 -24.397 1.00 92.38 367 ARG A N 1
ATOM 2940 C CA . ARG A 1 367 ? 16.351 -9.377 -23.216 1.00 92.38 367 ARG A CA 1
ATOM 2941 C C . ARG A 1 367 ? 16.023 -8.631 -21.926 1.00 92.38 367 ARG A C 1
ATOM 2943 O O . ARG A 1 367 ? 15.336 -9.189 -21.080 1.00 92.38 367 ARG A O 1
ATOM 2950 N N . VAL A 1 368 ? 16.427 -7.372 -21.799 1.00 92.75 368 VAL A N 1
ATOM 2951 C CA . VAL A 1 368 ? 16.248 -6.574 -20.579 1.00 92.75 368 VAL A CA 1
ATOM 2952 C C . VAL A 1 368 ? 15.337 -5.385 -20.859 1.00 92.75 368 VAL A C 1
ATOM 2954 O O . VAL A 1 368 ? 15.577 -4.628 -21.796 1.00 92.75 368 VAL A O 1
ATOM 2957 N N . LEU A 1 369 ? 14.301 -5.216 -20.038 1.00 92.38 369 LEU A N 1
ATOM 2958 C CA . LEU A 1 369 ? 13.443 -4.031 -20.038 1.00 92.38 369 LEU A CA 1
ATOM 2959 C C . LEU A 1 369 ? 13.640 -3.282 -18.728 1.00 92.38 369 LEU A C 1
ATOM 2961 O O . LEU A 1 369 ? 13.394 -3.846 -17.666 1.00 92.38 369 LEU A O 1
ATOM 2965 N N . VAL A 1 370 ? 14.062 -2.024 -18.795 1.00 91.44 370 VAL A N 1
ATOM 2966 C CA . VAL A 1 370 ? 14.236 -1.186 -17.606 1.00 91.44 370 VAL A CA 1
ATOM 2967 C C . VAL A 1 370 ? 12.970 -0.363 -17.383 1.00 91.44 370 VAL A C 1
ATOM 2969 O O . VAL A 1 370 ? 12.519 0.357 -18.274 1.00 91.44 370 VAL A O 1
ATOM 2972 N N . LEU A 1 371 ? 12.390 -0.485 -16.194 1.00 91.25 371 LEU A N 1
ATOM 2973 C CA . LEU A 1 371 ? 11.266 0.308 -15.717 1.00 91.25 371 LEU A CA 1
ATOM 2974 C C . LEU A 1 371 ? 11.797 1.467 -14.873 1.00 91.25 371 LEU A C 1
ATOM 2976 O O . LEU A 1 371 ? 11.905 1.360 -13.649 1.00 91.25 371 LEU A O 1
ATOM 2980 N N . ASP A 1 372 ? 12.116 2.575 -15.541 1.00 89.06 372 ASP A N 1
ATOM 2981 C CA . ASP A 1 372 ? 12.304 3.865 -14.875 1.00 89.06 372 ASP A CA 1
ATOM 2982 C C . ASP A 1 372 ? 10.967 4.405 -14.335 1.00 89.06 372 ASP A C 1
ATOM 2984 O O . ASP A 1 372 ? 9.897 3.851 -14.602 1.00 89.06 372 ASP A O 1
ATOM 2988 N N . TRP A 1 373 ? 11.007 5.507 -13.588 1.00 87.06 373 TRP A N 1
ATOM 2989 C CA . TRP A 1 373 ? 9.801 6.093 -13.002 1.00 87.06 373 TRP A CA 1
ATOM 2990 C C . TRP A 1 373 ? 8.708 6.429 -14.034 1.00 87.06 373 TRP A C 1
ATOM 2992 O O . TRP A 1 373 ? 7.527 6.143 -13.826 1.00 87.06 373 TRP A O 1
ATOM 3002 N N . LYS A 1 374 ? 9.083 6.980 -15.195 1.00 86.44 374 LYS A N 1
ATOM 3003 C CA . LYS A 1 374 ? 8.118 7.357 -16.242 1.00 86.44 374 LYS A CA 1
ATOM 3004 C C . LYS A 1 374 ? 7.460 6.126 -16.861 1.00 86.44 374 LYS A C 1
ATOM 3006 O O . LYS A 1 374 ? 6.252 6.128 -17.109 1.00 86.44 374 LYS A O 1
ATOM 3011 N N . ALA A 1 375 ? 8.238 5.079 -17.114 1.00 87.81 375 ALA A N 1
ATOM 3012 C CA . ALA A 1 375 ? 7.747 3.803 -17.607 1.00 87.81 375 ALA A CA 1
ATOM 3013 C C . ALA A 1 375 ? 6.840 3.141 -16.567 1.00 87.81 375 ALA A C 1
ATOM 3015 O O . ALA A 1 375 ? 5.766 2.663 -16.919 1.00 87.81 375 ALA A O 1
ATOM 3016 N N . GLN A 1 376 ? 7.208 3.180 -15.287 1.00 90.19 376 GLN A N 1
ATOM 3017 C CA . GLN A 1 376 ? 6.376 2.672 -14.201 1.00 90.19 376 GLN A CA 1
ATOM 3018 C C . GLN A 1 376 ? 4.996 3.337 -14.173 1.00 90.19 376 GLN A C 1
ATOM 3020 O O . GLN A 1 376 ? 3.987 2.632 -14.196 1.00 90.19 376 GLN A O 1
ATOM 3025 N N . GLN A 1 377 ? 4.932 4.669 -14.232 1.00 87.81 377 GLN A N 1
ATOM 3026 C CA . GLN A 1 377 ? 3.657 5.389 -14.288 1.00 87.81 377 GLN A CA 1
ATOM 3027 C C . GLN A 1 377 ? 2.819 5.007 -15.516 1.00 87.81 377 GLN A C 1
ATOM 3029 O O . GLN A 1 377 ? 1.616 4.794 -15.412 1.00 87.81 377 GLN A O 1
ATOM 3034 N N . LYS A 1 378 ? 3.436 4.881 -16.696 1.00 88.31 378 LYS A N 1
ATOM 3035 C CA . LYS A 1 378 ? 2.705 4.570 -17.938 1.00 88.31 378 LYS A CA 1
ATOM 3036 C C . LYS A 1 378 ? 2.268 3.108 -18.039 1.00 88.31 378 LYS A C 1
ATOM 3038 O O . LYS A 1 378 ? 1.251 2.812 -18.666 1.00 88.31 378 LYS A O 1
ATOM 3043 N N . VAL A 1 379 ? 3.059 2.192 -17.489 1.00 91.75 379 VAL A N 1
ATOM 3044 C CA . VAL A 1 379 ? 2.943 0.748 -17.733 1.00 91.75 379 VAL A CA 1
ATOM 3045 C C . VAL A 1 379 ? 2.331 0.060 -16.528 1.00 91.75 379 VAL A C 1
ATOM 3047 O O . VAL A 1 379 ? 1.318 -0.620 -16.677 1.00 91.75 379 VAL A O 1
ATOM 3050 N N . LEU A 1 380 ? 2.900 0.257 -15.337 1.00 93.06 380 LEU A N 1
ATOM 3051 C CA . LEU A 1 380 ? 2.434 -0.416 -14.127 1.00 93.06 380 LEU A CA 1
ATOM 3052 C C . LEU A 1 380 ? 1.088 0.141 -13.664 1.00 93.06 380 LEU A C 1
ATOM 3054 O O . LEU A 1 380 ? 0.234 -0.640 -13.258 1.00 93.06 380 LEU A O 1
ATOM 3058 N N . LEU A 1 381 ? 0.835 1.445 -13.819 1.00 89.88 381 LEU A N 1
ATOM 3059 C CA . LEU A 1 381 ? -0.482 2.020 -13.509 1.00 89.88 381 LEU A CA 1
ATOM 3060 C C . LEU A 1 381 ? -1.522 1.789 -14.614 1.00 89.88 381 LEU A C 1
ATOM 3062 O O . LEU A 1 381 ? -2.691 2.141 -14.462 1.00 89.88 381 LEU A O 1
ATOM 3066 N N . HIS A 1 382 ? -1.160 1.151 -15.728 1.00 92.81 382 HIS A N 1
ATOM 3067 C CA . HIS A 1 382 ? -2.145 0.826 -16.749 1.00 92.81 382 HIS A CA 1
ATOM 3068 C C . HIS A 1 382 ? -3.134 -0.228 -16.224 1.00 92.81 382 HIS A C 1
ATOM 3070 O O . HIS A 1 382 ? -2.731 -1.272 -15.709 1.00 92.81 382 HIS A O 1
ATOM 3076 N N . TYR A 1 383 ? -4.443 -0.010 -16.417 1.00 88.75 383 TYR A N 1
ATOM 3077 C CA . TYR A 1 383 ? -5.497 -0.869 -15.852 1.00 88.75 383 TYR A CA 1
ATOM 3078 C C . TYR A 1 383 ? -5.305 -2.363 -16.169 1.00 88.75 383 TYR A C 1
ATOM 3080 O O . TYR A 1 383 ? -5.510 -3.197 -15.295 1.00 88.75 383 TYR A O 1
ATOM 3088 N N . ARG A 1 384 ? -4.861 -2.703 -17.393 1.00 90.44 384 ARG A N 1
ATOM 3089 C CA . ARG A 1 384 ? -4.577 -4.094 -17.813 1.00 90.44 384 ARG A CA 1
ATOM 3090 C C . ARG A 1 384 ? -3.499 -4.779 -16.982 1.00 90.44 384 ARG A C 1
ATOM 3092 O O . ARG A 1 384 ? -3.563 -5.990 -16.837 1.00 90.44 384 ARG A O 1
ATOM 3099 N N . VAL A 1 385 ? -2.523 -4.022 -16.491 1.00 93.81 385 VAL A N 1
ATOM 3100 C CA . VAL A 1 385 ? -1.447 -4.537 -15.641 1.00 93.81 385 VAL A CA 1
ATOM 3101 C C . VAL A 1 385 ? -1.928 -4.584 -14.193 1.00 93.81 385 VAL A C 1
ATOM 3103 O O . VAL A 1 385 ? -1.805 -5.619 -13.542 1.00 93.81 385 VAL A O 1
ATOM 3106 N N . ARG A 1 386 ? -2.579 -3.515 -13.708 1.00 92.31 386 ARG A N 1
ATOM 3107 C CA . ARG A 1 386 ? -3.149 -3.451 -12.347 1.00 92.31 386 ARG A CA 1
ATOM 3108 C C . ARG A 1 386 ? -4.199 -4.532 -12.074 1.00 92.31 386 ARG A C 1
ATOM 3110 O O . ARG A 1 386 ? -4.221 -5.084 -10.977 1.00 92.31 386 ARG A O 1
ATOM 3117 N N . HIS A 1 387 ? -4.983 -4.914 -13.080 1.00 92.88 387 HIS A N 1
ATOM 3118 C CA . HIS A 1 387 ? -6.049 -5.917 -12.971 1.00 92.88 387 HIS A CA 1
ATOM 3119 C C . HIS A 1 387 ? -5.679 -7.279 -13.575 1.00 92.88 387 HIS A C 1
ATOM 3121 O O . HIS A 1 387 ? -6.551 -8.131 -13.741 1.00 92.88 387 HIS A O 1
ATOM 3127 N N . TYR A 1 388 ? -4.409 -7.500 -13.928 1.00 96.19 388 TYR A N 1
ATOM 3128 C CA . TYR A 1 388 ? -3.978 -8.797 -14.435 1.00 96.19 388 TYR A CA 1
ATOM 3129 C C . TYR A 1 388 ? -4.074 -9.870 -13.343 1.00 96.19 388 TYR A C 1
ATOM 3131 O O . TYR A 1 388 ? -3.492 -9.728 -12.267 1.00 96.19 388 TYR A O 1
ATOM 3139 N N . VAL A 1 389 ? -4.770 -10.959 -13.669 1.00 96.88 389 VAL A N 1
ATOM 3140 C CA . VAL A 1 389 ? -4.766 -12.236 -12.949 1.00 96.88 389 VAL A CA 1
ATOM 3141 C C . VAL A 1 389 ? -4.550 -13.327 -14.005 1.00 96.88 389 VAL A C 1
ATOM 3143 O O . VAL A 1 389 ? -5.247 -13.290 -15.027 1.00 96.88 389 VAL A O 1
ATOM 3146 N N . PRO A 1 390 ? -3.598 -14.262 -13.820 1.00 97.69 390 PRO A N 1
ATOM 3147 C CA . PRO A 1 390 ? -3.416 -15.386 -14.736 1.00 97.69 390 PRO A CA 1
ATOM 3148 C C . PRO A 1 390 ? -4.710 -16.186 -14.915 1.00 97.69 390 PRO A C 1
ATOM 3150 O O . PRO A 1 390 ? -5.495 -16.293 -13.973 1.00 97.69 390 PRO A O 1
ATOM 3153 N N . GLU A 1 391 ? -4.934 -16.733 -16.113 1.00 96.69 391 GLU A N 1
ATOM 3154 C CA . GLU A 1 391 ? -6.186 -17.423 -16.467 1.00 96.69 391 GLU A CA 1
ATOM 3155 C C . GLU A 1 391 ? -6.535 -18.523 -15.465 1.00 96.69 391 GLU A C 1
ATOM 3157 O O . GLU A 1 391 ? -7.673 -18.608 -15.019 1.00 96.69 391 GLU A O 1
ATOM 3162 N N . GLU A 1 392 ? -5.533 -19.303 -15.059 1.00 96.88 392 GLU A N 1
ATOM 3163 C CA . GLU A 1 392 ? -5.680 -20.432 -14.142 1.00 96.88 392 GLU A CA 1
ATOM 3164 C C . GLU A 1 392 ? -6.022 -20.044 -12.695 1.00 96.88 392 GLU A C 1
ATOM 3166 O O . GLU A 1 392 ? -6.269 -20.920 -11.873 1.00 96.88 392 GLU A O 1
ATOM 3171 N N . PHE A 1 393 ? -5.984 -18.749 -12.367 1.00 96.06 393 PHE A N 1
ATOM 3172 C CA . PHE A 1 393 ? -6.295 -18.231 -11.037 1.00 96.06 393 PHE A CA 1
ATOM 31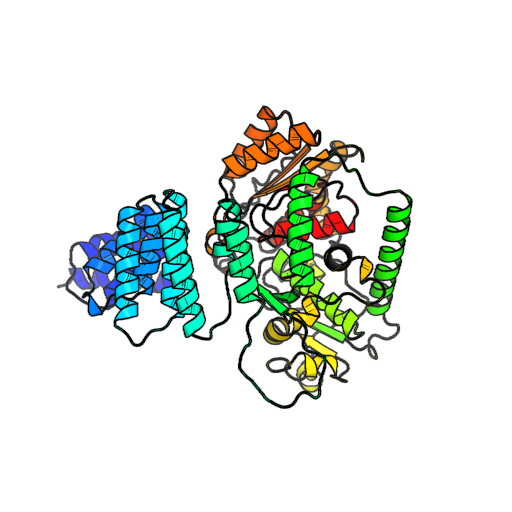73 C C . PHE A 1 393 ? -7.405 -17.178 -11.063 1.00 96.06 393 PHE A C 1
ATOM 3175 O O . PHE A 1 393 ? -7.662 -16.526 -10.047 1.00 96.06 393 PHE A O 1
ATOM 3182 N N . LYS A 1 394 ? -8.068 -16.968 -12.207 1.00 93.50 394 LYS A N 1
ATOM 3183 C CA . LYS A 1 394 ? -9.093 -15.926 -12.338 1.00 93.50 394 LYS A CA 1
ATOM 3184 C C . LYS A 1 394 ? -10.245 -16.112 -11.362 1.00 93.50 394 LYS A C 1
ATOM 3186 O O . LYS A 1 394 ? -10.737 -15.113 -10.840 1.00 93.50 394 LYS A O 1
ATOM 3191 N N . GLU A 1 395 ? -10.645 -17.349 -11.064 1.00 92.19 395 GLU A N 1
ATOM 3192 C CA . GLU A 1 395 ? -11.724 -17.616 -10.108 1.00 92.19 395 GLU A CA 1
ATOM 3193 C C . GLU A 1 395 ? -11.379 -17.213 -8.668 1.00 92.19 395 GLU A C 1
ATOM 3195 O O . GLU A 1 395 ? -12.277 -17.039 -7.847 1.00 92.19 395 GLU A O 1
ATOM 3200 N N . ARG A 1 396 ? -10.091 -17.022 -8.352 1.00 92.25 396 ARG A N 1
ATOM 3201 C CA . ARG A 1 396 ? -9.643 -16.526 -7.042 1.00 92.25 396 ARG A CA 1
ATOM 3202 C C . ARG A 1 396 ? -9.766 -15.015 -6.899 1.00 92.25 396 ARG A C 1
ATOM 3204 O O . ARG A 1 396 ? -9.823 -14.506 -5.782 1.00 92.25 396 ARG A O 1
ATOM 3211 N N . GLY A 1 397 ? -9.832 -14.302 -8.020 1.00 93.25 397 GLY A N 1
ATOM 3212 C CA . GLY A 1 397 ? -9.965 -12.855 -8.055 1.00 93.25 397 GLY A CA 1
ATOM 3213 C C . GLY A 1 397 ? -8.664 -12.092 -7.793 1.00 93.25 397 GLY A C 1
ATOM 3214 O O . GLY A 1 397 ? -7.613 -12.638 -7.451 1.00 93.25 397 GLY A O 1
ATOM 3215 N N . LEU A 1 398 ? -8.751 -10.774 -7.985 1.00 94.75 398 LEU A N 1
ATOM 3216 C CA . LEU A 1 398 ? -7.595 -9.880 -7.985 1.00 94.75 398 LEU A CA 1
ATOM 3217 C C . LEU A 1 398 ? -6.966 -9.701 -6.597 1.00 94.75 398 LEU A C 1
ATOM 3219 O O . LEU A 1 398 ? -5.742 -9.685 -6.505 1.00 94.75 398 LEU A O 1
ATOM 3223 N N . LEU A 1 399 ? -7.777 -9.601 -5.536 1.00 95.12 399 LEU A N 1
ATOM 3224 C CA . LEU A 1 399 ? -7.287 -9.480 -4.156 1.00 95.12 399 LEU A CA 1
ATOM 3225 C C . LEU A 1 399 ? -6.405 -10.673 -3.788 1.00 95.12 399 LEU A C 1
ATOM 3227 O O . LEU A 1 399 ? -5.260 -10.480 -3.404 1.00 95.12 399 LEU A O 1
ATOM 3231 N N . TRP A 1 400 ? -6.890 -11.899 -4.003 1.00 95.94 400 TRP A N 1
ATOM 3232 C CA . TRP A 1 400 ? -6.125 -13.113 -3.720 1.00 95.94 400 TRP A CA 1
ATOM 3233 C C . TRP A 1 400 ? -4.777 -13.144 -4.437 1.00 95.94 400 TRP A C 1
ATOM 3235 O O . TRP A 1 400 ? -3.743 -13.437 -3.829 1.00 95.94 400 TRP A O 1
ATOM 3245 N N . PHE A 1 401 ? -4.786 -12.816 -5.729 1.00 97.62 401 PHE A N 1
ATOM 3246 C CA . PHE A 1 401 ? -3.574 -12.806 -6.532 1.00 97.62 401 PHE A CA 1
ATOM 3247 C C . PHE A 1 401 ? -2.591 -11.745 -6.022 1.00 97.62 401 PHE A C 1
ATOM 3249 O O . PHE A 1 401 ? -1.431 -12.062 -5.769 1.00 97.62 401 PHE A O 1
ATOM 3256 N N . ARG A 1 402 ? -3.055 -10.509 -5.789 1.00 97.12 402 ARG A N 1
ATOM 3257 C CA . ARG A 1 402 ? -2.233 -9.398 -5.277 1.00 97.12 402 ARG A CA 1
ATOM 3258 C C . ARG A 1 402 ? -1.657 -9.689 -3.900 1.00 97.12 402 ARG A C 1
ATOM 3260 O O . ARG A 1 402 ? -0.449 -9.553 -3.727 1.00 97.12 402 ARG A O 1
ATOM 3267 N N . SER A 1 403 ? -2.481 -10.172 -2.979 1.00 97.50 403 SER A N 1
ATOM 3268 C CA . SER A 1 403 ? -2.065 -10.618 -1.652 1.00 97.50 403 SER A CA 1
ATOM 3269 C C . SER A 1 403 ? -0.986 -11.691 -1.728 1.00 97.50 403 SER A C 1
ATOM 3271 O O . SER A 1 403 ? 0.034 -11.584 -1.058 1.00 97.50 403 SER A O 1
ATOM 3273 N N . SER A 1 404 ? -1.150 -12.698 -2.589 1.00 97.56 404 SER A N 1
ATOM 3274 C CA . SER A 1 404 ? -0.155 -13.769 -2.738 1.00 97.56 404 SER A CA 1
ATOM 3275 C C . SER A 1 404 ? 1.200 -13.248 -3.234 1.00 97.56 404 SER A C 1
ATOM 3277 O O . SER A 1 404 ? 2.243 -13.698 -2.759 1.00 97.56 404 SER A O 1
ATOM 3279 N N . LEU A 1 405 ? 1.200 -12.270 -4.149 1.00 98.38 405 LEU A N 1
ATOM 3280 C CA . LEU A 1 405 ? 2.422 -11.587 -4.584 1.00 98.38 405 LEU A CA 1
ATOM 3281 C C . LEU A 1 405 ? 3.029 -10.728 -3.467 1.00 98.38 405 LEU A C 1
ATOM 3283 O O . LEU A 1 405 ? 4.244 -10.763 -3.274 1.00 98.38 405 LEU A O 1
ATOM 3287 N N . ALA A 1 406 ? 2.201 -9.981 -2.731 1.00 98.19 406 ALA A N 1
ATOM 3288 C CA . ALA A 1 406 ? 2.635 -9.162 -1.604 1.00 98.19 406 ALA A CA 1
ATOM 3289 C C . ALA A 1 406 ? 3.291 -10.020 -0.515 1.00 98.19 406 ALA A C 1
ATOM 3291 O O . ALA A 1 406 ? 4.408 -9.714 -0.112 1.00 98.19 406 ALA A O 1
ATOM 3292 N N . GLY A 1 407 ? 2.678 -11.143 -0.128 1.00 97.19 407 GLY A N 1
ATOM 3293 C CA . GLY A 1 407 ? 3.257 -12.100 0.819 1.00 97.19 407 GLY A CA 1
ATOM 3294 C C . GLY A 1 407 ? 4.567 -12.721 0.325 1.00 97.19 407 GLY A C 1
ATOM 3295 O O . GLY A 1 407 ? 5.524 -12.839 1.085 1.00 97.19 407 GLY A O 1
ATOM 3296 N N . PHE A 1 408 ? 4.675 -13.050 -0.971 1.00 97.75 408 PHE A N 1
ATOM 3297 C CA . PHE A 1 408 ? 5.943 -13.522 -1.544 1.00 97.75 408 PHE A CA 1
ATOM 3298 C C . PHE A 1 408 ? 7.051 -12.460 -1.481 1.00 97.75 408 PHE A C 1
ATOM 3300 O O . PHE A 1 408 ? 8.214 -12.790 -1.241 1.00 97.75 408 PHE A O 1
ATOM 3307 N N . LEU A 1 409 ? 6.726 -11.192 -1.726 1.00 98.06 409 LEU A N 1
ATOM 3308 C CA . LEU A 1 409 ? 7.698 -10.099 -1.706 1.00 98.06 409 LEU A CA 1
ATOM 3309 C C . LEU A 1 409 ? 8.040 -9.649 -0.281 1.00 98.06 409 LEU A C 1
ATOM 3311 O O . LEU A 1 409 ? 9.177 -9.254 -0.026 1.00 98.06 409 LEU A O 1
ATOM 3315 N N . PHE A 1 410 ? 7.093 -9.741 0.654 1.00 97.12 410 PHE A N 1
ATOM 3316 C CA . PHE A 1 410 ? 7.249 -9.300 2.037 1.00 97.12 410 PHE A CA 1
ATOM 3317 C C . PHE A 1 410 ? 7.979 -10.369 2.854 1.00 97.12 410 PHE A C 1
ATOM 3319 O O . PHE A 1 410 ? 7.442 -10.995 3.763 1.00 97.12 410 PHE A O 1
ATOM 3326 N N . ARG A 1 411 ? 9.247 -10.590 2.501 1.00 95.81 411 ARG A N 1
ATOM 3327 C CA . ARG A 1 411 ? 10.178 -11.470 3.212 1.00 95.81 411 ARG A CA 1
ATOM 3328 C C . ARG A 1 411 ? 11.321 -10.618 3.756 1.00 95.81 411 ARG A C 1
ATOM 3330 O O . ARG A 1 411 ? 12.347 -10.530 3.081 1.00 95.81 411 ARG A O 1
ATOM 3337 N N . PRO A 1 412 ? 11.155 -9.952 4.913 1.00 95.62 412 PRO A N 1
ATOM 3338 C CA . PRO A 1 412 ? 12.210 -9.129 5.490 1.00 95.62 412 PRO A CA 1
ATOM 3339 C C . PRO A 1 412 ? 13.491 -9.948 5.693 1.00 95.62 412 PRO A C 1
ATOM 3341 O O . PRO A 1 412 ? 13.417 -11.145 5.995 1.00 95.62 412 PRO A O 1
ATOM 3344 N N . ASN A 1 413 ? 14.653 -9.329 5.502 1.00 94.56 413 ASN A N 1
ATOM 3345 C CA . ASN A 1 413 ? 15.941 -9.977 5.770 1.00 94.56 413 ASN A CA 1
ATOM 3346 C C . ASN A 1 413 ? 16.226 -10.048 7.281 1.00 94.56 413 ASN A C 1
ATOM 3348 O O . ASN A 1 413 ? 15.459 -9.523 8.086 1.00 94.56 413 ASN A O 1
ATOM 3352 N N . ASP A 1 414 ? 17.327 -10.686 7.681 1.00 93.44 414 ASP A N 1
ATOM 3353 C CA . ASP A 1 414 ? 17.639 -10.907 9.100 1.00 93.44 414 ASP A CA 1
ATOM 3354 C C . ASP A 1 414 ? 17.759 -9.611 9.912 1.00 93.44 414 ASP A C 1
ATOM 3356 O O . ASP A 1 414 ? 17.329 -9.577 11.065 1.00 93.44 414 ASP A O 1
ATOM 3360 N N . PHE A 1 415 ? 18.277 -8.542 9.298 1.00 90.88 415 PHE A N 1
ATOM 3361 C CA . PHE A 1 415 ? 18.383 -7.217 9.910 1.00 90.88 415 PHE A CA 1
ATOM 3362 C C . PHE A 1 415 ? 17.001 -6.639 10.240 1.00 90.88 415 PHE A C 1
ATOM 3364 O O . PHE A 1 415 ? 16.731 -6.241 11.370 1.00 90.88 415 PHE A O 1
ATOM 3371 N N . VAL A 1 416 ? 16.074 -6.643 9.284 1.00 90.88 416 VAL A N 1
ATOM 3372 C CA . VAL A 1 416 ? 14.715 -6.150 9.546 1.00 90.88 416 VAL A CA 1
ATOM 3373 C C . VAL A 1 416 ? 13.945 -7.114 10.444 1.00 90.88 416 VAL A C 1
ATOM 3375 O O . VAL A 1 416 ? 13.174 -6.681 11.295 1.00 90.88 416 VAL A O 1
ATOM 3378 N N . GLN A 1 417 ? 14.171 -8.421 10.314 1.00 90.25 417 GLN A N 1
ATOM 3379 C CA . GLN A 1 417 ? 13.555 -9.409 11.191 1.00 90.25 417 GLN A CA 1
ATOM 3380 C C . GLN A 1 417 ? 13.990 -9.256 12.645 1.00 90.25 417 GLN A C 1
ATOM 3382 O O . GLN A 1 417 ? 13.154 -9.490 13.510 1.00 90.25 417 GLN A O 1
ATOM 3387 N N . SER A 1 418 ? 15.238 -8.883 12.955 1.00 86.69 418 SER A N 1
ATOM 3388 C CA . SER A 1 418 ? 15.616 -8.601 14.347 1.00 86.69 418 SER A CA 1
ATOM 3389 C C . SER A 1 418 ? 14.834 -7.412 14.887 1.00 86.69 418 SER A C 1
ATOM 3391 O O . SER A 1 418 ? 14.202 -7.549 15.929 1.00 86.69 418 SER A O 1
ATOM 3393 N N . HIS A 1 419 ? 14.733 -6.324 14.117 1.00 82.19 419 HIS A N 1
ATOM 3394 C CA . HIS A 1 419 ? 13.897 -5.183 14.494 1.00 82.19 419 HIS A CA 1
ATOM 3395 C C . HIS A 1 419 ? 12.432 -5.582 14.693 1.00 82.19 419 HIS A C 1
ATOM 3397 O O . HIS A 1 419 ? 11.823 -5.214 15.692 1.00 82.19 419 HIS A O 1
ATOM 3403 N N . ILE A 1 420 ? 11.856 -6.378 13.790 1.00 83.88 420 ILE A N 1
ATOM 3404 C CA . ILE A 1 420 ? 10.484 -6.871 13.934 1.00 83.88 420 ILE A CA 1
ATOM 3405 C C . ILE A 1 420 ? 10.363 -7.760 15.182 1.00 83.88 420 ILE A C 1
ATOM 3407 O O . ILE A 1 420 ? 9.445 -7.567 15.970 1.00 83.88 420 ILE A O 1
ATOM 3411 N N . ARG A 1 421 ? 11.275 -8.717 15.400 1.00 81.56 421 ARG A N 1
ATOM 3412 C CA . ARG A 1 421 ? 11.241 -9.648 16.543 1.00 81.56 421 ARG A CA 1
ATOM 3413 C C . ARG A 1 421 ? 11.329 -8.933 17.880 1.00 81.56 421 ARG A C 1
ATOM 3415 O O . ARG A 1 421 ? 10.604 -9.323 18.790 1.00 81.56 421 ARG A O 1
ATOM 3422 N N . ASP A 1 422 ? 12.147 -7.897 17.992 1.00 72.00 422 ASP A N 1
ATOM 3423 C CA . ASP A 1 422 ? 12.254 -7.124 19.229 1.00 72.00 422 ASP A CA 1
ATOM 3424 C C . ASP A 1 422 ? 10.897 -6.496 19.586 1.00 72.00 422 ASP A C 1
ATOM 3426 O O . ASP A 1 422 ? 10.453 -6.591 20.729 1.00 72.00 422 ASP A O 1
ATOM 3430 N N . HIS A 1 423 ? 10.153 -6.013 18.584 1.00 68.38 423 HIS A N 1
ATOM 3431 C CA . HIS A 1 423 ? 8.784 -5.517 18.761 1.00 68.38 423 HIS A CA 1
ATOM 3432 C C . HIS A 1 423 ? 7.726 -6.633 18.915 1.00 68.38 423 HIS A C 1
ATOM 3434 O O . HIS A 1 423 ? 6.713 -6.429 19.582 1.00 68.38 423 HIS A O 1
ATOM 3440 N N . LEU A 1 424 ? 7.922 -7.808 18.301 1.00 68.62 424 LEU A N 1
ATOM 3441 C CA . LEU A 1 424 ? 6.938 -8.905 18.250 1.00 68.62 424 LEU A CA 1
ATOM 3442 C C . LEU A 1 424 ? 7.080 -9.962 19.353 1.00 68.62 424 LEU A C 1
ATOM 3444 O O . LEU A 1 424 ? 6.144 -10.734 19.582 1.00 68.62 424 LEU A O 1
ATOM 3448 N N . SER A 1 425 ? 8.228 -10.048 20.020 1.00 67.06 425 SER A N 1
ATOM 3449 C CA . SER A 1 425 ? 8.494 -11.040 21.072 1.00 67.06 425 SER A CA 1
ATOM 3450 C C . SER A 1 425 ? 7.537 -10.902 22.265 1.00 67.06 425 SER A C 1
ATOM 3452 O O . SER A 1 425 ? 7.195 -11.898 22.904 1.00 67.06 425 SER A O 1
ATOM 3454 N N . LEU A 1 426 ? 7.031 -9.687 22.497 1.00 59.00 426 LEU A N 1
ATOM 3455 C CA . LEU A 1 426 ? 5.970 -9.395 23.460 1.00 59.00 426 LEU A CA 1
ATOM 3456 C C . LEU A 1 426 ? 4.610 -9.935 22.983 1.00 59.00 426 LEU A C 1
ATOM 3458 O O . LEU A 1 426 ? 3.906 -10.592 23.743 1.00 59.00 426 LEU A O 1
ATOM 3462 N N . LEU A 1 427 ? 4.288 -9.774 21.695 1.00 60.84 427 LEU A N 1
ATOM 3463 C CA . LEU A 1 427 ? 3.006 -10.205 21.122 1.00 60.84 427 LEU A CA 1
ATOM 3464 C C . LEU A 1 427 ? 2.871 -11.715 21.021 1.00 60.84 427 LEU A C 1
ATOM 3466 O O . LEU A 1 427 ? 1.823 -12.275 21.311 1.00 60.84 427 LEU A O 1
ATOM 3470 N N . THR A 1 428 ? 3.932 -12.400 20.598 1.00 59.19 428 THR A N 1
ATOM 3471 C CA . THR A 1 428 ? 3.881 -13.851 20.389 1.00 59.19 428 THR A CA 1
ATOM 3472 C C . THR A 1 428 ? 3.777 -14.635 21.692 1.00 59.19 428 THR A C 1
ATOM 3474 O O . THR A 1 428 ? 3.469 -15.817 21.634 1.00 59.19 428 THR A O 1
ATOM 3477 N N . ARG A 1 429 ? 3.996 -14.035 22.868 1.00 60.34 429 ARG A N 1
ATOM 3478 C CA . ARG A 1 429 ? 3.680 -14.697 24.146 1.00 60.34 429 ARG A CA 1
ATOM 3479 C C . ARG A 1 429 ? 2.218 -14.527 24.554 1.00 60.34 429 ARG A C 1
ATOM 3481 O O . ARG A 1 429 ? 1.705 -15.413 25.227 1.00 60.34 429 ARG A O 1
ATOM 3488 N N . GLU A 1 430 ? 1.569 -13.445 24.131 1.00 57.00 430 GLU A N 1
ATOM 3489 C CA . GLU A 1 430 ? 0.214 -13.079 24.563 1.00 57.00 430 GLU A CA 1
ATOM 3490 C C . GLU A 1 430 ? -0.879 -13.418 23.542 1.00 57.00 430 GLU A C 1
ATOM 3492 O O . GLU A 1 430 ? -1.988 -13.703 23.961 1.00 57.00 430 GLU A O 1
ATOM 3497 N N . ALA A 1 431 ? -0.564 -13.422 22.241 1.00 57.56 431 ALA A N 1
ATOM 3498 C CA . ALA A 1 431 ? -1.517 -13.556 21.130 1.00 57.56 431 ALA A CA 1
ATOM 3499 C C . ALA A 1 431 ? -1.479 -14.942 20.436 1.00 57.56 431 ALA A C 1
ATOM 3501 O O . ALA A 1 431 ? -1.782 -15.073 19.247 1.00 57.56 431 ALA A O 1
ATOM 3502 N N . ARG A 1 432 ? -0.930 -15.968 21.105 1.00 52.88 432 ARG A N 1
ATOM 3503 C CA . ARG A 1 432 ? -0.434 -17.193 20.445 1.00 52.88 432 ARG A CA 1
ATOM 3504 C C . ARG A 1 432 ? -1.484 -18.275 20.215 1.00 52.88 432 ARG A C 1
ATOM 3506 O O . ARG A 1 432 ? -1.144 -19.288 19.599 1.00 52.88 432 ARG A O 1
ATOM 3513 N N . SER A 1 433 ? -2.723 -18.110 20.680 1.00 60.03 433 SER A N 1
ATOM 3514 C CA . SER A 1 433 ? -3.760 -19.073 20.317 1.00 60.03 433 SER A CA 1
ATOM 3515 C C . SER A 1 433 ? -4.364 -18.684 18.966 1.00 60.03 433 SER A C 1
ATOM 3517 O O . SER A 1 433 ? -4.833 -17.570 18.763 1.00 60.03 433 SER A O 1
ATOM 3519 N N . ALA A 1 434 ? -4.385 -19.618 18.010 1.00 56.53 434 ALA A N 1
ATOM 3520 C CA . ALA A 1 434 ? -5.056 -19.417 16.719 1.00 56.53 434 ALA A CA 1
ATOM 3521 C C . ALA A 1 434 ? -6.563 -19.109 16.872 1.00 56.53 434 ALA A C 1
ATOM 3523 O O . ALA A 1 434 ? -7.226 -18.697 15.917 1.00 56.53 434 ALA A O 1
ATOM 3524 N N . GLU A 1 435 ? -7.116 -19.303 18.069 1.00 63.06 435 GLU A N 1
ATOM 3525 C CA . GLU A 1 435 ? -8.495 -18.989 18.419 1.00 63.06 435 GLU A CA 1
ATOM 3526 C C . GLU A 1 435 ? -8.703 -17.504 18.734 1.00 63.06 435 GLU A C 1
ATOM 3528 O O . GLU A 1 435 ? -9.802 -17.006 18.487 1.00 63.06 435 GLU A O 1
ATOM 3533 N N . GLU A 1 436 ? -7.667 -16.771 19.151 1.00 80.38 436 GLU A N 1
ATOM 3534 C CA . GLU A 1 436 ? -7.811 -15.378 19.571 1.00 80.38 436 GLU A CA 1
ATOM 3535 C C . GLU A 1 436 ? -8.260 -14.451 18.433 1.00 80.38 436 GLU A C 1
ATOM 3537 O O . GLU A 1 436 ? -7.841 -14.571 17.275 1.00 80.38 436 GLU A O 1
ATOM 3542 N N . SER A 1 437 ? -9.156 -13.517 18.760 1.00 89.75 437 SER A N 1
ATOM 3543 C CA . SER A 1 437 ? -9.606 -12.449 17.860 1.00 89.75 437 SER A CA 1
ATOM 3544 C C . SER A 1 437 ? -8.736 -11.210 18.077 1.00 89.75 437 SER A C 1
ATOM 3546 O O . SER A 1 437 ? -8.792 -10.586 19.141 1.00 89.75 437 SER A O 1
ATOM 3548 N N . VAL A 1 438 ? -7.956 -10.845 17.058 1.00 92.62 438 VAL A N 1
ATOM 3549 C CA . VAL A 1 438 ? -7.015 -9.719 17.077 1.00 92.62 438 VAL A CA 1
ATOM 3550 C C . VAL A 1 438 ? -7.491 -8.659 16.088 1.00 92.62 438 VAL A C 1
ATOM 3552 O O . VAL A 1 438 ? -7.540 -8.897 14.878 1.00 92.62 438 VAL A O 1
ATOM 3555 N N . LEU A 1 439 ? -7.846 -7.486 16.609 1.00 95.62 439 LEU A N 1
ATOM 3556 C CA . LEU A 1 439 ? -8.283 -6.333 15.831 1.00 95.62 439 LEU A CA 1
ATOM 3557 C C . LEU A 1 439 ? -7.095 -5.433 15.484 1.00 95.62 439 LEU A C 1
ATOM 3559 O O . LEU A 1 439 ? -6.533 -4.789 16.364 1.00 95.62 439 LEU A O 1
ATOM 3563 N N . SER A 1 440 ? -6.764 -5.336 14.202 1.00 96.25 440 SER A N 1
ATOM 3564 C CA . SER A 1 440 ? -5.810 -4.362 13.673 1.00 96.25 440 SER A CA 1
ATOM 3565 C C . SER A 1 440 ? -6.531 -3.088 13.254 1.00 96.25 440 SER A C 1
ATOM 3567 O O . SER A 1 440 ? -7.330 -3.095 12.314 1.00 96.25 440 SER A O 1
ATOM 3569 N N . VAL A 1 441 ? -6.233 -1.990 13.942 1.00 97.31 441 VAL A N 1
ATOM 3570 C CA . VAL A 1 441 ? -6.754 -0.652 13.673 1.00 97.31 441 VAL A CA 1
ATOM 3571 C C . VAL A 1 441 ? -5.638 0.211 13.102 1.00 97.31 441 VAL A C 1
ATOM 3573 O O . VAL A 1 441 ? -4.585 0.357 13.718 1.00 97.31 441 VAL A O 1
ATOM 3576 N N . HIS A 1 442 ? -5.875 0.817 11.944 1.00 96.25 442 HIS A N 1
ATOM 3577 C CA . HIS A 1 442 ? -4.960 1.795 11.367 1.00 96.25 442 HIS A CA 1
ATOM 3578 C C . HIS A 1 442 ? -5.662 3.136 11.173 1.00 96.25 442 HIS A C 1
ATOM 3580 O O . HIS A 1 442 ? -6.592 3.236 10.370 1.00 96.25 442 HIS A O 1
ATOM 3586 N N . ILE A 1 443 ? -5.185 4.166 11.871 1.00 94.00 443 ILE A N 1
ATOM 3587 C CA . ILE A 1 443 ? -5.725 5.527 11.790 1.00 94.00 443 ILE A CA 1
ATOM 3588 C C . ILE A 1 443 ? -4.686 6.414 11.111 1.00 94.00 443 ILE A C 1
ATOM 3590 O O . ILE A 1 443 ? -3.610 6.643 11.645 1.00 94.00 443 ILE A O 1
ATOM 3594 N N . ARG A 1 444 ? -5.010 6.905 9.913 1.00 89.69 444 ARG A N 1
ATOM 3595 C CA . ARG A 1 444 ? -4.143 7.799 9.135 1.00 89.69 444 ARG A CA 1
ATOM 3596 C C . ARG A 1 444 ? -4.673 9.228 9.223 1.00 89.69 444 ARG A C 1
ATOM 3598 O O . ARG A 1 444 ? -5.788 9.482 8.771 1.00 89.69 444 ARG A O 1
ATOM 3605 N N . ARG A 1 445 ? -3.882 10.148 9.771 1.00 84.00 445 ARG A N 1
ATOM 3606 C CA . ARG A 1 445 ? -4.180 11.582 9.890 1.00 84.00 445 ARG A CA 1
ATOM 3607 C C . ARG A 1 445 ? -3.247 12.388 8.977 1.00 84.00 445 ARG A C 1
ATOM 3609 O O . ARG A 1 445 ? -3.706 12.839 7.930 1.00 84.00 445 ARG A O 1
ATOM 3616 N N . GLY A 1 446 ? -1.963 12.469 9.346 1.00 76.94 446 GLY A N 1
ATOM 3617 C CA . GLY A 1 446 ? -0.811 13.108 8.682 1.00 76.94 446 GLY A CA 1
ATOM 3618 C C . GLY A 1 446 ? -1.108 14.066 7.530 1.00 76.94 446 GLY A C 1
ATOM 3619 O O . GLY A 1 446 ? -1.937 14.947 7.640 1.00 76.94 446 GLY A O 1
ATOM 3620 N N . ASP A 1 447 ? -0.420 13.912 6.405 1.00 72.56 447 ASP A N 1
ATOM 3621 C CA . ASP A 1 447 ? -0.649 14.621 5.133 1.00 72.56 447 ASP A CA 1
ATOM 3622 C C . ASP A 1 447 ? -1.891 14.125 4.368 1.00 72.56 447 ASP A C 1
ATOM 3624 O O . ASP A 1 447 ? -2.356 14.759 3.416 1.00 72.56 447 ASP A O 1
ATOM 3628 N N . LYS A 1 448 ? -2.471 13.003 4.811 1.00 71.44 448 LYS A N 1
ATOM 3629 C CA . LYS A 1 448 ? -3.581 12.321 4.140 1.00 71.44 448 LYS A CA 1
ATOM 3630 C C . LYS A 1 448 ? -4.873 13.144 4.123 1.00 71.44 448 LYS A C 1
ATOM 3632 O O . LYS A 1 448 ? -5.700 12.919 3.242 1.00 71.44 448 LYS A O 1
ATOM 3637 N N . PHE A 1 449 ? -5.033 14.140 5.002 1.00 69.00 449 PHE A N 1
ATOM 3638 C CA . PHE A 1 449 ? -6.178 15.067 4.957 1.00 69.00 449 PHE A CA 1
ATOM 3639 C C . PHE A 1 449 ? -6.308 15.830 3.628 1.00 69.00 449 PHE A C 1
ATOM 3641 O O . PHE A 1 449 ? -7.338 16.463 3.386 1.00 69.00 449 PHE A O 1
ATOM 3648 N N . THR A 1 450 ? -5.253 15.856 2.805 1.00 67.75 450 THR A N 1
ATOM 3649 C CA . THR A 1 450 ? -5.282 16.433 1.453 1.00 67.75 450 THR A CA 1
ATOM 3650 C C . THR A 1 450 ? -5.895 15.481 0.421 1.00 67.75 450 THR A C 1
ATOM 3652 O O . THR A 1 450 ? -6.427 15.932 -0.590 1.00 67.75 450 THR A O 1
ATOM 3655 N N . GLU A 1 451 ? -5.867 14.173 0.685 1.00 67.19 451 GLU A N 1
ATOM 3656 C CA . GLU A 1 451 ? -6.303 13.121 -0.237 1.00 67.19 451 GLU A CA 1
ATOM 3657 C C . GLU A 1 451 ? -7.681 12.548 0.120 1.00 67.19 451 GLU A C 1
ATOM 3659 O O . GLU A 1 451 ? -8.414 12.107 -0.765 1.00 67.19 451 GLU A O 1
ATOM 3664 N N . SER A 1 452 ? -8.041 12.530 1.407 1.00 71.00 452 SER A N 1
ATOM 3665 C CA . SER A 1 452 ? -9.316 11.990 1.888 1.00 71.00 452 SER A CA 1
ATOM 3666 C C . SER A 1 452 ? -9.837 12.746 3.113 1.00 71.00 452 SER A C 1
ATOM 3668 O O . SER A 1 452 ? -9.027 13.223 3.913 1.00 71.00 452 SER A O 1
ATOM 3670 N N . PRO A 1 453 ? -11.168 12.810 3.315 1.00 74.88 453 PRO A N 1
ATOM 3671 C CA . PRO A 1 453 ? -11.751 13.367 4.527 1.00 74.88 453 PRO A CA 1
ATOM 3672 C C . PRO A 1 453 ? -11.221 12.678 5.782 1.00 74.88 453 PRO A C 1
ATOM 3674 O O . PRO A 1 453 ? -11.057 11.457 5.835 1.00 74.88 453 PRO A O 1
ATOM 3677 N N . THR A 1 454 ? -10.981 13.479 6.810 1.00 81.38 454 THR A N 1
ATOM 3678 C CA . THR A 1 454 ? -10.557 12.990 8.113 1.00 81.38 454 THR A CA 1
ATOM 3679 C C . THR A 1 454 ? -11.735 12.322 8.820 1.00 81.38 454 THR A C 1
ATOM 3681 O O . THR A 1 454 ? -12.733 12.972 9.117 1.00 81.38 454 THR A O 1
ATOM 3684 N N . VAL A 1 455 ? -11.617 11.033 9.143 1.00 87.19 455 VAL A N 1
ATOM 3685 C CA . VAL A 1 455 ? -12.646 10.322 9.917 1.00 87.19 455 VAL A CA 1
ATOM 3686 C C . VAL A 1 455 ? -12.486 10.635 11.406 1.00 87.19 455 VAL A C 1
ATOM 3688 O O . VAL A 1 455 ? -11.374 10.611 11.936 1.00 87.19 455 VAL A O 1
ATOM 3691 N N . SER A 1 456 ? -13.573 10.967 12.103 1.00 90.62 456 SER A N 1
ATOM 3692 C CA . SER A 1 456 ? -13.504 11.324 13.523 1.00 90.62 456 SER A CA 1
ATOM 3693 C C . SER A 1 456 ? -13.169 10.113 14.400 1.00 90.62 456 SER A C 1
ATOM 3695 O O . SER A 1 456 ? -13.460 8.965 14.065 1.00 90.62 456 SER A O 1
ATOM 3697 N N . ASP A 1 457 ? -12.550 10.368 15.551 1.00 93.06 457 ASP A N 1
ATOM 3698 C CA . ASP A 1 457 ? -12.227 9.315 16.523 1.00 93.06 457 ASP A CA 1
ATOM 3699 C C . ASP A 1 457 ? -13.469 8.604 17.068 1.00 93.06 457 ASP A C 1
ATOM 3701 O O . ASP A 1 457 ? -13.421 7.408 17.339 1.00 93.06 457 ASP A O 1
ATOM 3705 N N . GLU A 1 458 ? -14.593 9.313 17.172 1.00 94.31 458 GLU A N 1
ATOM 3706 C CA . GLU A 1 458 ? -15.861 8.753 17.639 1.00 94.31 458 GLU A CA 1
ATOM 3707 C C . GLU A 1 458 ? -16.385 7.665 16.691 1.00 94.31 458 GLU A C 1
ATOM 3709 O O . GLU A 1 458 ? -16.899 6.637 17.133 1.00 94.31 458 GLU A O 1
ATOM 3714 N N . VAL A 1 459 ? -16.187 7.832 15.378 1.00 94.00 459 VAL A N 1
ATOM 3715 C CA . VAL A 1 459 ? -16.537 6.802 14.387 1.00 94.00 459 VAL A CA 1
ATOM 3716 C C . VAL A 1 459 ? -15.696 5.542 14.599 1.00 94.00 459 VAL A C 1
ATOM 3718 O O . VAL A 1 459 ? -16.257 4.447 14.681 1.00 94.00 459 VAL A O 1
ATOM 3721 N N . TYR A 1 460 ? -14.373 5.681 14.756 1.00 96.31 460 TYR A N 1
ATOM 3722 C CA . TYR A 1 460 ? -13.496 4.548 15.075 1.00 96.31 460 TYR A CA 1
ATOM 3723 C C . TYR A 1 460 ? -13.915 3.876 16.384 1.00 96.31 460 TYR A C 1
ATOM 3725 O O . TYR A 1 460 ? -14.137 2.667 16.401 1.00 96.31 460 TYR A O 1
ATOM 3733 N N . LYS A 1 461 ? -14.100 4.654 17.456 1.00 97.44 461 LYS A N 1
ATOM 3734 C CA . LYS A 1 461 ? -14.528 4.174 18.775 1.00 97.44 461 LYS A CA 1
ATOM 3735 C C . LYS A 1 461 ? -15.810 3.339 18.692 1.00 97.44 461 LYS A C 1
ATOM 3737 O O . LYS A 1 461 ? -15.870 2.233 19.232 1.00 97.44 461 LYS A O 1
ATOM 3742 N N . ASN A 1 462 ? -16.821 3.836 17.981 1.00 96.81 462 ASN A N 1
ATOM 3743 C CA . ASN A 1 462 ? -18.111 3.163 17.828 1.00 96.81 462 ASN A CA 1
ATOM 3744 C C . ASN A 1 462 ? -17.995 1.826 17.094 1.00 96.81 462 ASN A C 1
ATOM 3746 O O . ASN A 1 462 ? -18.614 0.841 17.503 1.00 96.81 462 ASN A O 1
ATOM 3750 N N . ILE A 1 463 ? -17.173 1.771 16.047 1.00 96.12 463 ILE A N 1
ATOM 3751 C CA . ILE A 1 463 ? -16.952 0.541 15.285 1.00 96.12 463 ILE A CA 1
ATOM 3752 C C . ILE A 1 463 ? -16.117 -0.454 16.093 1.00 96.12 463 ILE A C 1
ATOM 3754 O O . ILE A 1 463 ? -16.465 -1.633 16.128 1.00 96.12 463 ILE A O 1
ATOM 3758 N N . ILE A 1 464 ? -15.072 0.004 16.790 1.00 97.38 464 ILE A N 1
ATOM 3759 C CA . ILE A 1 464 ? -14.250 -0.838 17.673 1.00 97.38 464 ILE A CA 1
ATOM 3760 C C . ILE A 1 464 ? -15.131 -1.500 18.731 1.00 97.38 464 ILE A C 1
ATOM 3762 O O . ILE A 1 464 ? -15.064 -2.716 18.879 1.00 97.38 464 ILE A O 1
ATOM 3766 N N . ARG A 1 465 ? -16.007 -0.742 19.403 1.00 97.38 465 ARG A N 1
ATOM 3767 C CA . ARG A 1 465 ? -16.981 -1.283 20.365 1.00 97.38 465 ARG A CA 1
ATOM 3768 C C . ARG A 1 465 ? -17.848 -2.380 19.749 1.00 97.38 465 ARG A C 1
ATOM 3770 O O . ARG A 1 465 ? -17.924 -3.486 20.279 1.00 97.38 465 ARG A O 1
ATOM 3777 N N . GLY A 1 466 ? -18.452 -2.097 18.593 1.00 95.69 466 GLY A N 1
ATOM 3778 C CA . GLY A 1 466 ? -19.303 -3.062 17.898 1.00 95.69 466 GLY A CA 1
ATOM 3779 C C . GLY A 1 466 ? -18.553 -4.330 17.475 1.00 95.69 466 GLY A C 1
ATOM 3780 O O . GLY A 1 466 ? -19.097 -5.430 17.575 1.00 95.69 466 GLY A O 1
ATOM 3781 N N . LEU A 1 467 ? -17.300 -4.203 17.028 1.00 94.12 467 LEU A N 1
ATOM 3782 C CA . LEU A 1 467 ? -16.444 -5.341 16.686 1.00 94.12 467 LEU A CA 1
ATOM 3783 C C . LEU A 1 467 ? -16.029 -6.128 17.930 1.00 94.12 467 LEU A C 1
ATOM 3785 O O . LEU A 1 467 ? -16.071 -7.358 17.897 1.00 94.12 467 LEU A O 1
ATOM 3789 N N . ALA A 1 468 ? -15.683 -5.445 19.020 1.00 94.50 468 ALA A N 1
ATOM 3790 C CA . ALA A 1 468 ? -15.290 -6.063 20.279 1.00 94.50 468 ALA A CA 1
ATOM 3791 C C . ALA A 1 468 ? -16.381 -6.984 20.822 1.00 94.50 468 ALA A C 1
ATOM 3793 O O . ALA A 1 468 ? -16.116 -8.153 21.105 1.00 94.50 468 ALA A O 1
ATOM 3794 N N . GLU A 1 469 ? -17.620 -6.496 20.850 1.00 93.81 469 GLU A N 1
ATOM 3795 C CA . GLU A 1 469 ? -18.785 -7.257 21.298 1.00 93.81 469 GLU A CA 1
ATOM 3796 C C . GLU A 1 469 ? -19.133 -8.397 20.329 1.00 93.81 469 GLU A C 1
ATOM 3798 O O . GLU A 1 469 ? -19.247 -9.556 20.732 1.00 93.81 469 GLU A O 1
ATOM 3803 N N . LYS A 1 470 ? -19.273 -8.097 19.028 1.00 92.56 470 LYS A N 1
ATOM 3804 C CA . LYS A 1 470 ? -19.768 -9.072 18.040 1.00 92.56 470 LYS A CA 1
ATOM 3805 C C . LYS A 1 470 ? -18.751 -10.154 17.694 1.00 92.56 470 LYS A C 1
ATOM 3807 O O . LYS A 1 470 ? -19.140 -11.284 17.404 1.00 92.56 470 LYS A O 1
ATOM 3812 N N . LYS A 1 471 ? -17.462 -9.813 17.652 1.00 92.38 471 LYS A N 1
ATOM 3813 C CA . LYS A 1 471 ? -16.377 -10.714 17.223 1.00 92.38 471 LYS A CA 1
ATOM 3814 C C . LYS A 1 471 ? -15.522 -11.215 18.386 1.00 92.38 471 LYS A C 1
ATOM 3816 O O . LYS A 1 471 ? -14.556 -11.939 18.145 1.00 92.38 471 LYS A O 1
ATOM 3821 N N . LYS A 1 472 ? -15.901 -10.871 19.626 1.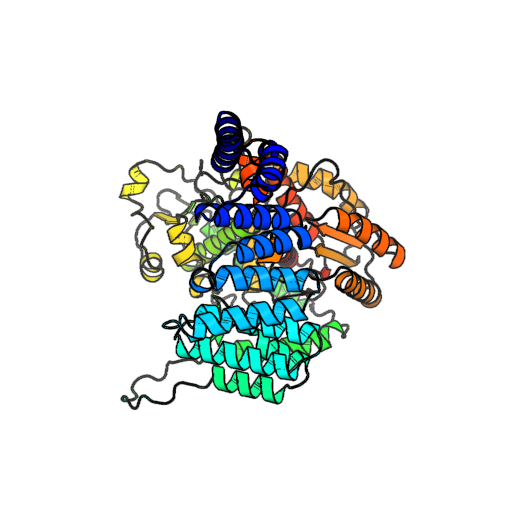00 93.06 472 LYS A N 1
ATOM 3822 C CA . LYS A 1 472 ? -15.201 -11.248 20.863 1.00 93.06 472 LYS A CA 1
ATOM 3823 C C . LYS A 1 472 ? -13.712 -10.905 20.784 1.00 93.06 472 LYS A C 1
ATOM 3825 O O . LYS A 1 472 ? -12.864 -11.764 20.997 1.00 93.06 472 LYS A O 1
ATOM 3830 N N . VAL A 1 473 ? -13.406 -9.669 20.386 1.00 93.62 473 VAL A N 1
ATOM 3831 C CA . VAL A 1 473 ? -12.018 -9.200 20.241 1.00 93.62 473 VAL A CA 1
ATOM 3832 C C . VAL A 1 473 ? -11.324 -9.270 21.597 1.00 93.62 473 VAL A C 1
ATOM 3834 O O . VAL A 1 473 ? -11.818 -8.708 22.569 1.00 93.62 473 VAL A O 1
ATOM 3837 N N . GLN A 1 474 ? -10.178 -9.944 21.649 1.00 92.31 474 GLN A N 1
ATOM 3838 C CA . GLN A 1 474 ? -9.370 -10.083 22.865 1.00 92.31 474 GLN A CA 1
ATOM 3839 C C . GLN A 1 474 ? -8.159 -9.159 22.843 1.00 92.31 474 GLN A C 1
ATOM 3841 O O . GLN A 1 474 ? -7.775 -8.630 23.884 1.00 92.31 474 GLN A O 1
ATOM 3846 N N . HIS A 1 475 ? -7.596 -8.926 21.656 1.00 92.94 475 HIS A N 1
ATOM 3847 C CA . HIS A 1 475 ? -6.420 -8.086 21.474 1.00 92.94 475 HIS A CA 1
ATOM 3848 C C . HIS A 1 475 ? -6.669 -7.020 20.412 1.00 92.94 475 HIS A C 1
ATOM 3850 O O . HIS A 1 475 ? -7.358 -7.263 19.421 1.00 92.94 475 HIS A O 1
ATOM 3856 N N . MET A 1 476 ? -6.076 -5.846 20.601 1.00 94.44 476 MET A N 1
ATOM 3857 C CA . MET A 1 476 ? -6.130 -4.746 19.645 1.00 94.44 476 MET A CA 1
ATOM 3858 C C . MET A 1 476 ? -4.722 -4.248 19.348 1.00 94.44 476 MET A C 1
ATOM 3860 O O . MET A 1 476 ? -3.970 -3.938 20.266 1.00 94.44 476 MET A O 1
ATOM 3864 N N . ILE A 1 477 ? -4.388 -4.151 18.068 1.00 94.00 477 ILE A N 1
ATOM 3865 C CA . ILE A 1 477 ? -3.190 -3.495 17.548 1.00 94.00 477 ILE A CA 1
ATOM 3866 C C . ILE A 1 477 ? -3.656 -2.162 16.981 1.00 94.00 477 ILE A C 1
ATOM 3868 O O . ILE A 1 477 ? -4.546 -2.143 16.135 1.00 94.00 477 ILE A O 1
ATOM 3872 N N . VAL A 1 478 ? -3.079 -1.054 17.440 1.00 94.38 478 VAL A N 1
ATOM 3873 C CA . VAL A 1 478 ? -3.363 0.269 16.875 1.00 94.38 478 VAL A CA 1
ATOM 3874 C C . VAL A 1 478 ? -2.080 0.836 16.308 1.00 94.38 478 VAL A C 1
ATOM 3876 O O . VAL A 1 478 ? -1.097 0.969 17.028 1.00 94.38 478 VAL A O 1
ATOM 3879 N N . GLU A 1 479 ? -2.113 1.194 15.031 1.00 93.50 479 GLU A N 1
ATOM 3880 C CA . GLU A 1 479 ? -1.045 1.937 14.377 1.00 93.50 479 GLU A CA 1
ATOM 3881 C C . GLU A 1 479 ? -1.601 3.261 13.867 1.00 93.50 479 GLU A C 1
ATOM 3883 O O . GLU A 1 479 ? -2.669 3.327 13.250 1.00 93.50 479 GLU A O 1
ATOM 3888 N N . SER A 1 480 ? -0.872 4.327 14.157 1.00 91.81 480 SER A N 1
ATOM 3889 C CA . SER A 1 480 ? -1.247 5.679 13.791 1.00 91.81 480 SER A CA 1
ATOM 3890 C C . SER A 1 480 ? -0.004 6.504 13.567 1.00 91.81 480 SER A C 1
ATOM 3892 O O . SER A 1 480 ? 1.050 6.284 14.161 1.00 91.81 480 SER A O 1
ATOM 3894 N N . ASP A 1 481 ? -0.166 7.473 12.695 1.00 86.50 481 ASP A N 1
ATOM 3895 C CA . ASP A 1 481 ? 0.829 8.467 12.369 1.00 86.50 481 ASP A CA 1
ATOM 3896 C C . ASP A 1 481 ? 0.642 9.759 13.200 1.00 86.50 481 ASP A C 1
ATOM 3898 O O . ASP A 1 481 ? 1.488 10.649 13.159 1.00 86.50 481 ASP A O 1
ATOM 3902 N N . ASP A 1 482 ? -0.443 9.817 13.984 1.00 85.94 482 ASP A N 1
ATOM 3903 C CA . ASP A 1 482 ? -0.765 10.814 15.006 1.00 85.94 482 ASP A CA 1
ATOM 3904 C C . ASP A 1 482 ? -0.568 10.223 16.421 1.00 85.94 482 ASP A C 1
ATOM 3906 O O . ASP A 1 482 ? -1.246 9.243 16.768 1.00 85.94 482 ASP A O 1
ATOM 3910 N N . PRO A 1 483 ? 0.310 10.810 17.262 1.00 84.12 483 PRO A N 1
ATOM 3911 C CA . PRO A 1 483 ? 0.593 10.308 18.603 1.00 84.12 483 PRO A CA 1
ATOM 3912 C C . PRO A 1 483 ? -0.607 10.372 19.564 1.00 84.12 483 PRO A C 1
ATOM 3914 O O . PRO A 1 483 ? -0.687 9.570 20.498 1.00 84.12 483 PRO A O 1
ATOM 3917 N N . VAL A 1 484 ? -1.563 11.283 19.350 1.00 88.12 484 VAL A N 1
ATOM 3918 C CA . VAL A 1 484 ? -2.751 11.440 20.210 1.00 88.12 484 VAL A CA 1
ATOM 3919 C C . VAL A 1 484 ? -3.665 10.217 20.119 1.00 88.12 484 VAL A C 1
ATOM 3921 O O . VAL A 1 484 ? -4.326 9.851 21.095 1.00 88.12 484 VAL A O 1
ATOM 3924 N N . VAL A 1 485 ? -3.665 9.528 18.975 1.00 90.50 485 VAL A N 1
ATOM 3925 C CA . VAL A 1 485 ? -4.449 8.303 18.775 1.00 90.50 485 VAL A CA 1
ATOM 3926 C C . VAL A 1 485 ? -4.045 7.207 19.760 1.00 90.50 485 VAL A C 1
ATOM 3928 O O . VAL A 1 485 ? -4.911 6.471 20.226 1.00 90.50 485 VAL A O 1
ATOM 3931 N N . PHE A 1 486 ? -2.770 7.108 20.150 1.00 90.44 486 PHE A N 1
ATOM 3932 C CA . PHE A 1 486 ? -2.343 6.080 21.104 1.00 90.44 486 PHE A CA 1
ATOM 3933 C C . PHE A 1 486 ? -2.919 6.305 22.504 1.00 90.44 486 PHE A C 1
ATOM 3935 O O . PHE A 1 486 ? -3.287 5.339 23.172 1.00 90.44 486 PHE A O 1
ATOM 3942 N N . ALA A 1 487 ? -3.054 7.561 22.943 1.00 91.69 487 ALA A N 1
ATOM 3943 C CA . ALA A 1 487 ? -3.709 7.874 24.212 1.00 91.69 487 ALA A CA 1
ATOM 3944 C C . ALA A 1 487 ? -5.184 7.436 24.186 1.00 91.69 487 ALA A C 1
ATOM 3946 O O . ALA A 1 487 ? -5.644 6.744 25.094 1.00 91.69 487 ALA A O 1
ATOM 3947 N N . LYS A 1 488 ? -5.886 7.730 23.084 1.00 95.12 488 LYS A N 1
ATOM 3948 C CA . LYS A 1 488 ? -7.279 7.306 22.865 1.00 95.12 488 LYS A CA 1
ATOM 3949 C C . LYS A 1 488 ? -7.420 5.788 22.785 1.00 95.12 488 LYS A C 1
ATOM 3951 O O . LYS A 1 488 ? -8.321 5.220 23.391 1.00 95.12 488 LYS A O 1
ATOM 3956 N N . ALA A 1 489 ? -6.501 5.104 22.108 1.00 94.69 489 ALA A N 1
ATOM 3957 C CA . ALA A 1 489 ? -6.487 3.646 22.034 1.00 94.69 489 ALA A CA 1
ATOM 3958 C C . ALA A 1 489 ? -6.358 2.995 23.420 1.00 94.69 489 ALA A C 1
ATOM 3960 O O . ALA A 1 489 ? -7.017 1.989 23.687 1.00 94.69 489 ALA A O 1
ATOM 3961 N N . VAL A 1 490 ? -5.556 3.580 24.320 1.00 95.38 490 VAL A N 1
ATOM 3962 C CA . VAL A 1 490 ? -5.460 3.131 25.718 1.00 95.38 490 VAL A CA 1
ATOM 3963 C C . VAL A 1 490 ? -6.803 3.293 26.430 1.00 95.38 490 VAL A C 1
ATOM 3965 O O . VAL A 1 490 ? -7.235 2.369 27.120 1.00 95.38 490 VAL A O 1
ATOM 3968 N N . GLU A 1 491 ? -7.491 4.419 26.252 1.00 96.81 491 GLU A N 1
ATOM 3969 C CA . GLU A 1 491 ? -8.826 4.640 26.823 1.00 96.81 491 GLU A CA 1
ATOM 3970 C C . GLU A 1 491 ? -9.848 3.625 26.292 1.00 96.81 491 GLU A C 1
ATOM 3972 O O . GLU A 1 491 ? -10.486 2.928 27.083 1.00 96.81 491 GLU A O 1
ATOM 3977 N N . TRP A 1 492 ? -9.936 3.462 24.967 1.00 97.56 492 TRP A N 1
ATOM 3978 C CA . TRP A 1 492 ? -10.835 2.505 24.313 1.00 97.56 492 TRP A CA 1
ATOM 3979 C C . TRP A 1 492 ? -10.577 1.068 24.766 1.00 97.56 492 TRP A C 1
ATOM 3981 O O . TRP A 1 492 ? -11.515 0.316 25.012 1.00 97.56 492 TRP A O 1
ATOM 3991 N N . SER A 1 493 ? -9.308 0.686 24.925 1.00 96.31 493 SER A N 1
ATOM 3992 C CA . SER A 1 493 ? -8.938 -0.659 25.374 1.00 96.31 493 SER A CA 1
ATOM 3993 C C . SER A 1 493 ? -9.458 -0.974 26.781 1.00 96.31 493 SER A C 1
ATOM 3995 O O . SER A 1 493 ? -9.988 -2.059 27.014 1.00 96.31 493 SER A O 1
ATOM 3997 N N . LYS A 1 494 ? -9.405 0.000 27.702 1.00 97.38 494 LYS A N 1
ATOM 3998 C CA . LYS A 1 494 ? -9.948 -0.133 29.063 1.00 97.38 494 LYS A CA 1
ATOM 3999 C C . LYS A 1 494 ? -11.473 -0.180 29.053 1.00 97.38 494 LYS A C 1
ATOM 4001 O O . LYS A 1 494 ? -12.054 -1.019 29.736 1.00 97.38 494 LYS A O 1
ATOM 4006 N N . GLU A 1 495 ? -12.105 0.699 28.274 1.00 97.69 495 GLU A N 1
ATOM 4007 C CA . GLU A 1 495 ? -13.566 0.784 28.151 1.00 97.69 495 GLU A CA 1
ATOM 4008 C C . GLU A 1 495 ? -14.160 -0.523 27.606 1.00 97.69 495 GLU A C 1
ATOM 4010 O O . GLU A 1 495 ? -15.110 -1.062 28.173 1.00 97.69 495 GLU A O 1
ATOM 4015 N N . PHE A 1 496 ? -13.558 -1.075 26.551 1.00 97.12 496 PHE A N 1
ATOM 4016 C CA . PHE A 1 496 ? -14.051 -2.273 25.866 1.00 97.12 496 PHE A CA 1
ATOM 4017 C C . PHE A 1 496 ? -13.459 -3.581 26.402 1.00 97.12 496 PHE A C 1
ATOM 4019 O O . PHE A 1 496 ? -13.802 -4.650 25.900 1.00 97.12 496 PHE A O 1
ATOM 4026 N N . LYS A 1 497 ? -12.596 -3.511 27.427 1.00 96.44 497 LYS A N 1
ATOM 4027 C CA . LYS A 1 497 ? -11.895 -4.659 28.032 1.00 96.44 497 LYS A CA 1
ATOM 4028 C C . LYS A 1 497 ? -11.100 -5.479 27.003 1.00 96.44 497 LYS A C 1
ATOM 4030 O O . LYS A 1 497 ? -11.129 -6.707 27.025 1.00 96.44 497 LYS A O 1
ATOM 4035 N N . ILE A 1 498 ? -10.399 -4.786 26.108 1.00 95.00 498 ILE A N 1
ATOM 4036 C CA . ILE A 1 498 ? -9.531 -5.378 25.084 1.00 95.00 498 ILE A CA 1
ATOM 4037 C C . ILE A 1 498 ? -8.076 -5.179 25.504 1.00 95.00 498 ILE A C 1
ATOM 4039 O O . ILE A 1 498 ? -7.700 -4.091 25.937 1.00 95.00 498 ILE A O 1
ATOM 4043 N N . ASN A 1 499 ? -7.232 -6.190 25.329 1.00 92.44 499 ASN A N 1
ATOM 4044 C CA . ASN A 1 499 ? -5.800 -6.052 25.570 1.00 92.44 499 ASN A CA 1
ATOM 4045 C C . ASN A 1 499 ? -5.164 -5.236 24.436 1.00 92.44 499 ASN A C 1
ATOM 4047 O O . ASN A 1 499 ? -5.050 -5.711 23.303 1.00 92.44 499 ASN A O 1
ATOM 4051 N N . LEU A 1 500 ? -4.761 -3.997 24.724 1.00 92.25 500 LEU A N 1
ATOM 4052 C CA . LEU A 1 500 ? -4.012 -3.187 23.767 1.00 92.25 500 LEU A CA 1
ATOM 4053 C C . LEU A 1 500 ? -2.578 -3.700 23.664 1.00 92.25 500 LEU A C 1
ATOM 4055 O O . LEU A 1 500 ? -1.791 -3.594 24.604 1.00 92.25 500 LEU A O 1
ATOM 4059 N N . LEU A 1 501 ? -2.231 -4.179 22.480 1.00 87.31 501 LEU A N 1
ATOM 4060 C CA . LEU A 1 501 ? -0.881 -4.543 22.097 1.00 87.31 501 LEU A CA 1
ATOM 4061 C C . LEU A 1 501 ? -0.130 -3.255 21.746 1.00 87.31 501 LEU A C 1
ATOM 4063 O O . LEU A 1 501 ? -0.136 -2.799 20.603 1.00 87.31 501 LEU A O 1
ATOM 4067 N N . ARG A 1 502 ? 0.427 -2.604 22.773 1.00 75.38 502 ARG A N 1
ATOM 4068 C CA . ARG A 1 502 ? 1.142 -1.331 22.637 1.00 75.38 502 ARG A CA 1
ATOM 4069 C C . ARG A 1 502 ? 2.589 -1.571 22.219 1.00 75.38 502 ARG A C 1
ATOM 4071 O O . ARG A 1 502 ? 3.302 -2.339 22.856 1.00 75.38 502 ARG A O 1
ATOM 4078 N N . PHE A 1 503 ? 3.038 -0.820 21.220 1.00 71.81 503 PHE A N 1
ATOM 4079 C CA . PHE A 1 503 ? 4.449 -0.721 20.863 1.00 71.81 503 PHE A CA 1
ATOM 4080 C C . PHE A 1 503 ? 4.998 0.567 21.450 1.00 71.81 503 PHE A C 1
ATOM 4082 O O . PHE A 1 503 ? 4.358 1.618 21.366 1.00 71.81 503 PHE A O 1
ATOM 4089 N N . ASP A 1 504 ? 6.154 0.477 22.098 1.00 62.94 504 ASP A N 1
ATOM 4090 C CA . ASP A 1 504 ? 6.835 1.660 22.593 1.00 62.94 504 ASP A CA 1
ATOM 4091 C C . ASP A 1 504 ? 7.433 2.421 21.407 1.00 62.94 504 ASP A C 1
ATOM 4093 O O . ASP A 1 504 ? 8.555 2.177 20.977 1.00 62.94 504 ASP A O 1
ATOM 4097 N N . THR A 1 505 ? 6.638 3.316 20.828 1.00 60.41 505 THR A N 1
ATOM 4098 C CA . THR A 1 505 ? 7.078 4.219 19.763 1.00 60.41 505 THR A CA 1
ATOM 4099 C C . THR A 1 505 ? 7.724 5.484 20.324 1.00 60.41 505 THR A C 1
ATOM 4101 O O . THR A 1 505 ? 7.939 6.426 19.567 1.00 60.41 505 THR A O 1
ATOM 4104 N N . SER A 1 506 ? 8.008 5.560 21.635 1.00 52.41 506 SER A N 1
ATOM 4105 C CA . SER A 1 506 ? 8.520 6.787 22.268 1.00 52.41 506 SER A CA 1
ATOM 4106 C C . SER A 1 506 ? 9.863 7.253 21.700 1.00 52.41 506 SER A C 1
ATOM 4108 O O . SER A 1 506 ? 10.118 8.455 21.691 1.00 52.41 506 SER A O 1
ATOM 4110 N N . ASN A 1 507 ? 10.670 6.337 21.153 1.00 50.41 507 ASN A N 1
ATOM 4111 C CA . ASN A 1 507 ? 11.916 6.675 20.457 1.00 50.41 507 ASN A CA 1
ATOM 4112 C C . ASN A 1 507 ? 11.737 6.916 18.954 1.00 50.41 507 ASN A C 1
ATOM 4114 O O . ASN A 1 507 ? 12.517 7.649 18.356 1.00 50.41 507 ASN A O 1
ATOM 4118 N N . THR A 1 508 ? 10.691 6.362 18.343 1.00 53.50 508 THR A N 1
ATOM 4119 C CA . THR A 1 508 ? 10.400 6.561 16.924 1.00 53.50 508 THR A CA 1
ATOM 4120 C C . THR A 1 508 ? 9.374 7.680 16.793 1.00 53.50 508 THR A C 1
ATOM 4122 O O . THR A 1 508 ? 8.175 7.424 16.657 1.00 53.50 508 THR A O 1
ATOM 4125 N N . THR A 1 509 ? 9.814 8.940 16.850 1.00 47.81 509 THR A N 1
ATOM 4126 C CA . THR A 1 509 ? 8.974 10.061 16.410 1.00 47.81 509 THR A CA 1
ATOM 4127 C C . THR A 1 509 ? 8.646 9.851 14.938 1.00 47.81 509 THR A C 1
ATOM 4129 O O . THR A 1 509 ? 9.439 10.152 14.046 1.00 47.81 509 THR A O 1
ATOM 4132 N N . PHE A 1 510 ? 7.476 9.271 14.680 1.00 51.47 510 PHE A N 1
ATOM 4133 C CA . PHE A 1 510 ? 6.981 9.031 13.337 1.00 51.47 510 PHE A CA 1
ATOM 4134 C C . PHE A 1 510 ? 6.632 10.391 12.727 1.00 51.47 510 PHE A C 1
ATOM 4136 O O . PHE A 1 510 ? 5.531 10.911 12.884 1.00 51.47 510 PHE A O 1
ATOM 4143 N N . HIS A 1 511 ? 7.606 11.012 12.063 1.00 52.06 511 HIS A N 1
ATOM 4144 C CA . HIS A 1 511 ? 7.393 12.210 11.263 1.00 52.06 511 HIS A CA 1
ATOM 4145 C C . HIS A 1 511 ? 6.665 11.803 9.982 1.00 52.06 511 HIS A C 1
ATOM 4147 O O . HIS A 1 511 ? 7.266 11.633 8.926 1.00 52.06 511 HIS A O 1
ATOM 4153 N N . SER A 1 512 ? 5.364 11.570 10.090 1.00 46.12 512 SER A N 1
ATOM 4154 C CA . SER A 1 512 ? 4.505 11.293 8.950 1.00 46.12 512 SER A CA 1
ATOM 4155 C C . SER A 1 512 ? 4.037 12.609 8.327 1.00 46.12 512 SER A C 1
ATOM 4157 O O . SER A 1 512 ? 3.501 13.493 8.991 1.00 46.12 512 SER A O 1
ATOM 4159 N N . GLY A 1 513 ? 4.292 12.777 7.035 1.00 51.94 513 GLY A N 1
ATOM 4160 C CA . GLY A 1 513 ? 3.892 13.966 6.289 1.00 51.94 513 GLY A CA 1
ATOM 4161 C C . GLY A 1 513 ? 4.920 14.371 5.245 1.00 51.94 513 GLY A C 1
ATOM 4162 O O . GLY A 1 513 ? 6.073 13.946 5.301 1.00 51.94 513 GLY A O 1
ATOM 4163 N N . THR A 1 514 ? 4.532 15.247 4.323 1.00 45.38 514 THR A N 1
ATOM 4164 C CA . THR A 1 514 ? 5.384 15.852 3.279 1.00 45.38 514 THR A CA 1
ATOM 4165 C C . THR A 1 514 ? 6.681 16.488 3.810 1.00 45.38 514 THR A C 1
ATOM 4167 O O . THR A 1 514 ? 7.657 16.603 3.071 1.00 45.38 514 THR A O 1
ATOM 4170 N N . ASN A 1 515 ? 6.748 16.818 5.107 1.00 50.00 515 ASN A N 1
ATOM 4171 C CA . ASN A 1 515 ? 7.961 17.299 5.778 1.00 50.00 515 ASN A CA 1
ATOM 4172 C C . ASN A 1 515 ? 9.033 16.225 6.005 1.00 50.00 515 ASN A C 1
ATOM 4174 O O . ASN A 1 515 ? 10.194 16.584 6.185 1.00 50.00 515 ASN A O 1
ATOM 4178 N N . SER A 1 516 ? 8.693 14.934 5.962 1.00 54.25 516 SER A N 1
ATOM 4179 C CA . SER A 1 516 ? 9.680 13.855 6.097 1.00 54.25 516 SER A CA 1
ATOM 4180 C C . SER A 1 516 ? 10.759 13.962 5.023 1.00 54.25 516 SER A C 1
ATOM 4182 O O . SER A 1 516 ? 11.931 13.878 5.354 1.00 54.25 516 SER A O 1
ATOM 4184 N N . LYS A 1 517 ? 10.415 14.308 3.776 1.00 56.47 517 LYS A N 1
ATOM 4185 C CA . LYS A 1 517 ? 11.392 14.550 2.699 1.00 56.47 517 LYS A CA 1
ATOM 4186 C C . LYS A 1 517 ? 12.415 15.634 3.060 1.00 56.47 517 LYS A C 1
ATOM 4188 O O . LYS A 1 517 ? 13.615 15.423 2.910 1.00 56.47 517 LYS A O 1
ATOM 4193 N N . LEU A 1 518 ? 11.952 16.770 3.584 1.00 55.12 518 LEU A N 1
ATOM 4194 C CA . LEU A 1 518 ? 12.823 17.873 3.999 1.00 55.12 518 LEU A CA 1
ATOM 4195 C C . LEU A 1 518 ? 13.660 17.497 5.233 1.00 55.12 518 LEU A C 1
ATOM 4197 O O . LEU A 1 518 ? 14.852 17.800 5.302 1.00 55.12 518 LEU A O 1
ATOM 4201 N N . SER A 1 519 ? 13.064 16.796 6.195 1.00 54.75 519 SER A N 1
ATOM 4202 C CA . SER A 1 519 ? 13.758 16.305 7.386 1.00 54.75 519 SER A CA 1
ATOM 4203 C C . SER A 1 519 ? 14.796 15.219 7.062 1.00 54.75 519 SER A C 1
ATOM 4205 O O . SER A 1 519 ? 15.853 15.184 7.685 1.00 54.75 519 SER A O 1
ATOM 4207 N N . LEU A 1 520 ? 14.566 14.391 6.039 1.00 58.22 520 LEU A N 1
ATOM 4208 C CA . LEU A 1 520 ? 15.527 13.395 5.548 1.00 58.22 520 LEU A CA 1
ATOM 4209 C C . LEU A 1 520 ? 16.673 14.069 4.786 1.00 58.22 520 LEU A C 1
ATOM 4211 O O . LEU A 1 520 ? 17.835 13.789 5.056 1.00 58.22 520 LEU A O 1
ATOM 4215 N N . GLN A 1 521 ? 16.373 15.038 3.913 1.00 57.94 521 GLN A N 1
ATOM 4216 C CA . GLN A 1 521 ? 17.398 15.831 3.217 1.00 57.94 521 GLN A CA 1
ATOM 4217 C C . GLN A 1 521 ? 18.283 16.634 4.185 1.00 57.94 521 GLN A C 1
ATOM 4219 O O . GLN A 1 521 ? 19.462 16.866 3.919 1.00 57.94 521 GLN A O 1
ATOM 4224 N N . THR A 1 522 ? 17.739 17.030 5.336 1.00 56.12 522 THR A N 1
ATOM 4225 C CA . THR A 1 522 ? 18.479 17.736 6.392 1.00 56.12 522 THR A CA 1
ATOM 4226 C C . THR A 1 522 ? 19.116 16.806 7.432 1.00 56.12 522 THR A C 1
ATOM 4228 O O . THR A 1 522 ? 19.661 17.311 8.413 1.00 56.12 522 THR A O 1
ATOM 4231 N N . HIS A 1 523 ? 19.096 15.481 7.215 1.00 62.19 523 HIS A N 1
ATOM 4232 C CA . HIS A 1 523 ? 19.629 14.454 8.127 1.00 62.19 523 HIS A CA 1
ATOM 4233 C C . HIS A 1 523 ? 19.065 14.544 9.558 1.00 62.19 523 HIS A C 1
ATOM 4235 O O . HIS A 1 523 ? 19.713 14.162 10.528 1.00 62.19 523 HIS A O 1
ATOM 4241 N N . GLN A 1 524 ? 17.849 15.073 9.706 1.00 65.88 524 GLN A N 1
ATOM 4242 C CA . GLN A 1 524 ? 17.152 15.147 10.991 1.00 65.88 524 GLN A CA 1
ATOM 4243 C C . GLN A 1 524 ? 16.476 13.825 11.358 1.00 65.88 524 GLN A C 1
ATOM 4245 O O . GLN A 1 524 ? 16.110 13.628 12.512 1.00 65.88 524 GLN A O 1
ATOM 4250 N N . ILE A 1 525 ? 16.295 12.936 10.378 1.00 73.75 525 ILE A N 1
ATOM 4251 C CA . ILE A 1 525 ? 15.681 11.623 10.550 1.00 73.75 525 ILE A CA 1
ATOM 4252 C C . ILE A 1 525 ? 16.679 10.569 10.089 1.00 73.75 525 ILE A C 1
ATOM 4254 O O . ILE A 1 525 ? 17.212 10.653 8.982 1.00 73.75 525 ILE A O 1
ATOM 4258 N N . ASN A 1 526 ? 16.890 9.553 10.921 1.00 85.44 526 ASN A N 1
ATOM 4259 C CA . ASN A 1 526 ? 17.593 8.345 10.523 1.00 85.44 526 ASN A CA 1
ATOM 4260 C C . ASN A 1 526 ? 16.730 7.585 9.497 1.00 85.44 526 ASN A C 1
ATOM 4262 O O . ASN A 1 526 ? 15.704 7.001 9.849 1.00 85.44 526 ASN A O 1
ATOM 4266 N N . ILE A 1 527 ? 17.130 7.621 8.219 1.00 86.50 527 ILE A N 1
ATOM 4267 C CA . ILE A 1 527 ? 16.386 7.012 7.100 1.00 86.50 527 ILE A CA 1
ATOM 4268 C C . ILE A 1 527 ? 16.160 5.517 7.354 1.00 86.50 527 ILE A C 1
ATOM 4270 O O . ILE A 1 527 ? 15.058 5.011 7.143 1.00 86.50 527 ILE A O 1
ATOM 4274 N N . THR A 1 528 ? 17.189 4.821 7.845 1.00 88.62 528 THR A N 1
ATOM 4275 C CA . THR A 1 528 ? 17.112 3.385 8.125 1.00 88.62 528 THR A CA 1
ATOM 4276 C C . THR A 1 528 ? 16.073 3.093 9.197 1.00 88.62 528 THR A C 1
ATOM 4278 O O . THR A 1 528 ? 15.240 2.213 9.004 1.00 88.62 528 THR A O 1
ATOM 4281 N N . GLU A 1 529 ? 16.085 3.844 10.297 1.00 86.94 529 GLU A N 1
ATOM 4282 C CA . GLU A 1 529 ? 15.111 3.690 11.381 1.00 86.94 529 GLU A CA 1
ATOM 4283 C C . GLU A 1 529 ? 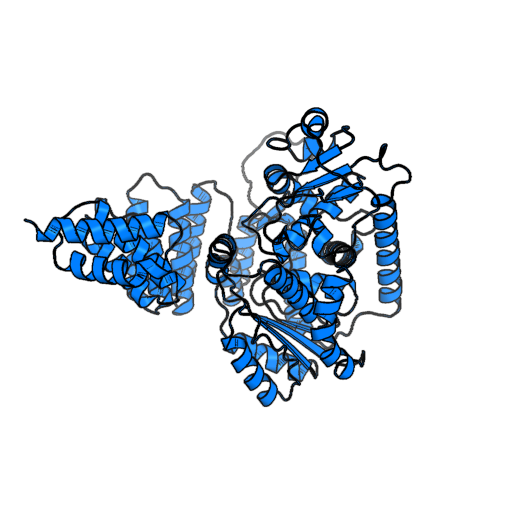13.684 4.001 10.918 1.00 86.94 529 GLU A C 1
ATOM 4285 O O . GLU A 1 529 ? 12.745 3.278 11.253 1.00 86.94 529 GLU A O 1
ATOM 4290 N N . TYR A 1 530 ? 13.511 5.036 10.094 1.00 86.12 530 TYR A N 1
ATOM 4291 C CA . TYR A 1 530 ? 12.217 5.367 9.503 1.00 86.12 530 TYR A CA 1
ATOM 4292 C C . TYR A 1 530 ? 11.684 4.222 8.628 1.00 86.12 530 TYR A C 1
ATOM 4294 O O . TYR A 1 530 ? 10.536 3.794 8.783 1.00 86.12 530 TYR A O 1
ATOM 4302 N N . ALA A 1 531 ? 12.522 3.682 7.739 1.00 90.50 531 ALA A N 1
ATOM 4303 C CA . ALA A 1 531 ? 12.147 2.588 6.853 1.00 90.50 531 ALA A CA 1
ATOM 4304 C C . ALA A 1 531 ? 11.830 1.299 7.628 1.00 90.50 531 ALA A C 1
ATOM 4306 O O . ALA A 1 531 ? 10.778 0.694 7.408 1.00 90.50 531 ALA A O 1
ATOM 4307 N N . THR A 1 532 ? 12.681 0.892 8.577 1.00 89.88 532 THR A N 1
ATOM 4308 C CA . THR A 1 532 ? 12.439 -0.310 9.393 1.00 89.88 532 THR A CA 1
ATOM 4309 C C . THR A 1 532 ? 11.211 -0.159 10.287 1.00 89.88 532 THR A C 1
ATOM 4311 O O . THR A 1 532 ? 10.472 -1.131 10.465 1.00 89.88 532 THR A O 1
ATOM 4314 N N . SER A 1 533 ? 10.925 1.048 10.782 1.00 87.44 533 SER A N 1
ATOM 4315 C CA . SER A 1 533 ? 9.705 1.343 11.542 1.00 87.44 533 SER A CA 1
ATOM 4316 C C . SER A 1 533 ? 8.451 1.226 10.676 1.00 87.44 533 SER A C 1
ATOM 4318 O O . SER A 1 533 ? 7.483 0.590 11.093 1.00 87.44 533 SER A O 1
ATOM 4320 N N . ALA A 1 534 ? 8.468 1.757 9.449 1.00 90.94 534 ALA A N 1
ATOM 4321 C CA . ALA A 1 534 ? 7.353 1.625 8.509 1.00 90.94 534 ALA A CA 1
ATOM 4322 C C . ALA A 1 534 ? 7.088 0.161 8.112 1.00 90.94 534 ALA A C 1
ATOM 4324 O O . ALA A 1 534 ? 5.933 -0.266 8.041 1.00 90.94 534 ALA A O 1
ATOM 4325 N N . ILE A 1 535 ? 8.146 -0.628 7.901 1.00 93.50 535 ILE A N 1
ATOM 4326 C CA . ILE A 1 535 ? 8.030 -2.067 7.624 1.00 93.50 535 ILE A CA 1
ATOM 4327 C C . ILE A 1 535 ? 7.471 -2.807 8.844 1.00 93.50 535 ILE A C 1
ATOM 4329 O O . ILE A 1 535 ? 6.571 -3.637 8.704 1.00 93.50 535 ILE A O 1
ATOM 4333 N N . SER A 1 536 ? 7.968 -2.488 10.042 1.00 90.31 536 SER A N 1
ATOM 4334 C CA . SER A 1 536 ? 7.510 -3.099 11.293 1.00 90.31 536 SER A CA 1
ATOM 4335 C C . SER A 1 536 ? 6.039 -2.800 11.563 1.00 90.31 536 SER A C 1
ATOM 4337 O O . SER A 1 536 ? 5.300 -3.705 11.928 1.00 90.31 536 SER A O 1
ATOM 4339 N N . LEU A 1 537 ? 5.589 -1.570 11.313 1.00 91.88 537 LEU A N 1
ATOM 4340 C CA . LEU A 1 537 ? 4.186 -1.171 11.419 1.00 91.88 537 LEU A CA 1
ATOM 4341 C C . LEU A 1 537 ? 3.286 -2.056 10.542 1.00 91.88 537 LEU A C 1
ATOM 4343 O O . LEU A 1 537 ? 2.310 -2.628 11.028 1.00 91.88 537 LEU A O 1
ATOM 4347 N N . VAL A 1 538 ? 3.640 -2.227 9.263 1.00 94.81 538 VAL A N 1
ATOM 4348 C CA . VAL A 1 538 ? 2.895 -3.105 8.343 1.00 94.81 538 VAL A CA 1
ATOM 4349 C C . VAL A 1 538 ? 2.896 -4.552 8.841 1.00 94.81 538 VAL A C 1
ATOM 4351 O O . VAL A 1 538 ? 1.843 -5.191 8.855 1.00 94.81 538 VAL A O 1
ATOM 4354 N N . ALA A 1 539 ? 4.048 -5.056 9.295 1.00 92.88 539 ALA A N 1
ATOM 4355 C CA . ALA A 1 539 ? 4.168 -6.409 9.831 1.00 92.88 539 ALA A CA 1
ATOM 4356 C C . ALA A 1 539 ? 3.285 -6.624 11.071 1.00 92.88 539 ALA A C 1
ATOM 4358 O O . ALA A 1 539 ? 2.659 -7.673 11.193 1.00 92.88 539 ALA A O 1
ATOM 4359 N N . ARG A 1 540 ? 3.191 -5.631 11.964 1.00 90.31 540 ARG A N 1
ATOM 4360 C CA . ARG A 1 540 ? 2.348 -5.678 13.168 1.00 90.31 540 ARG A CA 1
ATOM 4361 C C . ARG A 1 540 ? 0.867 -5.676 12.820 1.00 90.31 540 ARG A C 1
ATOM 4363 O O . ARG A 1 540 ? 0.144 -6.549 13.289 1.00 90.31 540 ARG A O 1
ATOM 4370 N N . LEU A 1 541 ? 0.417 -4.774 11.946 1.00 93.31 541 LEU A N 1
ATOM 4371 C CA . LEU A 1 541 ? -0.974 -4.778 11.476 1.00 93.31 541 LEU A CA 1
ATOM 4372 C C . LEU A 1 541 ? -1.350 -6.107 10.812 1.00 93.31 541 LEU A C 1
ATOM 4374 O O . LEU A 1 541 ? -2.467 -6.584 11.007 1.00 93.31 541 LEU A O 1
ATOM 4378 N N . ALA A 1 542 ? -0.428 -6.725 10.069 1.00 93.69 542 ALA A N 1
ATOM 4379 C CA . ALA A 1 542 ? -0.663 -7.994 9.384 1.00 93.69 542 ALA A CA 1
ATOM 4380 C C . ALA A 1 542 ? -0.861 -9.205 10.327 1.00 93.69 542 ALA A C 1
ATOM 4382 O O . ALA A 1 542 ? -1.244 -10.281 9.865 1.00 93.69 542 ALA A O 1
ATOM 4383 N N . LEU A 1 543 ? -0.635 -9.046 11.638 1.00 89.81 543 LEU A N 1
ATOM 4384 C CA . LEU A 1 543 ? -0.940 -10.069 12.648 1.00 89.81 543 LEU A CA 1
ATOM 4385 C C . LEU A 1 543 ? -2.423 -10.124 13.024 1.00 89.81 543 LEU A C 1
ATOM 4387 O O . LEU A 1 543 ? -2.870 -11.104 13.616 1.00 89.81 543 LEU A O 1
ATOM 4391 N N . GLY A 1 544 ? -3.181 -9.073 12.710 1.00 91.19 544 GLY A N 1
ATOM 4392 C CA . GLY A 1 544 ? -4.615 -9.044 12.954 1.00 91.19 544 GLY A CA 1
ATOM 4393 C C . GLY A 1 544 ? -5.365 -10.079 12.126 1.00 91.19 544 GLY A C 1
ATOM 4394 O O . GLY A 1 544 ? -4.937 -10.484 11.047 1.00 91.19 544 GLY A O 1
ATOM 4395 N N . ASN A 1 545 ? -6.542 -10.456 12.616 1.00 92.44 545 ASN A N 1
ATOM 4396 C CA . ASN A 1 545 ? -7.512 -11.267 11.877 1.00 92.44 545 ASN A CA 1
ATOM 4397 C C . ASN A 1 545 ? -8.854 -10.551 11.653 1.00 92.44 545 ASN A C 1
ATOM 4399 O O . ASN A 1 545 ? -9.711 -11.049 10.913 1.00 92.44 545 ASN A O 1
ATOM 4403 N N . ILE A 1 546 ? -8.999 -9.357 12.238 1.00 95.06 546 ILE A N 1
ATOM 4404 C CA . ILE A 1 546 ? -10.043 -8.362 11.987 1.00 95.06 546 ILE A CA 1
ATOM 4405 C C . ILE A 1 546 ? -9.337 -7.045 11.654 1.00 95.06 546 ILE A C 1
ATOM 4407 O O . ILE A 1 546 ? -8.392 -6.669 12.342 1.00 95.06 546 ILE A O 1
ATOM 4411 N N . PHE A 1 547 ? -9.789 -6.334 10.622 1.00 97.06 547 PHE A N 1
ATOM 4412 C CA . PHE A 1 547 ? -9.150 -5.101 10.151 1.00 97.06 547 PHE A CA 1
ATOM 4413 C C . PHE A 1 547 ? -10.128 -3.930 10.183 1.00 97.06 547 PHE A C 1
ATOM 4415 O O . PHE A 1 547 ? -11.250 -4.056 9.692 1.00 97.06 547 PHE A O 1
ATOM 4422 N N . LEU A 1 548 ? -9.679 -2.792 10.713 1.00 97.62 548 LEU A N 1
ATOM 4423 C CA . LEU A 1 548 ? -10.394 -1.518 10.721 1.00 97.62 548 LEU A CA 1
ATOM 4424 C C . LEU A 1 548 ? -9.460 -0.386 10.281 1.00 97.62 548 LEU A C 1
ATOM 4426 O O . LEU A 1 548 ? -8.395 -0.191 10.863 1.00 97.62 548 LEU A O 1
ATOM 4430 N N . GLY A 1 549 ? -9.857 0.384 9.275 1.00 96.38 549 GLY A N 1
ATOM 4431 C CA . GLY A 1 549 ? -9.044 1.493 8.786 1.00 96.38 549 GLY A CA 1
ATOM 4432 C C . GLY A 1 549 ? -9.584 2.086 7.497 1.00 96.38 549 GLY A C 1
ATOM 4433 O O . GLY A 1 549 ? -10.785 2.097 7.258 1.00 96.38 549 GLY A O 1
ATOM 4434 N N . SER A 1 550 ? -8.678 2.563 6.656 1.00 94.00 550 SER A N 1
ATOM 4435 C CA . SER A 1 550 ? -8.991 3.248 5.403 1.00 94.00 550 SER A CA 1
ATOM 4436 C C . SER A 1 550 ? -8.206 2.616 4.263 1.00 94.00 550 SER A C 1
ATOM 4438 O O . SER A 1 550 ? -6.973 2.661 4.271 1.00 94.00 550 SER A O 1
ATOM 4440 N N . PHE A 1 551 ? -8.884 2.045 3.264 1.00 94.81 551 PHE A N 1
ATOM 4441 C CA . PHE A 1 551 ? -8.209 1.461 2.099 1.00 94.81 551 PHE A CA 1
ATOM 4442 C C . PHE A 1 551 ? -7.589 2.503 1.172 1.00 94.81 551 PHE A C 1
ATOM 4444 O O . PHE A 1 551 ? -6.734 2.150 0.360 1.00 94.81 551 PHE A O 1
ATOM 4451 N N . SER A 1 552 ? -7.916 3.788 1.331 1.00 90.94 552 SER A N 1
ATOM 4452 C CA . SER A 1 552 ? -7.133 4.849 0.694 1.00 90.94 552 SER A CA 1
ATOM 4453 C C . SER A 1 552 ? -5.696 4.927 1.232 1.00 90.94 552 SER A C 1
ATOM 4455 O O . SER A 1 552 ? -4.834 5.510 0.574 1.00 90.94 552 SER A O 1
ATOM 4457 N N . SER A 1 553 ? -5.398 4.343 2.401 1.00 93.50 553 SER A N 1
ATOM 4458 C CA . SER A 1 553 ? -4.032 4.218 2.907 1.00 93.50 553 SER A CA 1
ATOM 4459 C C . SER A 1 553 ? -3.350 2.963 2.368 1.00 93.50 553 SER A C 1
ATOM 4461 O O . SER A 1 553 ? -3.752 1.837 2.667 1.00 93.50 553 SER A O 1
ATOM 4463 N N . ASN A 1 554 ? -2.246 3.160 1.646 1.00 94.88 554 ASN A N 1
ATOM 4464 C CA . ASN A 1 554 ? -1.382 2.071 1.184 1.00 94.88 554 ASN A CA 1
ATOM 4465 C C . ASN A 1 554 ? -0.854 1.201 2.331 1.00 94.88 554 ASN A C 1
ATOM 4467 O O . ASN A 1 554 ? -0.722 -0.004 2.172 1.00 94.88 554 ASN A O 1
ATOM 4471 N N . VAL A 1 555 ? -0.608 1.781 3.509 1.00 95.38 555 VAL A N 1
ATOM 4472 C CA . VAL A 1 555 ? -0.124 1.037 4.683 1.00 95.38 555 VAL A CA 1
ATOM 4473 C C . VAL A 1 555 ? -1.163 0.020 5.156 1.00 95.38 555 VAL A C 1
ATOM 4475 O O . VAL A 1 555 ? -0.854 -1.162 5.295 1.00 95.38 555 VAL A O 1
ATOM 4478 N N . PHE A 1 556 ? -2.407 0.467 5.348 1.00 96.31 556 PHE A N 1
ATOM 4479 C CA . PHE A 1 556 ? -3.502 -0.405 5.773 1.00 96.31 556 PHE A CA 1
ATOM 4480 C C . PHE A 1 556 ? -3.786 -1.494 4.738 1.00 96.31 556 PHE A C 1
ATOM 4482 O O . PHE A 1 556 ? -3.961 -2.663 5.082 1.00 96.31 556 PHE A O 1
ATOM 4489 N N . ARG A 1 557 ? -3.789 -1.113 3.457 1.00 96.94 557 ARG A N 1
ATOM 4490 C CA . ARG A 1 557 ? -4.054 -2.026 2.347 1.00 96.94 557 ARG A CA 1
ATOM 4491 C C . ARG A 1 557 ? -2.982 -3.104 2.222 1.00 96.94 557 ARG A C 1
ATOM 4493 O O . ARG A 1 557 ? -3.331 -4.276 2.129 1.00 96.94 557 ARG A O 1
ATOM 4500 N N . LEU A 1 558 ? -1.706 -2.728 2.302 1.00 97.94 558 LEU A N 1
ATOM 4501 C CA . LEU A 1 558 ? -0.588 -3.666 2.272 1.00 97.94 558 LEU A CA 1
ATOM 4502 C C . LEU A 1 558 ? -0.616 -4.626 3.468 1.00 97.94 558 LEU A C 1
ATOM 4504 O O . LEU A 1 558 ? -0.437 -5.828 3.290 1.00 97.94 558 LEU A O 1
ATOM 4508 N N . ALA A 1 559 ? -0.884 -4.124 4.677 1.00 97.25 559 ALA A N 1
ATOM 4509 C CA . ALA A 1 559 ? -1.001 -4.976 5.859 1.00 97.25 559 ALA A CA 1
ATOM 4510 C C . ALA A 1 559 ? -2.139 -6.000 5.723 1.00 97.25 559 ALA A C 1
ATOM 4512 O O . ALA A 1 559 ? -1.947 -7.181 6.014 1.00 97.25 559 ALA A O 1
ATOM 4513 N N . TYR A 1 560 ? -3.301 -5.562 5.226 1.00 97.31 560 TYR A N 1
ATOM 4514 C CA . TYR A 1 560 ? -4.418 -6.454 4.926 1.00 97.31 560 TYR A CA 1
ATOM 4515 C C . TYR A 1 560 ? -4.056 -7.480 3.845 1.00 97.31 560 TYR A C 1
ATOM 4517 O O . TYR A 1 560 ? -4.365 -8.659 3.991 1.00 97.31 560 TYR A O 1
ATOM 4525 N N . GLU A 1 561 ? -3.362 -7.068 2.781 1.00 97.69 561 GLU A N 1
ATOM 4526 C CA . GLU A 1 561 ? -2.921 -7.966 1.712 1.00 97.69 561 GLU A CA 1
ATOM 4527 C C . GLU A 1 561 ? -1.974 -9.057 2.221 1.00 97.69 561 GLU A C 1
ATOM 4529 O O . GLU A 1 561 ? -2.147 -10.222 1.859 1.00 97.69 561 GLU A O 1
ATOM 4534 N N . ILE A 1 562 ? -1.022 -8.703 3.088 1.00 96.56 562 ILE A N 1
ATOM 4535 C CA . ILE A 1 562 ? -0.093 -9.652 3.715 1.00 96.56 562 ILE A CA 1
ATOM 4536 C C . ILE A 1 562 ? -0.858 -10.620 4.623 1.00 96.56 562 ILE A C 1
ATOM 4538 O O . ILE A 1 562 ? -0.712 -11.833 4.470 1.00 96.56 562 ILE A O 1
ATOM 4542 N N . ALA A 1 563 ? -1.729 -10.116 5.501 1.00 94.19 563 ALA A N 1
ATOM 4543 C CA . ALA A 1 563 ? -2.547 -10.958 6.375 1.00 94.19 563 ALA A CA 1
ATOM 4544 C C . ALA A 1 563 ? -3.467 -11.905 5.589 1.00 94.19 563 ALA A C 1
ATOM 4546 O O . ALA A 1 563 ? -3.615 -13.074 5.943 1.00 94.19 563 ALA A O 1
ATOM 4547 N N . PHE A 1 564 ? -4.051 -11.424 4.487 1.00 94.06 564 PHE A N 1
ATOM 4548 C CA . PHE A 1 564 ? -4.859 -12.234 3.578 1.00 94.06 564 PHE A CA 1
ATOM 4549 C C . PHE A 1 564 ? -4.024 -13.340 2.926 1.00 94.06 564 PHE A C 1
ATOM 4551 O O . PHE A 1 564 ? -4.474 -14.479 2.816 1.00 94.06 564 PHE A O 1
ATOM 4558 N N . SER A 1 565 ? -2.784 -13.032 2.534 1.00 94.06 565 SER A N 1
ATOM 4559 C CA . SER A 1 565 ? -1.874 -14.009 1.930 1.00 94.06 565 SER A CA 1
ATOM 4560 C C . SER A 1 565 ? -1.510 -15.153 2.879 1.00 94.06 565 SER A C 1
ATOM 4562 O O . SER A 1 565 ? -1.377 -16.289 2.430 1.00 94.06 565 SER A O 1
ATOM 4564 N N . GLU A 1 566 ? -1.417 -14.864 4.177 1.00 87.75 566 GLU A N 1
ATOM 4565 C CA . GLU A 1 566 ? -1.099 -15.826 5.237 1.00 87.75 566 GLU A CA 1
ATOM 4566 C C . GLU A 1 566 ? -2.334 -16.548 5.795 1.00 87.75 566 GLU A C 1
ATOM 4568 O O . GLU A 1 566 ? -2.217 -17.312 6.745 1.00 87.75 566 GLU A O 1
ATOM 4573 N N . GLU A 1 567 ? -3.520 -16.333 5.209 1.00 86.12 567 GLU A N 1
ATOM 4574 C CA . GLU A 1 567 ? -4.789 -16.917 5.679 1.00 86.12 567 GLU A CA 1
ATOM 4575 C C . GLU A 1 567 ? -5.142 -16.517 7.126 1.00 86.12 567 GLU A C 1
ATOM 4577 O O . GLU A 1 567 ? -5.975 -17.147 7.776 1.00 86.12 567 GLU A O 1
ATOM 4582 N N . ASN A 1 568 ? -4.565 -15.417 7.622 1.00 80.19 568 ASN A N 1
ATOM 4583 C CA . ASN A 1 568 ? -4.831 -14.905 8.966 1.00 80.19 568 ASN A CA 1
ATOM 4584 C C . ASN A 1 568 ? -6.194 -14.202 9.060 1.00 80.19 568 ASN A C 1
ATOM 4586 O O . ASN A 1 568 ? -6.666 -13.916 10.154 1.00 80.19 568 ASN A O 1
ATOM 4590 N N . ILE A 1 569 ? -6.857 -13.912 7.938 1.00 85.19 569 ILE A N 1
ATOM 4591 C CA . ILE A 1 569 ? -8.123 -13.173 7.914 1.00 85.19 569 ILE A CA 1
ATOM 4592 C C . ILE A 1 569 ? -9.303 -14.090 8.237 1.00 85.19 569 ILE A C 1
ATOM 4594 O O . ILE A 1 569 ? -9.657 -14.970 7.454 1.00 85.19 569 ILE A O 1
ATOM 4598 N N . LYS A 1 570 ? -9.979 -13.817 9.358 1.00 78.50 570 LYS A N 1
ATOM 4599 C CA . LYS A 1 570 ? -11.227 -14.500 9.742 1.00 78.50 570 LYS A CA 1
ATOM 4600 C C . LYS A 1 570 ? -12.475 -13.745 9.280 1.00 78.50 570 LYS A C 1
ATOM 4602 O O . LYS A 1 570 ? -13.535 -14.348 9.116 1.00 78.50 570 LYS A O 1
ATOM 4607 N N . PHE A 1 571 ? -12.368 -12.429 9.092 1.00 82.06 571 PHE A N 1
ATOM 4608 C CA . PHE A 1 571 ? -13.511 -11.551 8.843 1.00 82.06 571 PHE A CA 1
ATOM 4609 C C . PHE A 1 571 ? -13.251 -10.559 7.713 1.00 82.06 571 PHE A C 1
ATOM 4611 O O . PHE A 1 571 ? -12.116 -10.176 7.444 1.00 82.06 571 PHE A O 1
ATOM 4618 N N . SER A 1 572 ? -14.330 -10.104 7.072 1.00 86.31 572 SER A N 1
ATOM 4619 C CA . SER A 1 572 ? -14.234 -9.024 6.088 1.00 86.31 572 SER A CA 1
ATOM 4620 C C . SER A 1 572 ? -13.686 -7.745 6.742 1.00 86.31 572 SER A C 1
ATOM 4622 O O . SER A 1 572 ? -14.084 -7.428 7.867 1.00 86.31 572 SER A O 1
ATOM 4624 N N . PRO A 1 573 ? -12.788 -7.012 6.064 1.00 92.62 573 PRO A N 1
ATOM 4625 C CA . PRO A 1 573 ? -12.220 -5.774 6.583 1.00 92.62 573 PRO A CA 1
ATOM 4626 C C . PRO A 1 573 ? -13.290 -4.679 6.658 1.00 92.62 573 PRO A C 1
ATOM 4628 O O . PRO A 1 573 ? -14.166 -4.591 5.797 1.00 92.62 573 PRO A O 1
ATOM 4631 N N . CYS A 1 574 ? -13.191 -3.812 7.661 1.00 94.62 574 CYS A N 1
ATOM 4632 C CA . CYS A 1 574 ? -13.997 -2.606 7.780 1.00 94.62 574 CYS A CA 1
ATOM 4633 C C . CYS A 1 574 ? -13.173 -1.404 7.301 1.00 94.62 574 CYS A C 1
ATOM 4635 O O . CYS A 1 574 ? -12.263 -0.946 7.992 1.00 94.62 574 CYS A O 1
ATOM 4637 N N . SER A 1 575 ? -13.472 -0.928 6.093 1.00 94.50 575 SER A N 1
ATOM 4638 C CA . SER A 1 575 ? -12.866 0.280 5.530 1.00 94.50 575 SER A CA 1
ATOM 4639 C C . SER A 1 575 ? -13.829 1.457 5.649 1.00 94.50 575 SER A C 1
ATOM 4641 O O . SER A 1 575 ? -15.010 1.309 5.337 1.00 94.50 575 SER A O 1
ATOM 4643 N N . LEU A 1 576 ? -13.335 2.612 6.092 1.00 92.12 576 LEU A N 1
ATOM 4644 C CA . LEU A 1 576 ? -14.151 3.799 6.374 1.00 92.12 576 LEU A CA 1
ATOM 4645 C C . LEU A 1 576 ? -14.307 4.748 5.181 1.00 92.12 576 LEU A C 1
ATOM 4647 O O . LEU A 1 576 ? -15.007 5.750 5.295 1.00 92.12 576 LEU A O 1
ATOM 4651 N N . ASP A 1 577 ? -13.666 4.459 4.048 1.00 88.12 577 ASP A N 1
ATOM 4652 C CA . ASP A 1 577 ? -13.645 5.356 2.891 1.00 88.12 577 ASP A CA 1
ATOM 4653 C C . ASP A 1 577 ? -13.944 4.663 1.555 1.00 88.12 577 ASP A C 1
ATOM 4655 O O . ASP A 1 577 ? -14.947 4.952 0.906 1.00 88.12 577 ASP A O 1
ATOM 4659 N N . VAL A 1 578 ? -13.081 3.749 1.125 1.00 88.50 578 VAL A N 1
ATOM 4660 C CA . VAL A 1 578 ? -13.143 3.081 -0.175 1.00 88.50 578 VAL A CA 1
ATOM 4661 C C . VAL A 1 578 ? -13.075 1.572 0.004 1.00 88.50 578 VAL A C 1
ATOM 4663 O O . VAL A 1 578 ? -12.614 1.069 1.030 1.00 88.50 578 VAL A O 1
ATOM 4666 N N . LEU A 1 579 ? -13.531 0.828 -1.003 1.00 88.50 579 LEU A N 1
ATOM 4667 C CA . LEU A 1 579 ? -13.249 -0.602 -1.076 1.00 88.50 579 LEU A CA 1
ATOM 4668 C C . LEU A 1 579 ? -11.785 -0.849 -1.416 1.00 88.50 579 LEU A C 1
ATOM 4670 O O . LEU A 1 579 ? -11.089 0.037 -1.903 1.00 88.50 579 LEU A O 1
ATOM 4674 N N . TRP A 1 580 ? -11.336 -2.080 -1.191 1.00 94.25 580 TRP A N 1
ATOM 4675 C CA . TRP A 1 580 ? -10.018 -2.504 -1.631 1.00 94.25 580 TRP A CA 1
ATOM 4676 C C . TRP A 1 580 ? -9.877 -2.342 -3.154 1.00 94.25 580 TRP A C 1
ATOM 4678 O O . TRP A 1 580 ? -10.789 -2.679 -3.913 1.00 94.25 580 TRP A O 1
ATOM 4688 N N . TYR A 1 581 ? -8.724 -1.842 -3.594 1.00 91.00 581 TYR A N 1
ATOM 4689 C CA . TYR A 1 581 ? -8.392 -1.626 -5.001 1.00 91.00 581 TYR A CA 1
ATOM 4690 C C . TYR A 1 581 ? -6.896 -1.846 -5.240 1.00 91.00 581 TYR A C 1
ATOM 4692 O O . TYR A 1 581 ? -6.073 -1.624 -4.352 1.00 91.00 581 TYR A O 1
ATOM 4700 N N . ALA A 1 582 ? -6.532 -2.261 -6.452 1.00 84.06 582 ALA A N 1
ATOM 4701 C CA . ALA A 1 582 ? -5.161 -2.611 -6.824 1.00 84.06 582 ALA A CA 1
ATOM 4702 C C . ALA A 1 582 ? -4.392 -1.417 -7.422 1.00 84.06 582 ALA A C 1
ATOM 4704 O O . ALA A 1 582 ? -3.864 -1.513 -8.532 1.00 84.06 582 ALA A O 1
ATOM 4705 N N . SER A 1 583 ? -4.353 -0.288 -6.709 1.00 81.50 583 SER A N 1
ATOM 4706 C CA . SER A 1 583 ? -3.528 0.866 -7.092 1.00 81.50 583 SER A CA 1
ATOM 4707 C C . SER A 1 583 ? -2.467 1.171 -6.034 1.00 81.50 583 SER A C 1
ATOM 4709 O O . SER A 1 583 ? -2.827 1.224 -4.859 1.00 81.50 583 SER A O 1
ATOM 4711 N N . PRO A 1 584 ? -1.211 1.397 -6.443 1.00 60.47 584 PRO A N 1
ATOM 4712 C CA . PRO A 1 584 ? -0.166 1.986 -5.608 1.00 60.47 584 PRO A CA 1
ATOM 4713 C C . PRO A 1 584 ? -0.522 3.379 -5.092 1.00 60.47 584 PRO A C 1
ATOM 4715 O O . PRO A 1 584 ? -1.397 4.029 -5.715 1.00 60.47 584 PRO A O 1
#

pLDDT: mean 76.5, std 20.15, range [25.69, 98.5]

Foldseek 3Di:
DVVVVVLVVLVVVLVCCVVVLNNVVSVVSLVCSCVVQVVPDDQDPVQLVSLCVQLVVCVQVVNLVSNLVSLVVSVVSDDLLRDALVSLLVSLVSCVVVVVLVVSLVSLVSSLVNQVPDPHPLQSNLVSLQVNLVSCVVVVVNVSSLVSNVSSVVSCVVNVDDDDACVNLVSCVVVVVNVVSVVVVCVQQPDDDDDPDDDDDDDDFGWHDHDLAIDGPVVVVVVVVVVVCQVVVVVDPPLDDPPVNVVVLVVVLVVVLVLLQCLQEDPDLVQFAEEEEAQQDLPDDPLQSLLLVLLQSLVCSVLSGHYEYEFPHNNLLDDCVQAVRNTPCRWAPGSHDHYHHDDPCCCVQAPDLQDDALVCVSPPPGRYYYCDPNNSVRHSSPNCSLQDDPPVCPVVGNLSSSLSSLLSGLHTDPVLVVVLCVLCVVVCVPVVDLLAAEEEEEQEDAACVVVDPHDDPVVVLVVCLVCCVPVVHAEYEYDYLDPVVVVVVVVSCVVSVHHYSDGPCVVPNNNGYPCVSSCSVVVVDDSNSNSSVLSSLLVRSLQHQEYEEALVDSSSLSSVSNNVSVVSHSDDYHHPGDDHGSHD

Radius of gyration: 26.55 Å; chains: 1; bounding box: 61×84×69 Å